Protein AF-0000000073304405 (afdb_homodimer)

Solvent-accessible surface area (backbone atoms only — not comparable to full-atom values): 35804 Å² total; per-residue (Å²): 109,71,64,59,50,51,50,48,52,50,40,42,51,48,11,51,47,49,48,54,42,34,46,49,29,34,51,50,22,45,51,49,38,32,41,56,75,54,37,48,51,44,49,39,48,66,75,25,74,75,37,55,39,37,65,83,65,49,50,78,71,30,98,45,96,53,54,38,62,68,55,47,50,54,50,50,51,49,37,33,72,69,54,36,28,40,73,45,66,38,85,88,78,65,43,57,25,38,30,79,31,55,29,29,59,36,42,24,78,90,44,82,60,21,46,40,42,36,38,48,33,59,64,29,71,71,53,51,46,8,52,80,28,45,52,50,28,29,32,68,48,63,33,12,24,29,73,60,67,75,46,46,72,86,58,53,56,62,80,81,35,72,64,27,42,33,49,52,44,17,53,50,27,52,47,49,46,47,48,51,34,43,62,73,68,44,68,72,72,57,64,92,43,50,33,36,30,22,48,65,33,54,55,26,62,66,48,39,54,50,23,67,76,36,70,78,25,37,26,34,27,29,20,44,48,77,49,32,70,72,31,68,89,44,87,61,43,46,74,41,61,41,47,63,80,67,62,46,75,72,27,39,25,38,35,32,58,72,50,62,40,54,33,33,68,69,57,38,30,50,35,36,38,28,51,51,71,18,25,49,65,85,76,18,37,36,40,34,36,37,53,63,50,57,96,57,87,48,91,42,37,66,48,44,54,48,46,25,55,47,23,39,22,51,22,72,52,9,35,59,36,35,65,71,52,46,53,52,47,36,42,73,13,55,26,68,38,72,47,78,44,85,46,90,51,68,40,28,39,37,40,33,26,48,105,108,71,65,59,50,50,52,48,51,50,41,38,52,50,12,51,47,49,50,55,42,35,43,48,29,34,50,50,22,45,51,50,36,33,40,57,74,54,37,48,50,44,48,40,46,66,74,25,75,76,37,54,39,37,65,82,65,50,52,77,70,29,97,43,97,51,55,37,64,67,56,46,50,53,50,50,53,48,37,33,72,68,54,37,29,40,73,46,65,37,85,89,80,64,43,57,26,37,30,79,32,55,29,29,59,36,42,23,78,89,43,83,61,20,46,41,41,37,35,49,32,59,64,28,71,73,52,51,47,7,52,80,29,46,52,50,28,28,31,68,46,64,33,13,25,30,73,59,67,75,46,46,70,88,59,53,55,62,79,82,35,73,66,27,40,34,49,53,44,18,56,49,27,54,47,49,46,46,48,51,35,43,63,72,70,45,67,73,71,57,64,93,46,48,33,37,30,22,48,65,32,53,56,26,61,66,48,39,52,52,23,66,78,36,70,80,26,36,28,34,27,29,20,46,49,78,50,32,69,73,30,66,89,44,86,62,44,46,74,42,61,42,46,64,78,68,63,45,76,73,28,39,25,39,37,34,60,73,51,60,40,54,33,33,69,69,57,37,28,49,34,34,39,28,50,50,72,18,25,48,66,86,75,18,37,37,41,34,35,38,52,64,51,59,95,57,87,49,90,42,39,66,47,42,56,49,48,25,54,47,24,40,22,50,22,71,53,9,34,60,35,35,64,70,53,46,53,53,46,34,42,71,13,54,24,67,38,71,48,77,42,86,44,91,51,69,40,27,39,38,41,33,25,48,105

Nearest PDB structures (foldseek):
  5icc-assembly1_A  TM=9.423E-01  e=4.453E-37  Thalictrum flavum subsp. glaucum
  4pgh-assembly2_C  TM=9.004E-01  e=1.248E-34  Sorghum bicolor
  6cig-assembly1_A  TM=9.135E-01  e=2.875E-33  Medicago sativa
  6nej-assembly1_A  TM=9.031E-01  e=8.860E-32  Thalictrum flavum subsp. glaucum
  2qyo-assembly1_B  TM=8.415E-01  e=5.566E-32  unclassified

Foldseek 3Di:
DVVVVVVVVVVVVVVVVVVVCVVCVVVVLVLLLVCLLQVQLQQQCVVQVQWFDFLVSRQVPGPDPDGDSVVVVVSQVVCVVVVQWPWDADPVPRTITIGGDPNVVLCHPPDLLRQSLLSNLCPDPLNVQLVVCLVVCVVPNDASSCVRPVDAPVPPDPPPDPNNVSVVVNVNSQLSVVLVQCVVPVVCVCPPWAEEEEAQCQLVVNVLSVCVSPVNHAYEDEEAPVRPVPHDDHPRYDYDHDDLLPADAATQEYEYEPDQLLDDLVSLLSSLLRQCVRHDQARHKYKYKFAAQDPDPDPLNVVQVVVQSSSSRRHRHGGHYHPVRVCVSNVSSQFNDWDWADTPDNIIIIMTHHD/DVVVVVVVVVVVVVVVVVVVCVVCVVVVLVLLLVCLLQVQLQQQCVVQVQHFDFLVSRQVVGPDPDGDSVVVVVSVVVCVVVVQWPWDADPVPRTITIGGDPNVVLCHPPDLLRQSLLSNLCPDPLNVQLVVCLVVCVVPNDASSCVRPVDAPVPPDPPPDPNNVSVVVNVNSQLSVVLVQCVVFVVCVCPPWAEEEEAQCQLVVNVLSVCVSPVNHAYEDEEAPVRPVPHDDHPRYDYDHDDLLPADAATQEYEYEPDQLLDALVSLLSSLLNRCVRHDQARHKYKYKFAAQDPDPDPLNVVQVVVQSSSSRRHRHGGHYHPVRVCVSNVSSQFNDWDWADTPHNIIIIMTHHD

pLDDT: mean 92.47, std 7.32, range [56.5, 98.69]

Organism: Prunus persica (NCBI:txid3760)

Sequence (710 aa):
MAMLEVKEEEAILQGQVDILRYTYNFVESMALKCAVELGIADIINSHGQGQPITLSQIAPQIASPSTDLDLLSRLLRFLVHMNLFEATIDPKTGDALYGLTSSSKWLLSNEEQSLAPLVLMANQPHHLASWHYLSQCIKEGGCGFQKANGFSLYDIPSEKSELGNYFKEGMACTSRIVMKAILSTYKQGFDGVGLIVDVGGGLGTAVAEIVKAHPHIRGINFDLADVVATAPKYPGVIHVGGDMFDVIPKADAIFMKWILHNWNDEKCTQILKNCRKAIPEKIGKLVIVDGVLLPDNGLWDSFVQRYDLTMMVQTINGKERSEVEWKKLLREGGFGRYKIIKIPSFLSIIEAYPEMAMLEVKEEEAILQGQVDILRYTYNFVESMALKCAVELGIADIINSHGQGQPITLSQIAPQIASPSTDLDLLSRLLRFLVHMNLFEATIDPKTGDALYGLTSSSKWLLSNEEQSLAPLVLMANQPHHLASWHYLSQCIKEGGCGFQKANGFSLYDIPSEKSELGNYFKEGMACTSRIVMKAILSTYKQGFDGVGLIVDVGGGLGTAVAEIVKAHPHIRGINFDLADVVATAPKYPGVIHVGGDMFDVIPKADAIFMKWILHNWNDEKCTQILKNCRKAIPEKIGKLVIVDGVLLPDNGLWDSFVQRYDLTMMVQTINGKERSEVEWKKLLREGGFGRYKIIKIPSFLSIIEAYPE

InterPro domains:
  IPR001077 O-methyltransferase, C-terminal domain [PF00891] (131-335)
  IPR012967 Caffeic acid 3-O-methyltransferase-like, dimerisation domain [PF08100] (21-109)
  IPR016461 O-methyltransferase-like [PIRSF005739] (4-354)
  IPR016461 O-methyltransferase-like [PS51683] (20-354)
  IPR016461 O-methyltransferase-like [PTHR11746] (19-336)
  IPR029063 S-adenosyl-L-methionine-dependent methyltransferase superfamily [G3DSA:3.40.50.150] (108-353)
  IPR029063 S-adenosyl-L-methionine-dependent methyltransferase superfamily [SSF53335] (112-353)
  IPR036388 Winged helix-like DNA-binding domain superfamily [G3DSA:1.10.10.10] (2-107)
  IPR036390 Winged helix DNA-binding domain superfamily [SSF46785] (9-111)

Secondary structure (DSSP, 8-state):
-HHHHHHHHHHHHHHHHHHHHHHTTHHHHHHHHHHHHHTHHHHHHHHTTTS-EEHHHHGGGSS-SS--HHHHHHHHHHHHHTTSEEEEE-TTT--EEEEE-TTGGGG-TTSTT--HHHHHHHTSHHHHHHGGGHHHHHHH-S-HHHHHHSS-GGG---TTSHHHHHHHHHHHHHHHHHHHHHHHH-GGGGTT-SEEEEET-TTSHHHHHHHHH-TT-EEEEEE-HHHHTTPPP-TTEEEEE--TTT-PPP-SEEEEES-GGGS-HHHHHHHHHHHHHHS-TTT-EEEEEE-EE-SS--TTHHHHHHHHHHHHHHSSS---EEHHHHHHHHHHHT--EEEEEE-SSSSEEEEEE--/-HHHHHHHHHHHHHHHHHHHHHHTTHHHHHHHHHHHHHTHHHHHHHHTTTS-EEHHHHGGGSS-SS--HHHHHHHHHHHHHTTSEEEEE-TTT--EEEEE-TTGGGG-TTSTT--HHHHHHHTSHHHHHHGGGHHHHHHH-S-HHHHHHSS-GGG---TTSHHHHHHHHHHHHHHHHHHHHHHHH-GGGGTT-SEEEEET-TTSHHHHHHHHH-TT-EEEEEE-HHHHTTPPP-TTEEEEE--TTT-PPP-SEEEEES-GGGS-HHHHHHHHHHHHHHS-TTT-EEEEEE-EE-SS--TTHHHHHHHHHHHHHHSSS---EEHHHHHHHHHHHT--EEEEEE-SSSSEEEEEE--

Radius of gyration: 28.35 Å; Cα contacts (8 Å, |Δi|>4): 1414; chains: 2; bounding box: 65×85×57 Å

Structure (mmCIF, N/CA/C/O backbone):
data_AF-0000000073304405-model_v1
#
loop_
_entity.id
_entity.type
_entity.pdbx_description
1 polymer 'Uncharacterized protein'
#
loop_
_atom_site.group_PDB
_atom_site.id
_atom_site.type_symbol
_atom_site.label_atom_id
_atom_site.label_alt_id
_atom_site.label_comp_id
_atom_site.label_asym_id
_atom_site.label_entity_id
_atom_site.label_seq_id
_atom_site.pdbx_PDB_ins_code
_atom_site.Cartn_x
_atom_site.Cartn_y
_atom_site.Cartn_z
_atom_site.occupancy
_atom_site.B_iso_or_equiv
_atom_site.auth_seq_id
_atom_site.auth_comp_id
_atom_site.auth_asym_id
_atom_site.auth_atom_id
_atom_site.pdbx_PDB_model_num
ATOM 1 N N . MET A 1 1 ? 11.484 29.562 -22.812 1 62.12 1 MET A N 1
ATOM 2 C CA . MET A 1 1 ? 12.141 29.578 -21.516 1 62.12 1 MET A CA 1
ATOM 3 C C . MET A 1 1 ? 11.117 29.547 -20.375 1 62.12 1 MET A C 1
ATOM 5 O O . MET A 1 1 ? 11.211 28.703 -19.484 1 62.12 1 MET A O 1
ATOM 9 N N . ALA A 1 2 ? 10.062 30.438 -20.391 1 69.06 2 ALA A N 1
ATOM 10 C CA . ALA A 1 2 ? 9.008 30.516 -19.375 1 69.06 2 ALA A CA 1
ATOM 11 C C . ALA A 1 2 ? 8.18 29.234 -19.359 1 69.06 2 ALA A C 1
ATOM 13 O O . ALA A 1 2 ? 7.871 28.703 -18.281 1 69.06 2 ALA A O 1
ATOM 14 N N . MET A 1 3 ? 7.965 28.719 -20.5 1 74.44 3 MET A N 1
ATOM 15 C CA . MET A 1 3 ? 7.156 27.5 -20.609 1 74.44 3 MET A CA 1
ATOM 16 C C . MET A 1 3 ? 7.906 26.297 -20.047 1 74.44 3 MET A C 1
ATOM 18 O O . MET A 1 3 ? 7.312 25.438 -19.406 1 74.44 3 MET A O 1
ATOM 22 N N . LEU A 1 4 ? 9.188 26.156 -20.297 1 72 4 LEU A N 1
ATOM 23 C CA . LEU A 1 4 ? 10.008 25.078 -19.766 1 72 4 LEU A CA 1
ATOM 24 C C . LEU A 1 4 ? 10.078 25.156 -18.234 1 72 4 LEU A C 1
ATOM 26 O O . LEU A 1 4 ? 10.078 24.125 -17.562 1 72 4 LEU A O 1
ATOM 30 N N . GLU A 1 5 ? 10.117 26.375 -17.797 1 74.69 5 GLU A N 1
ATOM 31 C CA . GLU A 1 5 ? 10.148 26.578 -16.344 1 74.69 5 GLU A CA 1
ATOM 32 C C . GLU A 1 5 ? 8.836 26.141 -15.703 1 74.69 5 GLU A C 1
ATOM 34 O O . GLU A 1 5 ? 8.836 25.531 -14.641 1 74.69 5 GLU A O 1
ATOM 39 N N . VAL A 1 6 ? 7.809 26.5 -16.391 1 78.19 6 VAL A N 1
ATOM 40 C CA . VAL A 1 6 ? 6.5 26.109 -15.875 1 78.19 6 VAL A CA 1
ATOM 41 C C . VAL A 1 6 ? 6.363 24.594 -15.891 1 78.19 6 VAL A C 1
ATOM 43 O O . VAL A 1 6 ? 5.859 24 -14.938 1 78.19 6 VAL A O 1
ATOM 46 N N . LYS A 1 7 ? 6.844 24.016 -16.922 1 82.5 7 LYS A N 1
ATOM 47 C CA . LYS A 1 7 ? 6.762 22.562 -17.047 1 82.5 7 LYS A CA 1
ATOM 48 C C . LYS A 1 7 ? 7.617 21.875 -15.977 1 82.5 7 LYS A C 1
ATOM 50 O O . LYS A 1 7 ? 7.223 20.844 -15.422 1 82.5 7 LYS A O 1
ATOM 55 N N . GLU A 1 8 ? 8.703 22.438 -15.711 1 83.88 8 GLU A N 1
ATOM 56 C CA . GLU A 1 8 ? 9.594 21.891 -14.703 1 83.88 8 GLU A CA 1
ATOM 57 C C . GLU A 1 8 ? 8.992 22 -13.305 1 83.88 8 GLU A C 1
ATOM 59 O O . GLU A 1 8 ? 9.094 21.078 -12.5 1 83.88 8 GLU A O 1
ATOM 64 N N . GLU A 1 9 ? 8.406 23.125 -13.047 1 84.88 9 GLU A N 1
ATOM 65 C CA . GLU A 1 9 ? 7.754 23.328 -11.758 1 84.88 9 GLU A CA 1
ATOM 66 C C . GLU A 1 9 ? 6.59 22.359 -11.562 1 84.88 9 GLU A C 1
ATOM 68 O O . GLU A 1 9 ? 6.383 21.844 -10.469 1 84.88 9 GLU A O 1
ATOM 73 N N . GLU A 1 10 ? 5.93 22.188 -12.594 1 88.06 10 GLU A N 1
ATOM 74 C CA . GLU A 1 10 ? 4.812 21.25 -12.555 1 88.06 10 GLU A CA 1
ATOM 75 C C . GLU A 1 10 ? 5.297 19.828 -12.328 1 88.06 10 GLU A C 1
ATOM 77 O O . GLU A 1 10 ? 4.664 19.047 -11.609 1 88.06 10 GLU A O 1
ATOM 82 N N . ALA A 1 11 ? 6.414 19.547 -12.969 1 90.88 11 ALA A N 1
ATOM 83 C CA . ALA A 1 11 ? 6.988 18.219 -12.805 1 90.88 11 ALA A CA 1
ATOM 84 C C . ALA A 1 11 ? 7.465 17.984 -11.375 1 90.88 11 ALA A C 1
ATOM 86 O O . ALA A 1 11 ? 7.324 16.891 -10.836 1 90.88 11 ALA A O 1
ATOM 87 N N . ILE A 1 12 ? 7.953 18.984 -10.836 1 90.38 12 ILE A N 1
ATOM 88 C CA . ILE A 1 12 ? 8.453 18.906 -9.469 1 90.38 12 ILE A CA 1
ATOM 89 C C . ILE A 1 12 ? 7.285 18.703 -8.5 1 90.38 12 ILE A C 1
ATOM 91 O O . ILE A 1 12 ? 7.355 17.875 -7.59 1 90.38 12 ILE A O 1
ATOM 95 N N . LEU A 1 13 ? 6.273 19.438 -8.719 1 91 13 LEU A N 1
ATOM 96 C CA . LEU A 1 13 ? 5.094 19.312 -7.875 1 91 13 LEU A CA 1
ATOM 97 C C . LEU A 1 13 ? 4.457 17.938 -8.031 1 91 13 LEU A C 1
ATOM 99 O O . LEU A 1 13 ? 4.027 17.328 -7.047 1 91 13 LEU A O 1
ATOM 103 N N . GLN A 1 14 ? 4.43 17.516 -9.273 1 93.44 14 GLN A N 1
ATOM 104 C CA . GLN A 1 14 ? 3.902 16.172 -9.516 1 93.44 14 GLN A CA 1
ATOM 105 C C . GLN A 1 14 ? 4.762 15.109 -8.836 1 93.44 14 GLN A C 1
ATOM 107 O O . GLN A 1 14 ? 4.238 14.109 -8.336 1 93.44 14 GLN A O 1
ATOM 112 N N . GLY A 1 15 ? 6.039 15.336 -8.852 1 95.56 15 GLY A N 1
ATOM 113 C CA . GLY A 1 15 ? 6.934 14.43 -8.156 1 95.56 15 GLY A CA 1
ATOM 114 C C . GLY A 1 15 ? 6.656 14.328 -6.668 1 95.56 15 GLY A C 1
ATOM 115 O O . GLY A 1 15 ? 6.711 13.242 -6.09 1 95.56 15 GLY A O 1
ATOM 116 N N . GLN A 1 16 ? 6.34 15.469 -6.066 1 94.94 16 GLN A N 1
ATOM 117 C CA . GLN A 1 16 ? 5.977 15.484 -4.652 1 94.94 16 GLN A CA 1
ATOM 118 C C . GLN A 1 16 ? 4.719 14.656 -4.398 1 94.94 16 GLN A C 1
ATOM 120 O O . GLN A 1 16 ? 4.676 13.859 -3.463 1 94.94 16 GLN A O 1
ATOM 125 N N . VAL A 1 17 ? 3.76 14.844 -5.254 1 94.56 17 VAL A N 1
ATOM 126 C CA . VAL A 1 17 ? 2.482 14.148 -5.145 1 94.56 17 VAL A CA 1
ATOM 127 C C . VAL A 1 17 ? 2.699 12.641 -5.285 1 94.56 17 VAL A C 1
ATOM 129 O O . VAL A 1 17 ? 2.107 11.852 -4.547 1 94.56 17 VAL A O 1
ATOM 132 N N . ASP A 1 18 ? 3.555 12.281 -6.195 1 95.69 18 ASP A N 1
ATOM 133 C CA . ASP A 1 18 ? 3.842 10.867 -6.418 1 95.69 18 ASP A CA 1
ATOM 134 C C . ASP A 1 18 ? 4.469 10.234 -5.176 1 95.69 18 ASP A C 1
ATOM 136 O O . ASP A 1 18 ? 4.082 9.133 -4.773 1 95.69 18 ASP A O 1
ATOM 140 N N . ILE A 1 19 ? 5.406 10.906 -4.555 1 97.25 19 ILE A N 1
ATOM 141 C CA . ILE A 1 19 ? 6.078 10.367 -3.377 1 97.25 19 ILE A CA 1
ATOM 142 C C . ILE A 1 19 ? 5.082 10.242 -2.227 1 97.25 19 ILE A C 1
ATOM 144 O O . ILE A 1 19 ? 5.07 9.234 -1.514 1 97.25 19 ILE A O 1
ATOM 148 N N . LEU A 1 20 ? 4.25 11.25 -2.076 1 96.31 20 LEU A N 1
ATOM 149 C CA . LEU A 1 20 ? 3.24 11.195 -1.025 1 96.31 20 LEU A CA 1
ATOM 150 C C . LEU A 1 20 ? 2.273 10.039 -1.262 1 96.31 20 LEU A C 1
ATOM 152 O O . LEU A 1 20 ? 1.926 9.32 -0.327 1 96.31 20 LEU A O 1
ATOM 156 N N . ARG A 1 21 ? 1.927 9.883 -2.496 1 95.19 21 ARG A N 1
ATOM 157 C CA . ARG A 1 21 ? 1.026 8.797 -2.855 1 95.19 21 ARG A CA 1
ATOM 158 C C . ARG A 1 21 ? 1.668 7.441 -2.574 1 95.19 21 ARG A C 1
ATOM 160 O O . ARG A 1 21 ? 1.061 6.578 -1.933 1 95.19 21 ARG A O 1
ATOM 167 N N . TYR A 1 22 ? 2.895 7.227 -3.031 1 96.94 22 TYR A N 1
ATOM 168 C CA . TYR A 1 22 ? 3.586 5.961 -2.834 1 96.94 22 TYR A CA 1
ATOM 169 C C . TYR A 1 22 ? 3.801 5.68 -1.353 1 96.94 22 TYR A C 1
ATOM 171 O O . TYR A 1 22 ? 3.736 4.531 -0.915 1 96.94 22 TYR A O 1
ATOM 179 N N . THR A 1 23 ? 4.078 6.746 -0.589 1 97.88 23 THR A N 1
ATOM 180 C CA . THR A 1 23 ? 4.312 6.602 0.843 1 97.88 23 THR A CA 1
ATOM 181 C C . THR A 1 23 ? 3.09 6 1.532 1 97.88 23 THR A C 1
ATOM 183 O O . THR A 1 23 ? 3.225 5.164 2.426 1 97.88 23 THR A O 1
ATOM 186 N N . TYR A 1 24 ? 1.926 6.336 1.049 1 97.38 24 TYR A N 1
ATOM 187 C CA . TYR A 1 24 ? 0.713 5.949 1.76 1 97.38 24 TYR A CA 1
ATOM 188 C C . TYR A 1 24 ? -0.126 4.992 0.921 1 97.38 24 TYR A C 1
ATOM 190 O O . TYR A 1 24 ? -1.316 4.805 1.188 1 97.38 24 TYR A O 1
ATOM 198 N N . ASN A 1 25 ? 0.431 4.383 -0.101 1 96.81 25 ASN A N 1
ATOM 199 C CA . ASN A 1 25 ? -0.329 3.471 -0.948 1 96.81 25 ASN A CA 1
ATOM 200 C C . ASN A 1 25 ? -0.8 2.244 -0.171 1 96.81 25 ASN A C 1
ATOM 202 O O . ASN A 1 25 ? -1.768 1.59 -0.562 1 96.81 25 ASN A O 1
ATOM 206 N N . PHE A 1 26 ? -0.127 1.927 0.931 1 98 26 PHE A N 1
ATOM 207 C CA . PHE A 1 26 ? -0.544 0.8 1.757 1 98 26 PHE A CA 1
ATOM 208 C C . PHE A 1 26 ? -1.944 1.026 2.314 1 98 26 PHE A C 1
ATOM 210 O O . PHE A 1 26 ? -2.648 0.07 2.646 1 98 26 PHE A O 1
ATOM 217 N N . VAL A 1 27 ? -2.406 2.252 2.377 1 98.06 27 VAL A N 1
ATOM 218 C CA . VAL A 1 27 ? -3.727 2.576 2.91 1 98.06 27 VAL A CA 1
ATOM 219 C C . VAL A 1 27 ? -4.805 1.905 2.061 1 98.06 27 VAL A C 1
ATOM 221 O O . VAL A 1 27 ? -5.828 1.458 2.584 1 98.06 27 VAL A O 1
ATOM 224 N N . GLU A 1 28 ? -4.574 1.818 0.747 1 97.62 28 GLU A N 1
ATOM 225 C CA . GLU A 1 28 ? -5.547 1.178 -0.134 1 97.62 28 GLU A CA 1
ATOM 226 C C . GLU A 1 28 ? -5.668 -0.313 0.171 1 97.62 28 GLU A C 1
ATOM 228 O O . GLU A 1 28 ? -6.773 -0.863 0.167 1 97.62 28 GLU A O 1
ATOM 233 N N . SER A 1 29 ? -4.523 -0.956 0.463 1 98.5 29 SER A N 1
ATOM 234 C CA . SER A 1 29 ? -4.535 -2.371 0.816 1 98.5 29 SER A CA 1
ATOM 235 C C . SER A 1 29 ? -5.25 -2.605 2.143 1 98.5 29 SER A C 1
ATOM 237 O O . SER A 1 29 ? -6.055 -3.531 2.264 1 98.5 29 SER A O 1
ATOM 239 N N . MET A 1 30 ? -5.004 -1.753 3.072 1 98.44 30 MET A N 1
ATOM 240 C CA . MET A 1 30 ? -5.57 -1.91 4.41 1 98.44 30 MET A CA 1
ATOM 241 C C . MET A 1 30 ? -7.059 -1.59 4.41 1 98.44 30 MET A C 1
ATOM 243 O O . MET A 1 30 ? -7.836 -2.236 5.113 1 98.44 30 MET A O 1
ATOM 247 N N . ALA A 1 31 ? -7.41 -0.565 3.629 1 98.44 31 ALA A N 1
ATOM 248 C CA . ALA A 1 31 ? -8.828 -0.23 3.506 1 98.44 31 ALA A CA 1
ATOM 249 C C . ALA A 1 31 ? -9.602 -1.361 2.838 1 98.44 31 ALA A C 1
ATOM 251 O O . ALA A 1 31 ? -10.727 -1.675 3.238 1 98.44 31 ALA A O 1
ATOM 252 N N . LEU A 1 32 ? -9.016 -1.933 1.83 1 98.69 32 LEU A N 1
ATOM 253 C CA . LEU A 1 32 ? -9.625 -3.078 1.161 1 98.69 32 LEU A CA 1
ATOM 254 C C . LEU A 1 32 ? -9.789 -4.246 2.127 1 98.69 32 LEU A C 1
ATOM 256 O O . LEU A 1 32 ? -10.844 -4.883 2.162 1 98.69 32 LEU A O 1
ATOM 260 N N . LYS A 1 33 ? -8.758 -4.543 2.861 1 98.62 33 LYS A N 1
ATOM 261 C CA . LYS A 1 33 ? -8.836 -5.59 3.877 1 98.62 33 LYS A CA 1
ATOM 262 C C . LYS A 1 33 ? -9.977 -5.328 4.852 1 98.62 33 LYS A C 1
ATOM 264 O O . LYS A 1 33 ? -10.742 -6.238 5.184 1 98.62 33 LYS A O 1
ATOM 269 N N . CYS A 1 34 ? -10.086 -4.121 5.273 1 98.5 34 CYS A N 1
ATOM 270 C CA . CYS A 1 34 ? -11.148 -3.738 6.203 1 98.5 34 CYS A CA 1
ATOM 271 C C . CYS A 1 34 ? -12.523 -3.965 5.586 1 98.5 34 CYS A C 1
ATOM 273 O O . CYS A 1 34 ? -13.43 -4.457 6.254 1 98.5 34 CYS A O 1
ATOM 275 N N . ALA A 1 35 ? -12.719 -3.598 4.332 1 98.56 35 ALA A N 1
ATOM 276 C CA . ALA A 1 35 ? -13.984 -3.807 3.633 1 98.56 35 ALA A CA 1
ATOM 277 C C . ALA A 1 35 ? -14.367 -5.281 3.623 1 98.56 35 ALA A C 1
ATOM 279 O O . ALA A 1 35 ? -15.531 -5.629 3.816 1 98.56 35 ALA A O 1
ATOM 280 N N . VAL A 1 36 ? -13.375 -6.133 3.398 1 98.31 36 VAL A N 1
ATOM 281 C CA . VAL A 1 36 ? -13.602 -7.574 3.369 1 98.31 36 VAL A CA 1
ATOM 282 C C . VAL A 1 36 ? -13.953 -8.07 4.773 1 98.31 36 VAL A C 1
ATOM 284 O O . VAL A 1 36 ? -14.898 -8.836 4.949 1 98.31 36 VAL A O 1
ATOM 287 N N . GLU A 1 37 ? -13.195 -7.621 5.773 1 97.75 37 GLU A N 1
ATOM 288 C CA . GLU A 1 37 ? -13.406 -8.047 7.152 1 97.75 37 GLU A CA 1
ATOM 289 C C . GLU A 1 37 ? -14.789 -7.637 7.652 1 97.75 37 GLU A C 1
ATOM 291 O O . GLU A 1 37 ? -15.414 -8.367 8.422 1 97.75 37 GLU A O 1
ATOM 296 N N . LEU A 1 38 ? -15.234 -6.488 7.211 1 97.94 38 LEU A N 1
ATOM 297 C CA . LEU A 1 38 ? -16.531 -5.988 7.652 1 97.94 38 LEU A CA 1
ATOM 298 C C . LEU A 1 38 ? -17.656 -6.574 6.812 1 97.94 38 LEU A C 1
ATOM 300 O O . LEU A 1 38 ? -18.844 -6.395 7.133 1 97.94 38 LEU A O 1
ATOM 304 N N . GLY A 1 39 ? -17.328 -7.223 5.699 1 97.5 39 GLY A N 1
ATOM 305 C CA . GLY A 1 39 ? -18.312 -7.855 4.836 1 97.5 39 GLY A CA 1
ATOM 306 C C . GLY A 1 39 ? -19.156 -6.855 4.074 1 97.5 39 GLY A C 1
ATOM 307 O O . GLY A 1 39 ? -20.328 -7.109 3.809 1 97.5 39 GLY A O 1
ATOM 308 N N . ILE A 1 40 ? -18.594 -5.734 3.658 1 97.69 40 ILE A N 1
ATOM 309 C CA . ILE A 1 40 ? -19.359 -4.625 3.105 1 97.69 40 ILE A CA 1
ATOM 310 C C . ILE A 1 40 ? -19.969 -5.039 1.769 1 97.69 40 ILE A C 1
ATOM 312 O O . ILE A 1 40 ? -21.156 -4.777 1.511 1 97.69 40 ILE A O 1
ATOM 316 N N . ALA A 1 41 ? -19.188 -5.664 0.895 1 97.62 41 ALA A N 1
ATOM 317 C CA . ALA A 1 41 ? -19.703 -6.086 -0.406 1 97.62 41 ALA A CA 1
ATOM 318 C C . ALA A 1 41 ? -20.875 -7.055 -0.247 1 97.62 41 ALA A C 1
ATOM 320 O O . ALA A 1 41 ? -21.891 -6.926 -0.929 1 97.62 41 ALA A O 1
ATOM 321 N N . ASP A 1 42 ? -20.734 -8.008 0.668 1 97.38 42 ASP A N 1
ATOM 322 C CA . ASP A 1 42 ? -21.797 -8.984 0.921 1 97.38 42 ASP A CA 1
ATOM 323 C C . ASP A 1 42 ? -23.062 -8.305 1.452 1 97.38 42 ASP A C 1
ATOM 325 O O . ASP A 1 42 ? -24.172 -8.656 1.053 1 97.38 42 ASP A O 1
ATOM 329 N N . ILE A 1 43 ? -22.875 -7.375 2.35 1 97.06 43 ILE A N 1
ATOM 330 C CA . ILE A 1 43 ? -24 -6.656 2.947 1 97.06 43 ILE A CA 1
ATOM 331 C C . ILE A 1 43 ? -24.766 -5.906 1.861 1 97.06 43 ILE A C 1
ATOM 333 O O . ILE A 1 43 ? -25.984 -6.027 1.764 1 97.06 43 ILE A O 1
ATOM 337 N N . ILE A 1 44 ? -24.047 -5.164 1.031 1 96.94 44 ILE A N 1
ATOM 338 C CA . ILE A 1 44 ? -24.688 -4.398 -0.032 1 96.94 44 ILE A CA 1
ATOM 339 C C . ILE A 1 44 ? -25.406 -5.352 -0.988 1 96.94 44 ILE A C 1
ATOM 341 O O . ILE A 1 44 ? -26.547 -5.102 -1.377 1 96.94 44 ILE A O 1
ATOM 345 N N . ASN A 1 45 ? -24.75 -6.41 -1.318 1 95.75 45 ASN A N 1
ATOM 346 C CA . ASN A 1 45 ? -25.328 -7.375 -2.254 1 95.75 45 ASN A CA 1
ATOM 347 C C . ASN A 1 45 ? -26.594 -8.008 -1.699 1 95.75 45 ASN A C 1
ATOM 349 O O . ASN A 1 45 ? -27.562 -8.203 -2.432 1 95.75 45 ASN A O 1
ATOM 353 N N . SER A 1 46 ? -26.641 -8.383 -0.478 1 93.94 46 SER A N 1
ATOM 354 C CA . SER A 1 46 ? -27.75 -9.109 0.142 1 93.94 46 SER A CA 1
ATOM 355 C C . SER A 1 46 ? -28.906 -8.172 0.465 1 93.94 46 SER A C 1
ATOM 357 O O . SER A 1 46 ? -30.078 -8.531 0.257 1 93.94 46 SER A O 1
ATOM 359 N N . HIS A 1 47 ? -28.625 -7.051 0.94 1 87.44 47 HIS A N 1
ATOM 360 C CA . HIS A 1 47 ? -29.656 -6.129 1.393 1 87.44 47 HIS A CA 1
ATOM 361 C C . HIS A 1 47 ? -30.25 -5.336 0.226 1 87.44 47 HIS A C 1
ATOM 363 O O . HIS A 1 47 ? -31.438 -5.027 0.213 1 87.44 47 HIS A O 1
ATOM 369 N N . GLY A 1 48 ? -29.391 -5.082 -0.709 1 77.06 48 GLY A N 1
ATOM 370 C CA . GLY A 1 48 ? -29.828 -4.25 -1.819 1 77.06 48 GLY A CA 1
ATOM 371 C C . GLY A 1 48 ? -30.438 -5.047 -2.957 1 77.06 48 GLY A C 1
ATOM 372 O O . GLY A 1 48 ? -30.969 -4.469 -3.906 1 77.06 48 GLY A O 1
ATOM 373 N N . GLN A 1 49 ? -30.484 -6.316 -2.805 1 80.75 49 GLN A N 1
ATOM 374 C CA . GLN A 1 49 ? -30.906 -7.152 -3.918 1 80.75 49 GLN A CA 1
ATOM 375 C C . GLN A 1 49 ? -30.422 -6.598 -5.25 1 80.75 49 GLN A C 1
ATOM 377 O O . GLN A 1 49 ? -31.188 -6.449 -6.195 1 80.75 49 GLN A O 1
ATOM 382 N N . GLY A 1 50 ? -29.188 -6.105 -5.105 1 76.44 50 GLY A N 1
ATOM 383 C CA . GLY A 1 50 ? -28.562 -5.562 -6.301 1 76.44 50 GLY A CA 1
ATOM 384 C C . GLY A 1 50 ? -28.672 -4.055 -6.402 1 76.44 50 GLY A C 1
ATOM 385 O O . GLY A 1 50 ? -28.031 -3.436 -7.262 1 76.44 50 GLY A O 1
ATOM 386 N N . GLN A 1 51 ? -29.422 -3.467 -5.496 1 90.62 51 GLN A N 1
ATOM 387 C CA . GLN A 1 51 ? -29.578 -2.016 -5.492 1 90.62 51 GLN A CA 1
ATOM 388 C C . GLN A 1 51 ? -28.703 -1.366 -4.43 1 90.62 51 GLN A C 1
ATOM 390 O O . GLN A 1 51 ? -28.344 -2.004 -3.439 1 90.62 51 GLN A O 1
ATOM 395 N N . PRO A 1 52 ? -28.359 -0.138 -4.676 1 95.88 52 PRO A N 1
ATOM 396 C CA . PRO A 1 52 ? -27.547 0.587 -3.689 1 95.88 52 PRO A CA 1
ATOM 397 C C . PRO A 1 52 ? -28.297 0.817 -2.377 1 95.88 52 PRO A C 1
ATOM 399 O O . PRO A 1 52 ? -29.531 0.946 -2.373 1 95.88 52 PRO A O 1
ATOM 402 N N . ILE A 1 53 ? -27.625 0.85 -1.288 1 96.75 53 ILE A N 1
ATOM 403 C CA . ILE A 1 53 ? -28.234 1.014 0.03 1 96.75 53 ILE A CA 1
ATOM 404 C C . ILE A 1 53 ? -27.5 2.109 0.801 1 96.75 53 ILE A C 1
ATOM 406 O O . ILE A 1 53 ? -26.406 2.535 0.405 1 96.75 53 ILE A O 1
ATOM 410 N N . THR A 1 54 ? -28.094 2.574 1.902 1 95.88 54 THR A N 1
ATOM 411 C CA . THR A 1 54 ? -27.562 3.695 2.672 1 95.88 54 THR A CA 1
ATOM 412 C C . THR A 1 54 ? -26.625 3.205 3.771 1 95.88 54 THR A C 1
ATOM 414 O O . THR A 1 54 ? -26.578 2.012 4.074 1 95.88 54 THR A O 1
ATOM 417 N N . LEU A 1 55 ? -25.906 4.188 4.363 1 96.06 55 LEU A N 1
ATOM 418 C CA . LEU A 1 55 ? -25.047 3.91 5.504 1 96.06 55 LEU A CA 1
ATOM 419 C C . LEU A 1 55 ? -25.844 3.307 6.656 1 96.06 55 LEU A C 1
ATOM 421 O O . LEU A 1 55 ? -25.375 2.381 7.324 1 96.06 55 LEU A O 1
ATOM 425 N N . SER A 1 56 ? -27.031 3.811 6.883 1 93.62 56 SER A N 1
ATOM 426 C CA . SER A 1 56 ? -27.891 3.369 7.984 1 93.62 56 SER A CA 1
ATOM 427 C C . SER A 1 56 ? -28.375 1.943 7.77 1 93.62 56 SER A C 1
ATOM 429 O O . SER A 1 56 ? -28.766 1.263 8.719 1 93.62 56 SER A O 1
ATOM 431 N N . GLN A 1 57 ? -28.359 1.487 6.5 1 93.88 57 GLN A N 1
ATOM 432 C CA . GLN A 1 57 ? -28.75 0.116 6.18 1 93.88 57 GLN A CA 1
ATOM 433 C C . GLN A 1 57 ? -27.547 -0.826 6.277 1 93.88 57 GLN A C 1
ATOM 435 O O . GLN A 1 57 ? -27.703 -2.008 6.59 1 93.88 57 GLN A O 1
ATOM 440 N N . I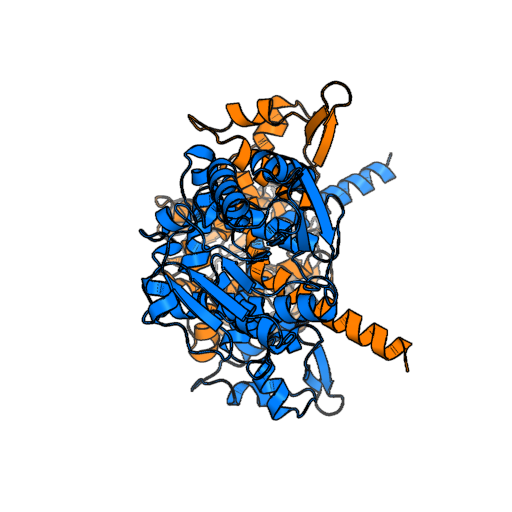LE A 1 58 ? -26.375 -0.318 6.082 1 96.44 58 ILE A N 1
ATOM 441 C CA . ILE A 1 58 ? -25.156 -1.125 6.094 1 96.44 58 ILE A CA 1
ATOM 442 C C . ILE A 1 58 ? -24.719 -1.38 7.531 1 96.44 58 ILE A C 1
ATOM 444 O O . ILE A 1 58 ? -24.422 -2.518 7.906 1 96.44 58 ILE A O 1
ATOM 448 N N . ALA A 1 59 ? -24.734 -0.392 8.398 1 96.06 59 ALA A N 1
ATOM 449 C CA . ALA A 1 59 ? -24.109 -0.376 9.719 1 96.06 59 ALA A CA 1
ATOM 450 C C . ALA A 1 59 ? -24.672 -1.479 10.609 1 96.06 59 ALA A C 1
ATOM 452 O O . ALA A 1 59 ? -23.906 -2.219 11.242 1 96.06 59 ALA A O 1
ATOM 453 N N . PRO A 1 60 ? -26.031 -1.68 10.617 1 95.12 60 PRO A N 1
ATOM 454 C CA . PRO A 1 60 ? -26.578 -2.689 11.523 1 95.12 60 PRO A CA 1
ATOM 455 C C . PRO A 1 60 ? -26.234 -4.117 11.094 1 95.12 60 PRO A C 1
ATOM 457 O O . PRO A 1 60 ? -26.391 -5.055 11.883 1 95.12 60 PRO A O 1
ATOM 460 N N . GLN A 1 61 ? -25.797 -4.285 9.898 1 95.25 61 GLN A N 1
ATOM 461 C CA . GLN A 1 61 ? -25.531 -5.625 9.391 1 95.25 61 GLN A CA 1
ATOM 462 C C . GLN A 1 61 ? -24.078 -6.031 9.648 1 95.25 61 GLN A C 1
ATOM 464 O O . GLN A 1 61 ? -23.703 -7.184 9.438 1 95.25 61 GLN A O 1
ATOM 469 N N . ILE A 1 62 ? -23.281 -5.078 10.055 1 96.12 62 ILE A N 1
ATOM 470 C CA . ILE A 1 62 ? -21.922 -5.406 10.453 1 96.12 62 ILE A CA 1
ATOM 471 C C . ILE A 1 62 ? -21.938 -6.125 11.797 1 96.12 62 ILE A C 1
ATOM 473 O O . ILE A 1 62 ? -22.641 -5.719 12.719 1 96.12 62 ILE A O 1
ATOM 477 N N . ALA A 1 63 ? -21.219 -7.234 11.883 1 92.81 63 ALA A N 1
ATOM 478 C CA . ALA A 1 63 ? -21.172 -8.023 13.109 1 92.81 63 ALA A CA 1
ATOM 479 C C . ALA A 1 63 ? -20.453 -7.262 14.219 1 92.81 63 ALA A C 1
ATOM 481 O O . ALA A 1 63 ? -19.297 -7.559 14.539 1 92.81 63 ALA A O 1
ATOM 482 N N . SER A 1 64 ? -21.125 -6.336 14.781 1 91.31 64 SER A N 1
ATOM 483 C CA . SER A 1 64 ? -20.609 -5.477 15.836 1 91.31 64 SER A CA 1
ATOM 484 C C . SER A 1 64 ? -21.719 -4.926 16.719 1 91.31 64 SER A C 1
ATOM 486 O O . SER A 1 64 ? -22.812 -4.641 16.219 1 91.31 64 SER A O 1
ATOM 488 N N . PRO A 1 65 ? -21.5 -4.926 18.047 1 85.12 65 PRO A N 1
ATOM 489 C CA . PRO A 1 65 ? -22.516 -4.359 18.922 1 85.12 65 PRO A CA 1
ATOM 490 C C . PRO A 1 65 ? -22.688 -2.852 18.75 1 85.12 65 PRO A C 1
ATOM 492 O O . PRO A 1 65 ? -23.75 -2.309 19.016 1 85.12 65 PRO A O 1
ATOM 495 N N . SER A 1 66 ? -21.672 -2.156 18.375 1 88.69 66 SER A N 1
ATOM 496 C CA . SER A 1 66 ? -21.719 -0.7 18.297 1 88.69 66 SER A CA 1
ATOM 497 C C . SER A 1 66 ? -20.812 -0.185 17.188 1 88.69 66 SER A C 1
ATOM 499 O O . SER A 1 66 ? -19.75 0.381 17.453 1 88.69 66 SER A O 1
ATOM 501 N N . THR A 1 67 ? -21.312 -0.227 15.914 1 92.5 67 THR A N 1
ATOM 502 C CA . THR A 1 67 ? -20.516 0.256 14.789 1 92.5 67 THR A CA 1
ATOM 503 C C . THR A 1 67 ? -20.453 1.78 14.789 1 92.5 67 THR A C 1
ATOM 505 O O . THR A 1 67 ? -21.469 2.453 14.914 1 92.5 67 THR A O 1
ATOM 508 N N . ASP A 1 68 ? -19.281 2.307 14.781 1 93.31 68 ASP A N 1
ATOM 509 C CA . ASP A 1 68 ? -19.094 3.752 14.703 1 93.31 68 ASP A CA 1
ATOM 510 C C . ASP A 1 68 ? -19.453 4.273 13.312 1 93.31 68 ASP A C 1
ATOM 512 O O . ASP A 1 68 ? -18.719 4.062 12.352 1 93.31 68 ASP A O 1
ATOM 516 N N . LEU A 1 69 ? -20.547 5.031 13.227 1 93.31 69 LEU A N 1
ATOM 517 C CA . LEU A 1 69 ? -21.078 5.461 11.945 1 93.31 69 LEU A CA 1
ATOM 518 C C . LEU A 1 69 ? -20.156 6.469 11.273 1 93.31 69 LEU A C 1
ATOM 520 O O . LEU A 1 69 ? -20.047 6.5 10.047 1 93.31 69 LEU A O 1
ATOM 524 N N . ASP A 1 70 ? -19.516 7.277 12.055 1 92.81 70 ASP A N 1
ATOM 525 C CA . ASP A 1 70 ? -18.594 8.258 11.492 1 92.81 70 ASP A CA 1
ATOM 526 C C . ASP A 1 70 ? -17.391 7.578 10.844 1 92.81 70 ASP A C 1
ATOM 528 O O . ASP A 1 70 ? -17.016 7.91 9.719 1 92.81 70 ASP A O 1
ATOM 532 N N . LEU A 1 71 ? -16.812 6.621 11.578 1 95.06 71 LEU A N 1
ATOM 533 C CA . LEU A 1 71 ? -15.664 5.898 11.047 1 95.06 71 LEU A CA 1
ATOM 534 C C . LEU A 1 71 ? -16.047 5.082 9.82 1 95.06 71 LEU A C 1
ATOM 536 O O . LEU A 1 71 ? -15.305 5.039 8.836 1 95.06 71 LEU A O 1
ATOM 540 N N . LEU A 1 72 ? -17.234 4.473 9.883 1 96.69 72 LEU A N 1
ATOM 541 C CA . LEU A 1 72 ? -17.703 3.684 8.742 1 96.69 72 LEU A CA 1
ATOM 542 C C . LEU A 1 72 ? -17.922 4.57 7.523 1 96.69 72 LEU A C 1
ATOM 544 O O . LEU A 1 72 ? -17.562 4.191 6.402 1 96.69 72 LEU A O 1
ATOM 548 N N . SER A 1 73 ? -18.516 5.715 7.719 1 95.81 73 SER A N 1
ATOM 549 C CA . SER A 1 73 ? -18.766 6.645 6.621 1 95.81 73 SER A CA 1
ATOM 550 C C . SER A 1 73 ? -17.469 7.094 5.965 1 95.81 73 SER A C 1
ATOM 552 O O . SER A 1 73 ? -17.406 7.223 4.738 1 95.81 73 SER A O 1
ATOM 554 N N . ARG A 1 74 ? -16.438 7.379 6.723 1 95.5 74 ARG A N 1
ATOM 555 C CA . ARG A 1 74 ? -15.141 7.809 6.215 1 95.5 74 ARG A CA 1
ATOM 556 C C . ARG A 1 74 ? -14.461 6.688 5.438 1 95.5 74 ARG A C 1
ATOM 558 O O . ARG A 1 74 ? -13.844 6.93 4.395 1 95.5 74 ARG A O 1
ATOM 565 N N . LEU A 1 75 ? -14.586 5.441 5.938 1 97.25 75 LEU A N 1
ATOM 566 C CA . LEU A 1 75 ? -14.078 4.301 5.188 1 97.25 75 LEU A CA 1
ATOM 567 C C . LEU A 1 75 ? -14.773 4.18 3.836 1 97.25 75 LEU A C 1
ATOM 569 O O . LEU A 1 75 ? -14.117 4.027 2.803 1 97.25 75 LEU A O 1
ATOM 573 N N . LEU A 1 76 ? -16.109 4.293 3.871 1 97.56 76 LEU A N 1
ATOM 574 C CA . LEU A 1 76 ? -16.891 4.137 2.643 1 97.56 76 LEU A CA 1
ATOM 575 C C . LEU A 1 76 ? -16.547 5.238 1.645 1 97.56 76 LEU A C 1
ATOM 577 O O . LEU A 1 76 ? -16.469 4.988 0.439 1 97.56 76 LEU A O 1
ATOM 581 N N . ARG A 1 77 ? -16.312 6.41 2.148 1 94.56 77 ARG A N 1
ATOM 582 C CA . ARG A 1 77 ? -15.914 7.504 1.273 1 94.56 77 ARG A CA 1
ATOM 583 C C . ARG A 1 77 ? -14.609 7.176 0.554 1 94.56 77 ARG A C 1
ATOM 585 O O . ARG A 1 77 ? -14.477 7.426 -0.646 1 94.56 77 ARG A O 1
ATOM 592 N N . PHE A 1 78 ? -13.703 6.684 1.304 1 95.88 78 PHE A N 1
ATOM 593 C CA . PHE A 1 78 ? -12.414 6.344 0.711 1 95.88 78 PHE A CA 1
ATOM 594 C C . PHE A 1 78 ? -12.562 5.195 -0.282 1 95.88 78 PHE A C 1
ATOM 596 O O . PHE A 1 78 ? -11.93 5.203 -1.344 1 95.88 78 PHE A O 1
ATOM 603 N N . LEU A 1 79 ? -13.359 4.172 0.066 1 97.81 79 LEU A N 1
ATOM 604 C CA . LEU A 1 79 ? -13.57 3.029 -0.813 1 97.81 79 LEU A CA 1
ATOM 605 C C . LEU A 1 79 ? -14.258 3.455 -2.105 1 97.81 79 LEU A C 1
ATOM 607 O O . LEU A 1 79 ? -14.008 2.885 -3.168 1 97.81 79 LEU A O 1
ATOM 611 N N . VAL A 1 80 ? -15.109 4.453 -2.035 1 95.94 80 VAL A N 1
ATOM 612 C CA . VAL A 1 80 ? -15.719 5.031 -3.225 1 95.94 80 VAL A CA 1
ATOM 613 C C . VAL A 1 80 ? -14.656 5.746 -4.059 1 95.94 80 VAL A C 1
ATOM 615 O O . VAL A 1 80 ? -14.648 5.637 -5.285 1 95.94 80 VAL A O 1
ATOM 618 N N . HIS A 1 81 ? -13.766 6.453 -3.35 1 92.75 81 HIS A N 1
ATOM 619 C CA . HIS A 1 81 ? -12.656 7.125 -4.027 1 92.75 81 HIS A CA 1
ATOM 620 C C . HIS A 1 81 ? -11.789 6.125 -4.785 1 92.75 81 HIS A C 1
ATOM 622 O O . HIS A 1 81 ? -11.266 6.438 -5.855 1 92.75 81 HIS A O 1
ATOM 628 N N . MET A 1 82 ? -11.68 4.93 -4.289 1 94.38 82 MET A N 1
ATOM 629 C CA . MET A 1 82 ? -10.922 3.852 -4.914 1 94.38 82 MET A CA 1
ATOM 630 C C . MET A 1 82 ? -11.719 3.201 -6.039 1 94.38 82 MET A C 1
ATOM 632 O O . MET A 1 82 ? -11.234 2.279 -6.695 1 94.38 82 MET A O 1
ATOM 636 N N . ASN A 1 83 ? -12.938 3.572 -6.227 1 95.5 83 ASN A N 1
ATOM 637 C CA . ASN A 1 83 ? -13.867 2.973 -7.18 1 95.5 83 ASN A CA 1
ATOM 638 C C . ASN A 1 83 ? -14.164 1.517 -6.836 1 95.5 83 ASN A C 1
ATOM 640 O O . ASN A 1 83 ? -14.398 0.699 -7.727 1 95.5 83 ASN A O 1
ATOM 644 N N . LEU A 1 84 ? -14.008 1.178 -5.578 1 97.31 84 LEU A N 1
ATOM 645 C CA . LEU A 1 84 ? -14.391 -0.151 -5.109 1 97.31 84 LEU A CA 1
ATOM 646 C C . LEU A 1 84 ? -15.898 -0.258 -4.953 1 97.31 84 LEU A C 1
ATOM 648 O O . LEU A 1 84 ? -16.484 -1.305 -5.238 1 97.31 84 LEU A O 1
ATOM 652 N N . PHE A 1 85 ? -16.484 0.812 -4.453 1 97.62 85 PHE A N 1
ATOM 653 C CA . PHE A 1 85 ? -17.938 0.958 -4.395 1 97.62 85 PHE A CA 1
ATOM 654 C C . PHE A 1 85 ? -18.391 2.221 -5.125 1 97.62 85 PHE A C 1
ATOM 656 O O . PHE A 1 85 ? -17.578 3.119 -5.371 1 97.62 85 PHE A O 1
ATOM 663 N N . GLU A 1 86 ? -19.562 2.23 -5.535 1 96.69 86 GLU A N 1
ATOM 664 C CA . GLU A 1 86 ? -20.172 3.432 -6.105 1 96.69 86 GLU A CA 1
ATOM 665 C C . GLU A 1 86 ? -21.031 4.156 -5.082 1 96.69 86 GLU A C 1
ATOM 667 O O . GLU A 1 86 ? -21.594 3.527 -4.184 1 96.69 86 GLU A O 1
ATOM 672 N N . ALA A 1 87 ? -21.016 5.426 -5.203 1 95.31 87 ALA A N 1
ATOM 673 C CA . ALA A 1 87 ? -21.891 6.23 -4.352 1 95.31 87 ALA A CA 1
ATOM 674 C C . ALA A 1 87 ? -22.75 7.168 -5.188 1 95.31 87 ALA A C 1
ATOM 676 O O . ALA A 1 87 ? -22.266 7.836 -6.098 1 95.31 87 ALA A O 1
ATOM 677 N N . THR A 1 88 ? -24.016 7.09 -4.996 1 94.88 88 THR A N 1
ATOM 678 C CA . THR A 1 88 ? -24.984 8.031 -5.559 1 94.88 88 THR A CA 1
ATOM 679 C C . THR A 1 88 ? -25.766 8.734 -4.457 1 94.88 88 THR A C 1
ATOM 681 O O . THR A 1 88 ? -25.703 8.328 -3.293 1 94.88 88 THR A O 1
ATOM 684 N N . ILE A 1 89 ? -26.344 9.797 -4.797 1 93 89 ILE A N 1
ATOM 685 C CA . ILE A 1 89 ? -27.125 10.539 -3.814 1 93 89 ILE A CA 1
ATOM 686 C C . ILE A 1 89 ? -28.609 10.273 -4.027 1 93 89 ILE A C 1
ATOM 688 O O . ILE A 1 89 ? -29.125 10.414 -5.141 1 93 89 ILE A O 1
ATOM 692 N N . ASP A 1 90 ? -29.25 9.812 -2.98 1 91.31 90 ASP A N 1
ATOM 693 C CA . ASP A 1 90 ? -30.719 9.688 -3.031 1 91.31 90 ASP A CA 1
ATOM 694 C C . ASP A 1 90 ? -31.375 11.055 -3.213 1 91.31 90 ASP A C 1
ATOM 696 O O . ASP A 1 90 ? -31.25 11.93 -2.352 1 91.31 90 ASP A O 1
ATOM 700 N N . PRO A 1 91 ? -32.031 11.242 -4.27 1 90.06 91 PRO A N 1
ATOM 701 C CA . PRO A 1 91 ? -32.625 12.562 -4.527 1 90.06 91 PRO A CA 1
ATOM 702 C C . PRO A 1 91 ? -33.688 12.938 -3.502 1 90.06 91 PRO A C 1
ATOM 704 O O . PRO A 1 91 ? -33.969 14.125 -3.312 1 90.06 91 PRO A O 1
ATOM 707 N N . LYS A 1 92 ? -34.312 11.977 -2.918 1 91.19 92 LYS A N 1
ATOM 708 C CA . LYS A 1 92 ? -35.406 12.227 -1.97 1 91.19 92 LYS A CA 1
ATOM 709 C C . LYS A 1 92 ? -34.844 12.602 -0.596 1 91.19 92 LYS A C 1
ATOM 711 O O . LYS A 1 92 ? -35.312 13.555 0.029 1 91.19 92 LYS A O 1
ATOM 716 N N . THR A 1 93 ? -33.781 11.969 -0.078 1 91.25 93 THR A N 1
ATOM 717 C CA . THR A 1 93 ? -33.312 12.102 1.298 1 91.25 93 THR A CA 1
ATOM 718 C C . THR A 1 93 ? -31.969 12.828 1.346 1 91.25 93 THR A C 1
ATOM 720 O O . THR A 1 93 ? -31.578 13.344 2.395 1 91.25 93 THR A O 1
ATOM 723 N N . GLY A 1 94 ? -31.25 12.836 0.213 1 91.25 94 GLY A N 1
ATOM 724 C CA . GLY A 1 94 ? -29.906 13.422 0.188 1 91.25 94 GLY A CA 1
ATOM 725 C C . GLY A 1 94 ? -28.844 12.5 0.734 1 91.25 94 GLY A C 1
ATOM 726 O O . GLY A 1 94 ? -27.656 12.844 0.738 1 91.25 94 GLY A O 1
ATOM 727 N N . ASP A 1 95 ? -29.234 11.32 1.055 1 92.19 95 ASP A N 1
ATOM 728 C CA . ASP A 1 95 ? -28.281 10.359 1.618 1 92.19 95 ASP A CA 1
ATOM 729 C C . ASP A 1 95 ? -27.453 9.688 0.521 1 92.19 95 ASP A C 1
ATOM 731 O O . ASP A 1 95 ? -27.922 9.539 -0.61 1 92.19 95 ASP A O 1
ATOM 735 N N . ALA A 1 96 ? -26.281 9.359 0.929 1 94.19 96 ALA A N 1
ATOM 736 C CA . ALA A 1 96 ? -25.453 8.594 0.003 1 94.19 96 ALA A CA 1
ATOM 737 C C . ALA A 1 96 ? -25.938 7.152 -0.104 1 94.19 96 ALA A C 1
ATOM 739 O O . ALA A 1 96 ? -26.281 6.531 0.903 1 94.19 96 ALA A O 1
ATOM 740 N N . LEU A 1 97 ? -26.109 6.68 -1.344 1 96.62 97 LEU A N 1
ATOM 741 C CA . LEU A 1 97 ? -26.406 5.285 -1.649 1 96.62 97 LEU A CA 1
ATOM 742 C C . LEU A 1 97 ? -25.172 4.57 -2.195 1 96.62 97 LEU A C 1
ATOM 744 O O . LEU A 1 97 ? -24.562 5.031 -3.16 1 96.62 97 LEU A O 1
ATOM 748 N N . TYR A 1 98 ? -24.859 3.488 -1.495 1 97.69 98 TYR A N 1
ATOM 749 C CA . TYR A 1 98 ? -23.656 2.754 -1.887 1 97.69 98 TYR A CA 1
ATOM 750 C C . TYR A 1 98 ? -24.031 1.493 -2.66 1 97.69 98 TYR A C 1
ATOM 752 O O . TYR A 1 98 ? -24.922 0.75 -2.264 1 97.69 98 TYR A O 1
ATOM 760 N N . GLY A 1 99 ? -23.375 1.289 -3.783 1 97.75 99 GLY A N 1
ATOM 761 C CA . GLY A 1 99 ? -23.594 0.12 -4.621 1 97.75 99 GLY A CA 1
ATOM 762 C C . GLY A 1 99 ? -22.312 -0.6 -4.984 1 97.75 99 GLY A C 1
ATOM 763 O O . GLY A 1 99 ? -21.219 -0.114 -4.688 1 97.75 99 GLY A O 1
ATOM 764 N N . LEU A 1 100 ? -22.5 -1.783 -5.598 1 96.75 100 LEU A N 1
ATOM 765 C CA . LEU A 1 100 ? -21.359 -2.592 -6.02 1 96.75 100 LEU A CA 1
ATOM 766 C C . LEU A 1 100 ? -20.828 -2.104 -7.359 1 96.75 100 LEU A C 1
ATOM 768 O O . LEU A 1 100 ? -21.562 -1.519 -8.156 1 96.75 100 LEU A O 1
ATOM 772 N N . THR A 1 101 ? -19.578 -2.229 -7.547 1 96.69 101 THR A N 1
ATOM 773 C CA . THR A 1 101 ? -18.922 -2.064 -8.836 1 96.69 101 THR A CA 1
ATOM 774 C C . THR A 1 101 ? -18.453 -3.41 -9.375 1 96.69 101 THR A C 1
ATOM 776 O O . THR A 1 101 ? -18.625 -4.441 -8.727 1 96.69 101 THR A O 1
ATOM 779 N N . SER A 1 102 ? -17.875 -3.357 -10.586 1 95.94 102 SER A N 1
ATOM 780 C CA . SER A 1 102 ? -17.297 -4.574 -11.141 1 95.94 102 SER A CA 1
ATOM 781 C C . SER A 1 102 ? -16.141 -5.07 -10.273 1 95.94 102 SER A C 1
ATOM 783 O O . SER A 1 102 ? -15.867 -6.273 -10.227 1 95.94 102 SER A O 1
ATOM 785 N N . SER A 1 103 ? -15.508 -4.164 -9.508 1 96.75 103 SER A N 1
ATOM 786 C CA . SER A 1 103 ? -14.406 -4.531 -8.625 1 96.75 103 SER A CA 1
ATOM 787 C C . SER A 1 103 ? -14.922 -5.199 -7.352 1 96.75 103 SER A C 1
ATOM 789 O O . SER A 1 103 ? -14.453 -6.281 -6.988 1 96.75 103 SER A O 1
ATOM 791 N N . SER A 1 104 ? -15.898 -4.605 -6.727 1 97.12 104 SER A N 1
ATOM 792 C CA . SER A 1 104 ? -16.344 -5.121 -5.434 1 97.12 104 SER A CA 1
ATOM 793 C C . SER A 1 104 ? -17.062 -6.457 -5.594 1 97.12 104 SER A C 1
ATOM 795 O O . SER A 1 104 ? -17.188 -7.211 -4.629 1 97.12 104 SER A O 1
ATOM 797 N N . LYS A 1 105 ? -17.531 -6.773 -6.789 1 96 105 LYS A N 1
ATOM 798 C CA . LYS A 1 105 ? -18.172 -8.062 -7.031 1 96 105 LYS A CA 1
ATOM 799 C C . LYS A 1 105 ? -17.188 -9.211 -6.844 1 96 105 LYS A C 1
ATOM 801 O O . LYS A 1 105 ? -17.594 -10.336 -6.535 1 96 105 LYS A O 1
ATOM 806 N N . TRP A 1 106 ? -15.922 -8.938 -6.941 1 97.12 106 TRP A N 1
ATOM 807 C CA . TRP A 1 106 ? -14.883 -9.945 -6.762 1 97.12 106 TRP A CA 1
ATOM 808 C C . TRP A 1 106 ? -14.656 -10.227 -5.281 1 97.12 106 TRP A C 1
ATOM 810 O O . TRP A 1 106 ? -13.875 -11.117 -4.926 1 97.12 106 TRP A O 1
ATOM 820 N N . LEU A 1 107 ? -15.352 -9.516 -4.41 1 98.06 107 LEU A N 1
ATOM 821 C CA . LEU A 1 107 ? -15.164 -9.672 -2.971 1 98.06 107 LEU A CA 1
ATOM 822 C C . LEU A 1 107 ? -16.328 -10.422 -2.346 1 98.06 107 LEU A C 1
ATOM 824 O O . LEU A 1 107 ? -16.359 -10.656 -1.136 1 98.06 107 LEU A O 1
ATOM 828 N N . LEU A 1 108 ? -17.328 -10.758 -3.152 1 96.75 108 LEU A N 1
ATOM 829 C CA . LEU A 1 108 ? -18.484 -11.469 -2.637 1 96.75 108 LEU A CA 1
ATOM 830 C C . LEU A 1 108 ? -18.109 -12.867 -2.168 1 96.75 108 LEU A C 1
ATOM 832 O O . LEU A 1 108 ? -17.578 -13.664 -2.943 1 96.75 108 LEU A O 1
ATOM 836 N N . SER A 1 109 ? -18.375 -13.156 -0.933 1 92.56 109 SER A N 1
ATOM 837 C CA . SER A 1 109 ? -17.891 -14.375 -0.282 1 92.56 109 SER A CA 1
ATOM 838 C C . SER A 1 109 ? -18.609 -15.609 -0.815 1 92.56 109 SER A C 1
ATOM 840 O O . SER A 1 109 ? -18.078 -16.719 -0.763 1 92.56 109 SER A O 1
ATOM 842 N N . ASN A 1 110 ? -19.781 -15.492 -1.304 1 87.62 110 ASN A N 1
ATOM 843 C CA . ASN A 1 110 ? -20.578 -16.625 -1.756 1 87.62 110 ASN A CA 1
ATOM 844 C C . ASN A 1 110 ? -20.328 -16.938 -3.229 1 87.62 110 ASN A C 1
ATOM 846 O O . ASN A 1 110 ? -20.891 -17.891 -3.775 1 87.62 110 ASN A O 1
ATOM 850 N N . GLU A 1 111 ? -19.422 -16.188 -3.801 1 90.25 111 GLU A N 1
ATOM 851 C CA . GLU A 1 111 ? -19.078 -16.438 -5.195 1 90.25 111 GLU A CA 1
ATOM 852 C C . GLU A 1 111 ? -17.859 -17.344 -5.309 1 90.25 111 GLU A C 1
ATOM 854 O O . GLU A 1 111 ? -16.922 -17.234 -4.523 1 90.25 111 GLU A O 1
ATOM 859 N N . GLU A 1 112 ? -17.891 -18.234 -6.227 1 87 112 GLU A N 1
ATOM 860 C CA . GLU A 1 112 ? -16.844 -19.219 -6.441 1 87 112 GLU A CA 1
ATOM 861 C C . GLU A 1 112 ? -15.5 -18.531 -6.727 1 87 112 GLU A C 1
ATOM 863 O O . GLU A 1 112 ? -14.445 -19.031 -6.316 1 87 112 GLU A O 1
ATOM 868 N N . GLN A 1 113 ? -15.555 -17.438 -7.352 1 90.12 113 GLN A N 1
ATOM 869 C CA . GLN A 1 113 ? -14.32 -16.781 -7.777 1 90.12 113 GLN A CA 1
ATOM 870 C C . GLN A 1 113 ? -14.016 -15.57 -6.906 1 90.12 113 GLN A C 1
ATOM 872 O O . GLN A 1 113 ? -13.391 -14.609 -7.367 1 90.12 113 GLN A O 1
ATOM 877 N N . SER A 1 114 ? -14.414 -15.648 -5.664 1 96.06 114 SER A N 1
ATOM 878 C CA . SER A 1 114 ? -14.148 -14.547 -4.746 1 96.06 114 SER A CA 1
ATOM 879 C C . SER A 1 114 ? -12.656 -14.375 -4.508 1 96.06 114 SER A C 1
ATOM 881 O O . SER A 1 114 ? -11.93 -15.359 -4.328 1 96.06 114 SER A O 1
ATOM 883 N N . LEU A 1 115 ? -12.18 -13.125 -4.5 1 97.19 115 LEU A N 1
ATOM 884 C CA . LEU A 1 115 ? -10.789 -12.805 -4.215 1 97.19 115 LEU A CA 1
ATOM 885 C C . LEU A 1 115 ? -10.617 -12.359 -2.766 1 97.19 115 LEU A C 1
ATOM 887 O O . LEU A 1 115 ? -9.5 -12.055 -2.334 1 97.19 115 LEU A O 1
ATOM 891 N N . ALA A 1 116 ? -11.695 -12.391 -1.979 1 97.88 116 ALA A N 1
ATOM 892 C CA . ALA A 1 116 ? -11.664 -11.938 -0.591 1 97.88 116 ALA A CA 1
ATOM 893 C C . ALA A 1 116 ? -10.609 -12.703 0.205 1 97.88 116 ALA A C 1
ATOM 895 O O . ALA A 1 116 ? -9.836 -12.102 0.959 1 97.88 116 ALA A O 1
ATOM 896 N N . PRO A 1 117 ? -10.461 -14.016 -0.004 1 95.88 117 PRO A N 1
ATOM 897 C CA . PRO A 1 117 ? -9.453 -14.734 0.773 1 95.88 117 PRO A CA 1
ATOM 898 C C . PRO A 1 117 ? -8.023 -14.281 0.448 1 95.88 117 PRO A C 1
ATOM 900 O O . PRO A 1 117 ? -7.164 -14.266 1.329 1 95.88 117 PRO A O 1
ATOM 903 N N . LEU A 1 118 ? -7.777 -13.938 -0.808 1 96 118 LEU A N 1
ATOM 904 C CA . LEU A 1 118 ? -6.453 -13.453 -1.177 1 96 118 LEU A CA 1
ATOM 905 C C . LEU A 1 118 ? -6.148 -12.133 -0.479 1 96 118 LEU A C 1
ATOM 907 O O . LEU A 1 118 ? -5.023 -11.914 -0.019 1 96 118 LEU A O 1
ATOM 911 N N . VAL A 1 119 ? -7.152 -11.25 -0.466 1 98.06 119 VAL A N 1
ATOM 912 C CA . VAL A 1 119 ? -7.004 -9.953 0.196 1 98.06 119 VAL A CA 1
ATOM 913 C C . VAL A 1 119 ? -6.594 -10.164 1.652 1 98.06 119 VAL A C 1
ATOM 915 O O . VAL A 1 119 ? -5.66 -9.523 2.139 1 98.06 119 VAL A O 1
ATOM 918 N N . LEU A 1 120 ? -7.27 -11.07 2.305 1 97.12 120 LEU A N 1
ATOM 919 C CA . LEU A 1 120 ? -6.992 -11.328 3.713 1 97.12 120 LEU A CA 1
ATOM 920 C C . LEU A 1 120 ? -5.617 -11.961 3.891 1 97.12 120 LEU A C 1
ATOM 922 O O . LEU A 1 120 ? -4.852 -11.555 4.766 1 97.12 120 LEU A O 1
ATOM 926 N N . MET A 1 121 ? -5.273 -12.852 3.07 1 94.38 121 MET A N 1
ATOM 927 C CA . MET A 1 121 ? -3.988 -13.531 3.18 1 94.38 121 MET A CA 1
ATOM 928 C C . MET A 1 121 ? -2.834 -12.547 3.006 1 94.38 121 MET A C 1
ATOM 930 O O . MET A 1 121 ? -1.946 -12.469 3.857 1 94.38 121 MET A O 1
ATOM 934 N N . ALA A 1 122 ? -2.902 -11.773 1.938 1 96.31 122 ALA A N 1
ATOM 935 C CA . ALA A 1 122 ? -1.796 -10.906 1.541 1 96.31 122 ALA A CA 1
ATOM 936 C C . ALA A 1 122 ? -1.583 -9.789 2.559 1 96.31 122 ALA A C 1
ATOM 938 O O . ALA A 1 122 ? -0.485 -9.242 2.666 1 96.31 122 ALA A O 1
ATOM 939 N N . ASN A 1 123 ? -2.621 -9.461 3.316 1 97.62 123 ASN A N 1
ATOM 940 C CA . ASN A 1 123 ? -2.541 -8.297 4.191 1 97.62 123 ASN A CA 1
ATOM 941 C C . ASN A 1 123 ? -2.625 -8.695 5.664 1 97.62 123 ASN A C 1
ATOM 943 O O . ASN A 1 123 ? -2.986 -7.875 6.512 1 97.62 123 ASN A O 1
ATOM 947 N N . GLN A 1 124 ? -2.301 -9.938 5.922 1 94.94 124 GLN A N 1
ATOM 948 C CA . GLN A 1 124 ? -2.145 -10.375 7.305 1 94.94 124 GLN A CA 1
ATOM 949 C C . GLN A 1 124 ? -0.888 -9.773 7.93 1 94.94 124 GLN A C 1
ATOM 951 O O . GLN A 1 124 ? 0.077 -9.469 7.227 1 94.94 124 GLN A O 1
ATOM 956 N N . PRO A 1 125 ? -0.905 -9.648 9.305 1 94.06 125 PRO A N 1
ATOM 957 C CA . PRO A 1 125 ? 0.253 -9.062 9.984 1 94.06 125 PRO A CA 1
ATOM 958 C C . PRO A 1 125 ? 1.553 -9.805 9.68 1 94.06 125 PRO A C 1
ATOM 960 O O . PRO A 1 125 ? 2.578 -9.172 9.406 1 94.06 125 PRO A O 1
ATOM 963 N N . HIS A 1 126 ? 1.531 -11.117 9.633 1 91.75 126 HIS A N 1
ATOM 964 C CA . HIS A 1 126 ? 2.736 -11.906 9.406 1 91.75 126 HIS A CA 1
ATOM 965 C C . HIS A 1 126 ? 3.273 -11.703 7.996 1 91.75 126 HIS A C 1
ATOM 967 O O . HIS A 1 126 ? 4.488 -11.727 7.781 1 91.75 126 HIS A O 1
ATOM 973 N N . HIS A 1 127 ? 2.371 -11.531 7.078 1 93.44 127 HIS A N 1
ATOM 974 C CA . HIS A 1 127 ? 2.785 -11.32 5.695 1 93.44 127 HIS A CA 1
ATOM 975 C C . HIS A 1 127 ? 3.414 -9.945 5.508 1 93.44 127 HIS A C 1
ATOM 977 O O . HIS A 1 127 ? 4.484 -9.828 4.906 1 93.44 127 HIS A O 1
ATOM 983 N N . LEU A 1 128 ? 2.805 -8.961 6.055 1 95.44 128 LEU A N 1
ATOM 984 C CA . LEU A 1 128 ? 3.305 -7.598 5.891 1 95.44 128 LEU A CA 1
ATOM 985 C C . LEU A 1 128 ? 4.598 -7.395 6.672 1 95.44 128 LEU A C 1
ATOM 987 O O . LEU A 1 128 ? 5.465 -6.621 6.254 1 95.44 128 LEU A O 1
ATOM 991 N N . ALA A 1 129 ? 4.742 -8.117 7.793 1 95.19 129 ALA A N 1
ATOM 992 C CA . ALA A 1 129 ? 5.945 -8.008 8.609 1 95.19 129 ALA A CA 1
ATOM 993 C C . ALA A 1 129 ? 7.191 -8.375 7.805 1 95.19 129 ALA A C 1
ATOM 995 O O . ALA A 1 129 ? 8.266 -7.805 8.016 1 95.19 129 ALA A O 1
ATOM 996 N N . SER A 1 130 ? 7.078 -9.273 6.867 1 95.56 130 SER A N 1
ATOM 997 C CA . SER A 1 130 ? 8.211 -9.742 6.074 1 95.56 130 SER A CA 1
ATOM 998 C C . SER A 1 130 ? 8.789 -8.617 5.227 1 95.56 130 SER A C 1
ATOM 1000 O O . SER A 1 130 ? 9.992 -8.586 4.961 1 95.56 130 SER A O 1
ATOM 1002 N N . TRP A 1 131 ? 7.977 -7.672 4.859 1 97.38 131 TRP A N 1
ATOM 1003 C CA . TRP A 1 131 ? 8.375 -6.605 3.945 1 97.38 131 TRP A CA 1
ATOM 1004 C C . TRP A 1 131 ? 9.305 -5.613 4.637 1 97.38 131 TRP A C 1
ATOM 1006 O O . TRP A 1 131 ? 10.039 -4.875 3.979 1 97.38 131 TRP A O 1
ATOM 1016 N N . HIS A 1 132 ? 9.281 -5.582 5.988 1 96.81 132 HIS A N 1
ATOM 1017 C CA . HIS A 1 132 ? 10.18 -4.703 6.727 1 96.81 132 HIS A CA 1
ATOM 1018 C C . HIS A 1 132 ? 11.617 -5.18 6.629 1 96.81 132 HIS A C 1
ATOM 1020 O O . HIS A 1 132 ? 12.547 -4.453 7 1 96.81 132 HIS A O 1
ATOM 1026 N N . TYR A 1 133 ? 11.828 -6.34 5.984 1 96.44 133 TYR A N 1
ATOM 1027 C CA . TYR A 1 133 ? 13.164 -6.91 5.875 1 96.44 133 TYR A CA 1
ATOM 1028 C C . TYR A 1 133 ? 13.664 -6.867 4.438 1 96.44 133 TYR A C 1
ATOM 1030 O O . TYR A 1 133 ? 14.703 -7.449 4.113 1 96.44 133 TYR A O 1
ATOM 1038 N N . LEU A 1 134 ? 12.977 -6.23 3.561 1 96.94 134 LEU A N 1
ATOM 1039 C CA . LEU A 1 134 ? 13.32 -6.188 2.145 1 96.94 134 LEU A CA 1
ATOM 1040 C C . LEU A 1 134 ? 14.734 -5.66 1.945 1 96.94 134 LEU A C 1
ATOM 1042 O O . LEU A 1 134 ? 15.531 -6.266 1.218 1 96.94 134 LEU A O 1
ATOM 1046 N N . SER A 1 135 ? 15.125 -4.543 2.605 1 96.81 135 SER A N 1
ATOM 1047 C CA . SER A 1 135 ? 16.469 -3.979 2.477 1 96.81 135 SER A CA 1
ATOM 1048 C C . SER A 1 135 ? 17.531 -4.949 2.982 1 96.81 135 SER A C 1
ATOM 1050 O O . SER A 1 135 ? 18.594 -5.086 2.377 1 96.81 135 SER A O 1
ATOM 1052 N N . GLN A 1 136 ? 17.203 -5.586 4.062 1 94.81 136 GLN A N 1
ATOM 1053 C CA . GLN A 1 136 ? 18.156 -6.539 4.637 1 94.81 136 GLN A CA 1
ATOM 1054 C C . GLN A 1 136 ? 18.359 -7.73 3.707 1 94.81 136 GLN A C 1
ATOM 1056 O O . GLN A 1 136 ? 19.453 -8.289 3.641 1 94.81 136 GLN A O 1
ATOM 1061 N N . CYS A 1 137 ? 17.25 -8.172 3.064 1 94.62 137 CYS A N 1
ATOM 1062 C CA . CYS A 1 137 ? 17.391 -9.258 2.096 1 94.62 137 CYS A CA 1
ATOM 1063 C C . CYS A 1 137 ? 18.359 -8.883 0.988 1 94.62 137 CYS A C 1
ATOM 1065 O O . CYS A 1 137 ? 19.188 -9.703 0.569 1 94.62 137 CYS A O 1
ATOM 1067 N N . ILE A 1 138 ? 18.359 -7.656 0.544 1 95.62 138 ILE A N 1
ATOM 1068 C CA . ILE A 1 138 ? 19.219 -7.184 -0.542 1 95.62 138 ILE A CA 1
ATOM 1069 C C . ILE A 1 138 ? 20.641 -7.039 -0.043 1 95.62 138 ILE A C 1
ATOM 1071 O O . ILE A 1 138 ? 21.594 -7.387 -0.752 1 95.62 138 ILE A O 1
ATOM 1075 N N . LYS A 1 139 ? 20.844 -6.648 1.189 1 95.38 139 LYS A N 1
ATOM 1076 C CA . LYS A 1 139 ? 22.156 -6.367 1.744 1 95.38 139 LYS A CA 1
ATOM 1077 C C . LYS A 1 139 ? 22.844 -7.652 2.205 1 95.38 139 LYS A C 1
ATOM 1079 O O . LYS A 1 139 ? 24.062 -7.781 2.094 1 95.38 139 LYS A O 1
ATOM 1084 N N . GLU A 1 140 ? 22.016 -8.625 2.744 1 91.69 140 GLU A N 1
ATOM 1085 C CA . GLU A 1 140 ? 22.609 -9.742 3.477 1 91.69 140 GLU A CA 1
ATOM 1086 C C . GLU A 1 140 ? 22.078 -11.078 2.973 1 91.69 140 GLU A C 1
ATOM 1088 O O . GLU A 1 140 ? 22.594 -12.133 3.346 1 91.69 140 GLU A O 1
ATOM 1093 N N . GLY A 1 141 ? 21.172 -11.008 2.158 1 88.94 141 GLY A N 1
ATOM 1094 C CA . GLY A 1 141 ? 20.562 -12.25 1.732 1 88.94 141 GLY A CA 1
ATOM 1095 C C . GLY A 1 141 ? 19.578 -12.805 2.748 1 88.94 141 GLY A C 1
ATOM 1096 O O . GLY A 1 141 ? 19.312 -12.172 3.775 1 88.94 141 GLY A O 1
ATOM 1097 N N . GLY A 1 142 ? 18.984 -13.891 2.334 1 88.31 142 GLY A N 1
ATOM 1098 C CA . GLY A 1 142 ? 18.031 -14.555 3.217 1 88.31 142 GLY A CA 1
ATOM 1099 C C . GLY A 1 142 ? 16.594 -14.281 2.85 1 88.31 142 GLY A C 1
ATOM 1100 O O . GLY A 1 142 ? 16.312 -13.602 1.859 1 88.31 142 GLY A O 1
ATOM 1101 N N . CYS A 1 143 ? 15.695 -14.844 3.725 1 91.12 143 CYS A N 1
ATOM 1102 C CA . CYS A 1 143 ? 14.258 -14.766 3.51 1 91.12 143 CYS A CA 1
ATOM 1103 C C . CYS A 1 143 ? 13.602 -13.82 4.512 1 91.12 143 CYS A C 1
ATOM 1105 O O . CYS A 1 143 ? 13.656 -14.055 5.719 1 91.12 143 CYS A O 1
ATOM 1107 N N . GLY A 1 144 ? 12.945 -12.797 3.965 1 93.94 144 GLY A N 1
ATOM 1108 C CA . GLY A 1 144 ? 12.312 -11.805 4.816 1 93.94 144 GLY A CA 1
ATOM 1109 C C . GLY A 1 144 ? 11.234 -12.391 5.707 1 93.94 144 GLY A C 1
ATOM 1110 O O . GLY A 1 144 ? 11.109 -12.016 6.875 1 93.94 144 GLY A O 1
ATOM 1111 N N . PHE A 1 145 ? 10.461 -13.32 5.188 1 94.56 145 PHE A N 1
ATOM 1112 C CA . PHE A 1 145 ? 9.383 -13.945 5.949 1 94.56 145 PHE A CA 1
ATOM 1113 C C . PHE A 1 145 ? 9.938 -14.695 7.152 1 94.56 145 PHE A C 1
ATOM 1115 O O . PHE A 1 145 ? 9.406 -14.586 8.258 1 94.56 145 PHE A O 1
ATOM 1122 N N . GLN A 1 146 ? 11.008 -15.422 6.918 1 93 146 GLN A N 1
ATOM 1123 C CA . GLN A 1 146 ? 11.633 -16.156 8 1 93 146 GLN A CA 1
ATOM 1124 C C . GLN A 1 146 ? 12.234 -15.219 9.039 1 93 146 GLN A C 1
ATOM 1126 O O . GLN A 1 146 ? 12.141 -15.469 10.242 1 93 146 GLN A O 1
ATOM 1131 N N . LYS A 1 147 ? 12.875 -14.234 8.609 1 94.12 147 LYS A N 1
ATOM 1132 C CA . LYS A 1 147 ? 13.477 -13.258 9.508 1 94.12 147 LYS A CA 1
ATOM 1133 C C . LYS A 1 147 ? 12.414 -12.586 10.375 1 94.12 147 LYS A C 1
ATOM 1135 O O . LYS A 1 147 ? 12.648 -12.328 11.562 1 94.12 147 LYS A O 1
ATOM 1140 N N . ALA A 1 148 ? 11.289 -12.344 9.805 1 94.38 148 ALA A N 1
ATOM 1141 C CA . ALA A 1 148 ? 10.234 -11.602 10.492 1 94.38 148 ALA A CA 1
ATOM 1142 C C . ALA A 1 148 ? 9.469 -12.508 11.453 1 94.38 148 ALA A C 1
ATOM 1144 O O . ALA A 1 148 ? 9.039 -12.062 12.523 1 94.38 148 ALA A O 1
ATOM 1145 N N . ASN A 1 149 ? 9.297 -13.773 11.07 1 92.81 149 ASN A N 1
ATOM 1146 C CA . ASN A 1 149 ? 8.32 -14.602 11.773 1 92.81 149 ASN A CA 1
ATOM 1147 C C . ASN A 1 149 ? 9 -15.766 12.492 1 92.81 149 ASN A C 1
ATOM 1149 O O . ASN A 1 149 ? 8.398 -16.391 13.375 1 92.81 149 ASN A O 1
ATOM 1153 N N . GLY A 1 150 ? 10.172 -16.109 12.141 1 91.62 150 GLY A N 1
ATOM 1154 C CA . GLY A 1 150 ? 10.906 -17.188 12.805 1 91.62 150 GLY A CA 1
ATOM 1155 C C . GLY A 1 150 ? 10.68 -18.547 12.172 1 91.62 150 GLY A C 1
ATOM 1156 O O . GLY A 1 150 ? 11.227 -19.547 12.625 1 91.62 150 GLY A O 1
ATOM 1157 N N . PHE A 1 151 ? 9.844 -18.594 11.156 1 87.88 151 PHE A N 1
ATOM 1158 C CA . PHE A 1 151 ? 9.586 -19.812 10.391 1 87.88 151 PHE A CA 1
ATOM 1159 C C . PHE A 1 151 ? 9.367 -19.484 8.922 1 87.88 151 PHE A C 1
ATOM 1161 O O . PHE A 1 151 ? 9.094 -18.344 8.562 1 87.88 151 PHE A O 1
ATOM 1168 N N . SER A 1 152 ? 9.555 -20.484 8.117 1 85.5 152 SER A N 1
ATOM 1169 C CA . SER A 1 152 ? 9.398 -20.266 6.688 1 85.5 152 SER A CA 1
ATOM 1170 C C . SER A 1 152 ? 7.938 -20.344 6.27 1 85.5 152 SER A C 1
ATOM 1172 O O . SER A 1 152 ? 7.113 -20.906 6.988 1 85.5 152 SER A O 1
ATOM 1174 N N . LEU A 1 153 ? 7.688 -19.766 5.109 1 81.69 153 LEU A N 1
ATOM 1175 C CA . LEU A 1 153 ? 6.352 -19.812 4.523 1 81.69 153 LEU A CA 1
ATOM 1176 C C . LEU A 1 153 ? 5.891 -21.266 4.336 1 81.69 153 LEU A C 1
ATOM 1178 O O . LEU A 1 153 ? 4.707 -21.562 4.48 1 81.69 153 LEU A O 1
ATOM 1182 N N . TYR A 1 154 ? 6.832 -22.109 4.078 1 76.56 154 TYR A N 1
ATOM 1183 C CA . TYR A 1 154 ? 6.547 -23.5 3.768 1 76.56 154 TYR A CA 1
ATOM 1184 C C . TYR A 1 154 ? 6.324 -24.312 5.043 1 76.56 154 TYR A C 1
ATOM 1186 O O . TYR A 1 154 ? 5.879 -25.453 4.988 1 76.56 154 TYR A O 1
ATOM 1194 N N . ASP A 1 155 ? 6.699 -23.688 6.18 1 76.81 155 ASP A N 1
ATOM 1195 C CA . ASP A 1 155 ? 6.531 -24.344 7.469 1 76.81 155 ASP A CA 1
ATOM 1196 C C . ASP A 1 155 ? 5.266 -23.859 8.172 1 76.81 155 ASP A C 1
ATOM 1198 O O . ASP A 1 155 ? 5.082 -24.109 9.367 1 76.81 155 ASP A O 1
ATOM 1202 N N . ILE A 1 156 ? 4.637 -23 7.457 1 71.44 156 ILE A N 1
ATOM 1203 C CA . ILE A 1 156 ? 3.385 -22.562 8.078 1 71.44 156 ILE A CA 1
ATOM 1204 C C . ILE A 1 156 ? 2.572 -23.781 8.5 1 71.44 156 ILE A C 1
ATOM 1206 O O . ILE A 1 156 ? 2.322 -24.688 7.695 1 71.44 156 ILE A O 1
ATOM 1210 N N . PRO A 1 157 ? 2.561 -23.828 9.945 1 58.28 157 PRO A N 1
ATOM 1211 C CA . PRO A 1 157 ? 1.896 -25 10.516 1 58.28 157 PRO A CA 1
ATOM 1212 C C . PRO A 1 157 ? 0.563 -25.312 9.836 1 58.28 157 PRO A C 1
ATOM 1214 O O . PRO A 1 157 ? -0.068 -24.406 9.266 1 58.28 157 PRO A O 1
ATOM 1217 N N . SER A 1 158 ? 0.264 -26.562 9.727 1 56.5 158 SER A N 1
ATOM 1218 C CA . SER A 1 158 ? -0.931 -27.188 9.172 1 56.5 158 SER A CA 1
ATOM 1219 C C . SER A 1 158 ? -2.18 -26.375 9.477 1 56.5 158 SER A C 1
ATOM 1221 O O . SER A 1 158 ? -2.135 -25.438 10.289 1 56.5 158 SER A O 1
ATOM 1223 N N . GLU A 1 159 ? -3.342 -26.844 8.922 1 56.62 159 GLU A N 1
ATOM 1224 C CA . GLU A 1 159 ? -4.719 -26.375 8.805 1 56.62 159 GLU A CA 1
ATOM 1225 C C . GLU A 1 159 ? -5.238 -25.859 10.141 1 56.62 159 GLU A C 1
ATOM 1227 O O . GLU A 1 159 ? -6.234 -25.141 10.188 1 56.62 159 GLU A O 1
ATOM 1232 N N . LYS A 1 160 ? -4.402 -25.969 11.148 1 58.41 160 LYS A N 1
ATOM 1233 C CA . LYS A 1 160 ? -5.109 -25.672 12.391 1 58.41 160 LYS A CA 1
ATOM 1234 C C . LYS A 1 160 ? -4.781 -24.266 12.898 1 58.41 160 LYS A C 1
ATOM 1236 O O . LYS A 1 160 ? -5.469 -23.75 13.773 1 58.41 160 LYS A O 1
ATOM 1241 N N . SER A 1 161 ? -3.848 -23.656 12.109 1 74.75 161 SER A N 1
ATOM 1242 C CA . SER A 1 161 ? -3.574 -22.312 12.602 1 74.75 161 SER A CA 1
ATOM 1243 C C . SER A 1 161 ? -4.297 -21.266 11.758 1 74.75 161 SER A C 1
ATOM 1245 O O . SER A 1 161 ? -4.695 -21.531 10.625 1 74.75 161 SER A O 1
ATOM 1247 N N . GLU A 1 162 ? -4.633 -20.156 12.367 1 81.5 162 GLU A N 1
ATOM 1248 C CA . GLU A 1 162 ? -5.273 -19.047 11.672 1 81.5 162 GLU A CA 1
ATOM 1249 C C . GLU A 1 162 ? -4.477 -18.641 10.438 1 81.5 162 GLU A C 1
ATOM 1251 O O . GLU A 1 162 ? -5.039 -18.453 9.359 1 81.5 162 GLU A O 1
ATOM 1256 N N . LEU A 1 163 ? -3.215 -18.703 10.625 1 82.31 163 LEU A N 1
ATOM 1257 C CA . LEU A 1 163 ? -2.334 -18.328 9.523 1 82.31 163 LEU A CA 1
ATOM 1258 C C . LEU A 1 163 ? -2.391 -19.375 8.414 1 82.31 163 LEU A C 1
ATOM 1260 O O . LEU A 1 163 ? -2.438 -19.016 7.23 1 82.31 163 LEU A O 1
ATOM 1264 N N . GLY A 1 164 ? -2.395 -20.547 8.828 1 81.56 164 GLY A N 1
ATOM 1265 C CA . GLY A 1 164 ? -2.494 -21.625 7.859 1 81.56 164 GLY A CA 1
ATOM 1266 C C . GLY A 1 164 ? -3.779 -21.594 7.055 1 81.56 164 GLY A C 1
ATOM 1267 O O . GLY A 1 164 ? -3.768 -21.828 5.844 1 81.56 164 GLY A O 1
ATOM 1268 N N . ASN A 1 165 ? -4.836 -21.219 7.707 1 83.88 165 ASN A N 1
ATOM 1269 C CA . ASN A 1 165 ? -6.133 -21.141 7.039 1 83.88 165 ASN A CA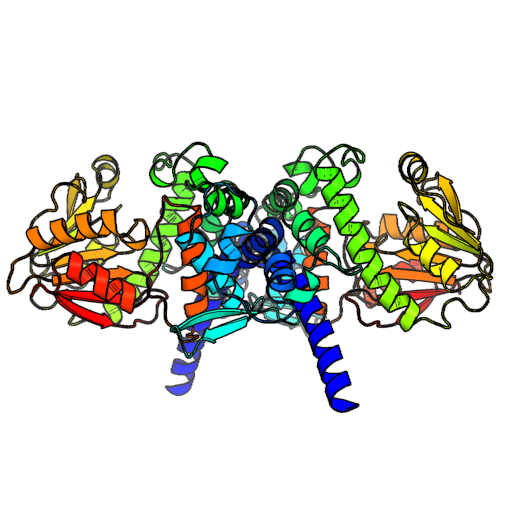 1
ATOM 1270 C C . ASN A 1 165 ? -6.164 -20 6.023 1 83.88 165 ASN A C 1
ATOM 1272 O O . ASN A 1 165 ? -6.688 -20.156 4.922 1 83.88 165 ASN A O 1
ATOM 1276 N N . TYR A 1 166 ? -5.602 -18.859 6.406 1 87 166 TYR A N 1
ATOM 1277 C CA . TYR A 1 166 ? -5.531 -17.75 5.48 1 87 166 TYR A CA 1
ATOM 1278 C C . TYR A 1 166 ? -4.738 -18.109 4.23 1 87 166 TYR A C 1
ATOM 1280 O O . TYR A 1 166 ? -5.148 -17.797 3.113 1 87 166 TYR A O 1
ATOM 1288 N N . PHE A 1 167 ? -3.658 -18.781 4.441 1 84.56 167 PHE A N 1
ATOM 1289 C CA . PHE A 1 167 ? -2.807 -19.172 3.32 1 84.56 167 PHE A CA 1
ATOM 1290 C C . PHE A 1 167 ? -3.521 -20.156 2.41 1 84.56 167 PHE A C 1
ATOM 1292 O O . PHE A 1 167 ? -3.562 -19.969 1.191 1 84.56 167 PHE A O 1
ATOM 1299 N N . LYS A 1 168 ? -4.094 -21.141 2.975 1 79.81 168 LYS A N 1
ATOM 1300 C CA . LYS A 1 168 ? -4.816 -22.172 2.24 1 79.81 168 LYS A CA 1
ATOM 1301 C C . LYS A 1 168 ? -5.949 -21.562 1.415 1 79.81 168 LYS A C 1
ATOM 1303 O O . LYS A 1 168 ? -6.07 -21.844 0.219 1 79.81 168 LYS A O 1
ATOM 1308 N N . GLU A 1 169 ? -6.742 -20.703 1.996 1 85.94 169 GLU A N 1
ATOM 1309 C CA . GLU A 1 169 ? -7.895 -20.109 1.32 1 85.94 169 GLU A CA 1
ATOM 1310 C C . GLU A 1 169 ? -7.453 -19.125 0.24 1 85.94 169 GLU A C 1
ATOM 1312 O O . GLU A 1 169 ? -8.078 -19.031 -0.817 1 85.94 169 GLU A O 1
ATOM 1317 N N . GLY A 1 170 ? -6.414 -18.406 0.592 1 89.25 170 GLY A N 1
ATOM 1318 C CA . GLY A 1 170 ? -5.883 -17.469 -0.392 1 89.25 170 GLY A CA 1
ATOM 1319 C C . GLY A 1 170 ? -5.367 -18.156 -1.644 1 89.25 170 GLY A C 1
ATOM 1320 O O . GLY A 1 170 ? -5.676 -17.734 -2.76 1 89.25 170 GLY A O 1
ATOM 1321 N N . MET A 1 171 ? -4.668 -19.219 -1.495 1 84.12 171 MET A N 1
ATOM 1322 C CA . MET A 1 171 ? -4.133 -19.969 -2.627 1 84.12 171 MET A CA 1
ATOM 1323 C C . MET A 1 171 ? -5.25 -20.641 -3.408 1 84.12 171 MET A C 1
ATOM 1325 O O . MET A 1 171 ? -5.223 -20.688 -4.641 1 84.12 171 MET A O 1
ATOM 1329 N N . ALA A 1 172 ? -6.238 -21.141 -2.676 1 84.06 172 ALA A N 1
ATOM 1330 C CA . ALA A 1 172 ? -7.352 -21.844 -3.301 1 84.06 172 ALA A CA 1
ATOM 1331 C C . ALA A 1 172 ? -8.172 -20.922 -4.188 1 84.06 172 ALA A C 1
ATOM 1333 O O . ALA A 1 172 ? -8.602 -21.297 -5.277 1 84.06 172 ALA A O 1
ATOM 1334 N N . CYS A 1 173 ? -8.414 -19.734 -3.723 1 89.44 173 CYS A N 1
ATOM 1335 C CA . CYS A 1 173 ? -9.281 -18.844 -4.488 1 89.44 173 CYS A CA 1
ATOM 1336 C C . CYS A 1 173 ? -8.617 -18.422 -5.797 1 89.44 173 CYS A C 1
ATOM 1338 O O . CYS A 1 173 ? -9.273 -18.344 -6.832 1 89.44 173 CYS A O 1
ATOM 1340 N N . THR A 1 174 ? -7.32 -18.188 -5.766 1 89.75 174 THR A N 1
ATOM 1341 C CA . THR A 1 174 ? -6.613 -17.812 -6.988 1 89.75 174 THR A CA 1
ATOM 1342 C C . THR A 1 174 ? -6.555 -19 -7.961 1 89.75 174 THR A C 1
ATOM 1344 O O . THR A 1 174 ? -6.629 -18.797 -9.172 1 89.75 174 THR A O 1
ATOM 1347 N N . SER A 1 175 ? -6.426 -20.125 -7.398 1 88.31 175 SER A N 1
ATOM 1348 C CA . SER A 1 175 ? -6.406 -21.328 -8.234 1 88.31 175 SER A CA 1
ATOM 1349 C C . SER A 1 175 ? -7.711 -21.469 -9.016 1 88.31 175 SER A C 1
ATOM 1351 O O . SER A 1 175 ? -7.695 -21.812 -10.195 1 88.31 175 SER A O 1
ATOM 1353 N N . ARG A 1 176 ? -8.812 -21.25 -8.367 1 89 176 ARG A N 1
ATOM 1354 C CA . ARG A 1 176 ? -10.117 -21.375 -9.023 1 89 176 ARG A CA 1
ATOM 1355 C C . ARG A 1 176 ? -10.227 -20.391 -10.195 1 89 176 ARG A C 1
ATOM 1357 O O . ARG A 1 176 ? -10.688 -20.766 -11.273 1 89 176 ARG A O 1
ATOM 1364 N N . ILE A 1 177 ? -9.766 -19.25 -9.938 1 91.75 177 ILE A N 1
ATOM 1365 C CA . ILE A 1 177 ? -9.852 -18.203 -10.945 1 91.75 177 ILE A CA 1
ATOM 1366 C C . ILE A 1 177 ? -8.961 -18.547 -12.133 1 91.75 177 ILE A C 1
ATOM 1368 O O . ILE A 1 177 ? -9.391 -18.5 -13.281 1 91.75 177 ILE A O 1
ATOM 1372 N N . VAL A 1 178 ? -7.801 -18.984 -11.852 1 93.94 178 VAL A N 1
ATOM 1373 C CA . VAL A 1 178 ? -6.82 -19.281 -12.891 1 93.94 178 VAL A CA 1
ATOM 1374 C C . VAL A 1 178 ? -7.25 -20.531 -13.664 1 93.94 178 VAL A C 1
ATOM 1376 O O . VAL A 1 178 ? -7.137 -20.578 -14.891 1 93.94 178 VAL A O 1
ATOM 1379 N N . MET A 1 179 ? -7.789 -21.5 -12.969 1 94.44 179 MET A N 1
ATOM 1380 C CA . MET A 1 179 ? -8.211 -22.734 -13.633 1 94.44 179 MET A CA 1
ATOM 1381 C C . MET A 1 179 ? -9.375 -22.469 -14.586 1 94.44 179 MET A C 1
ATOM 1383 O O . MET A 1 179 ? -9.461 -23.078 -15.656 1 94.44 179 MET A O 1
ATOM 1387 N N . LYS A 1 180 ? -10.242 -21.609 -14.203 1 92.88 180 LYS A N 1
ATOM 1388 C CA . LYS A 1 180 ? -11.328 -21.234 -15.102 1 92.88 180 LYS A CA 1
ATOM 1389 C C . LYS A 1 180 ? -10.781 -20.625 -16.391 1 92.88 180 LYS A C 1
ATOM 1391 O O . LYS A 1 180 ? -11.25 -20.953 -17.484 1 92.88 180 LYS A O 1
ATOM 1396 N N . ALA A 1 181 ? -9.82 -19.781 -16.234 1 92.69 181 ALA A N 1
ATOM 1397 C CA . ALA A 1 181 ? -9.188 -19.156 -17.391 1 92.69 181 ALA A CA 1
ATOM 1398 C C . ALA A 1 181 ? -8.477 -20.203 -18.25 1 92.69 181 ALA A C 1
ATOM 1400 O O . ALA A 1 181 ? -8.578 -20.156 -19.484 1 92.69 181 ALA A O 1
ATOM 1401 N N . ILE A 1 182 ? -7.82 -21.125 -17.641 1 94.81 182 ILE A N 1
ATOM 1402 C CA . ILE A 1 182 ? -7.078 -22.156 -18.344 1 94.81 182 ILE A CA 1
ATOM 1403 C C . ILE A 1 182 ? -8.047 -23.047 -19.125 1 94.81 182 ILE A C 1
ATOM 1405 O O . ILE A 1 182 ? -7.871 -23.25 -20.328 1 94.81 182 ILE A O 1
ATOM 1409 N N . LEU A 1 183 ? -9.078 -23.5 -18.469 1 93.81 183 LEU A N 1
ATOM 1410 C CA . LEU A 1 183 ? -9.992 -24.469 -19.047 1 93.81 183 LEU A CA 1
ATOM 1411 C C . LEU A 1 183 ? -10.812 -23.828 -20.172 1 93.81 183 LEU A C 1
ATOM 1413 O O . LEU A 1 183 ? -11.219 -24.5 -21.109 1 93.81 183 LEU A O 1
ATOM 1417 N N . SER A 1 184 ? -10.977 -22.516 -20.125 1 91.25 184 SER A N 1
ATOM 1418 C CA . SER A 1 184 ? -11.758 -21.828 -21.141 1 91.25 184 SER A CA 1
ATOM 1419 C C . SER A 1 184 ? -10.906 -21.484 -22.359 1 91.25 184 SER A C 1
ATOM 1421 O O . SER A 1 184 ? -11.422 -21.359 -23.469 1 91.25 184 SER A O 1
ATOM 1423 N N . THR A 1 185 ? -9.594 -21.391 -22.188 1 91.5 185 THR A N 1
ATOM 1424 C CA . THR A 1 185 ? -8.758 -20.859 -23.266 1 91.5 185 THR A CA 1
ATOM 1425 C C . THR A 1 185 ? -7.816 -21.938 -23.781 1 91.5 185 THR A C 1
ATOM 1427 O O . THR A 1 185 ? -7.395 -21.891 -24.953 1 91.5 185 THR A O 1
ATOM 1430 N N . TYR A 1 186 ? -7.48 -22.906 -23 1 92.19 186 TYR A N 1
ATOM 1431 C CA . TYR A 1 186 ? -6.477 -23.922 -23.297 1 92.19 186 TYR A CA 1
ATOM 1432 C C . TYR A 1 186 ? -7.133 -25.25 -23.672 1 92.19 186 TYR A C 1
ATOM 1434 O O . TYR A 1 186 ? -6.59 -26.312 -23.391 1 92.19 186 TYR A O 1
ATOM 1442 N N . LYS A 1 187 ? -8.227 -25.328 -24.359 1 82.94 187 LYS A N 1
ATOM 1443 C CA . LYS A 1 187 ? -9.102 -26.469 -24.609 1 82.94 187 LYS A CA 1
ATOM 1444 C C . LYS A 1 187 ? -8.344 -27.594 -25.297 1 82.94 187 LYS A C 1
ATOM 1446 O O . LYS A 1 187 ? -8.484 -28.766 -24.938 1 82.94 187 LYS A O 1
ATOM 1451 N N . GLN A 1 188 ? -7.512 -27.266 -26.203 1 88.19 188 GLN A N 1
ATOM 1452 C CA . GLN A 1 188 ? -6.82 -28.297 -26.969 1 88.19 188 GLN A CA 1
ATOM 1453 C C . GLN A 1 188 ? -5.461 -28.609 -26.359 1 88.19 188 GLN A C 1
ATOM 1455 O O . GLN A 1 188 ? -4.734 -29.469 -26.875 1 88.19 188 GLN A O 1
ATOM 1460 N N . GLY A 1 189 ? -5.215 -28 -25.219 1 90.38 189 GLY A N 1
ATOM 1461 C CA . GLY A 1 189 ? -3.891 -28.141 -24.641 1 90.38 189 GLY A CA 1
ATOM 1462 C C . GLY A 1 189 ? -3.645 -29.516 -24.031 1 90.38 189 GLY A C 1
ATOM 1463 O O . GLY A 1 189 ? -2.496 -29.953 -23.922 1 90.38 189 GLY A O 1
ATOM 1464 N N . PHE A 1 190 ? -4.746 -30.25 -23.734 1 91.56 190 PHE A N 1
ATOM 1465 C CA . PHE A 1 190 ? -4.59 -31.531 -23.078 1 91.56 190 PHE A CA 1
ATOM 1466 C C . PHE A 1 190 ? -4.953 -32.688 -24.016 1 91.56 190 PHE A C 1
ATOM 1468 O O . PHE A 1 190 ? -5.133 -33.812 -23.578 1 91.56 190 PHE A O 1
ATOM 1475 N N . ASP A 1 191 ? -5.039 -32.281 -25.25 1 90.5 191 ASP A N 1
ATOM 1476 C CA . ASP A 1 191 ? -5.332 -33.312 -26.234 1 90.5 191 ASP A CA 1
ATOM 1477 C C . ASP A 1 191 ? -4.25 -34.406 -26.25 1 90.5 191 ASP A C 1
ATOM 1479 O O . ASP A 1 191 ? -3.059 -34.094 -26.188 1 90.5 191 ASP A O 1
ATOM 1483 N N . GLY A 1 192 ? -4.652 -35.625 -26.266 1 90.19 192 GLY A N 1
ATOM 1484 C CA . GLY A 1 192 ? -3.717 -36.719 -26.359 1 90.19 192 GLY A CA 1
ATOM 1485 C C . GLY A 1 192 ? -3.119 -37.125 -25.031 1 90.19 192 GLY A C 1
ATOM 1486 O O . GLY A 1 192 ? -2.354 -38.094 -24.938 1 90.19 192 GLY A O 1
ATOM 1487 N N . VAL A 1 193 ? -3.48 -36.406 -24 1 94.56 193 VAL A N 1
ATOM 1488 C CA . VAL A 1 193 ? -2.957 -36.719 -22.672 1 94.56 193 VAL A CA 1
ATOM 1489 C C . VAL A 1 193 ? -3.846 -37.75 -22 1 94.56 193 VAL A C 1
ATOM 1491 O O . VAL A 1 193 ? -5.062 -37.562 -21.906 1 94.56 193 VAL A O 1
ATOM 1494 N N . GLY A 1 194 ? -3.258 -38.875 -21.578 1 96.19 194 GLY A N 1
ATOM 1495 C CA . GLY A 1 194 ? -3.984 -39.906 -20.828 1 96.19 194 GLY A CA 1
ATOM 1496 C C . GLY A 1 194 ? -3.775 -39.812 -19.328 1 96.19 194 GLY A C 1
ATOM 1497 O O . GLY A 1 194 ? -4.723 -39.938 -18.547 1 96.19 194 GLY A O 1
ATOM 1498 N N . LEU A 1 195 ? -2.562 -39.562 -18.922 1 97.88 195 LEU A N 1
ATOM 1499 C CA . LEU A 1 195 ? -2.176 -39.438 -17.516 1 97.88 195 LEU A CA 1
ATOM 1500 C C . LEU A 1 195 ? -1.42 -38.125 -17.281 1 97.88 195 LEU A C 1
ATOM 1502 O O . LEU A 1 195 ? -0.461 -37.844 -18 1 97.88 195 LEU A O 1
ATOM 1506 N N . ILE A 1 196 ? -1.928 -37.344 -16.328 1 98.12 196 ILE A N 1
ATOM 1507 C CA . ILE A 1 196 ? -1.298 -36.062 -16.016 1 98.12 196 ILE A CA 1
ATOM 1508 C C . ILE A 1 196 ? -0.875 -36.062 -14.547 1 98.12 196 ILE A C 1
ATOM 1510 O O . ILE A 1 196 ? -1.586 -36.562 -13.68 1 98.12 196 ILE A O 1
ATOM 1514 N N . VAL A 1 197 ? 0.308 -35.562 -14.258 1 98.62 197 VAL A N 1
ATOM 1515 C CA . VAL A 1 197 ? 0.765 -35.344 -12.883 1 98.62 197 VAL A CA 1
ATOM 1516 C C . VAL A 1 197 ? 0.788 -33.844 -12.562 1 98.62 197 VAL A C 1
ATOM 1518 O O . VAL A 1 197 ? 1.41 -33.062 -13.281 1 98.62 197 VAL A O 1
ATOM 1521 N N . ASP A 1 198 ? 0.029 -33.469 -11.586 1 98.31 198 ASP A N 1
ATOM 1522 C CA . ASP A 1 198 ? 0.094 -32.125 -11.023 1 98.31 198 ASP A CA 1
ATOM 1523 C C . ASP A 1 198 ? 1.163 -32.031 -9.938 1 98.31 198 ASP A C 1
ATOM 1525 O O . ASP A 1 198 ? 0.955 -32.5 -8.812 1 98.31 198 ASP A O 1
ATOM 1529 N N . VAL A 1 199 ? 2.287 -31.438 -10.305 1 98.12 199 VAL A N 1
ATOM 1530 C CA . VAL A 1 199 ? 3.416 -31.359 -9.383 1 98.12 199 VAL A CA 1
ATOM 1531 C C . VAL A 1 199 ? 3.236 -30.156 -8.461 1 98.12 199 VAL A C 1
ATOM 1533 O O . VAL A 1 199 ? 3.066 -29.031 -8.922 1 98.12 199 VAL A O 1
ATOM 1536 N N . GLY A 1 200 ? 3.361 -30.391 -7.164 1 94.62 200 GLY A N 1
ATOM 1537 C CA . GLY A 1 200 ? 3.037 -29.359 -6.199 1 94.62 200 GLY A CA 1
ATOM 1538 C C . GLY A 1 200 ? 1.561 -29.016 -6.172 1 94.62 200 GLY A C 1
ATOM 1539 O O . GLY A 1 200 ? 1.194 -27.844 -6.082 1 94.62 200 GLY A O 1
ATOM 1540 N N . GLY A 1 201 ? 0.696 -29.984 -6.234 1 92.69 201 GLY A N 1
ATOM 1541 C CA . GLY A 1 201 ? -0.72 -29.781 -6.484 1 92.69 201 GLY A CA 1
ATOM 1542 C C . GLY A 1 201 ? -1.509 -29.453 -5.23 1 92.69 201 GLY A C 1
ATOM 1543 O O . GLY A 1 201 ? -2.682 -29.078 -5.309 1 92.69 201 GLY A O 1
ATOM 1544 N N . GLY A 1 202 ? -0.884 -29.609 -4.059 1 89.31 202 GLY A N 1
ATOM 1545 C CA . GLY A 1 202 ? -1.562 -29.297 -2.809 1 89.31 202 GLY A CA 1
ATOM 1546 C C . GLY A 1 202 ? -2.719 -30.234 -2.512 1 89.31 202 GLY A C 1
ATOM 1547 O O . GLY A 1 202 ? -2.539 -31.453 -2.447 1 89.31 202 GLY A O 1
ATOM 1548 N N . LEU A 1 203 ? -3.945 -29.672 -2.547 1 87.19 203 LEU A N 1
ATOM 1549 C CA . LEU A 1 203 ? -5.129 -30.469 -2.225 1 87.19 203 LEU A CA 1
ATOM 1550 C C . LEU A 1 203 ? -5.699 -31.125 -3.477 1 87.19 203 LEU A C 1
ATOM 1552 O O . LEU A 1 203 ? -6.703 -31.844 -3.404 1 87.19 203 LEU A O 1
ATOM 1556 N N . GLY A 1 204 ? -5.102 -30.875 -4.578 1 91.88 204 GLY A N 1
ATOM 1557 C CA . GLY A 1 204 ? -5.465 -31.578 -5.801 1 91.88 204 GLY A CA 1
ATOM 1558 C C . GLY A 1 204 ? -6.598 -30.906 -6.555 1 91.88 204 GLY A C 1
ATOM 1559 O O . GLY A 1 204 ? -7.129 -31.469 -7.516 1 91.88 204 GLY A O 1
ATOM 1560 N N . THR A 1 205 ? -6.918 -29.688 -6.219 1 89.69 205 THR A N 1
ATOM 1561 C CA . THR A 1 205 ? -8.062 -29 -6.809 1 89.69 205 THR A CA 1
ATOM 1562 C C . THR A 1 205 ? -7.828 -28.734 -8.297 1 89.69 205 THR A C 1
ATOM 1564 O O . THR A 1 205 ? -8.734 -28.922 -9.109 1 89.69 205 THR A O 1
ATOM 1567 N N . ALA A 1 206 ? -6.668 -28.344 -8.656 1 94.19 206 ALA A N 1
ATOM 1568 C CA . ALA A 1 206 ? -6.379 -28 -10.047 1 94.19 206 ALA A CA 1
ATOM 1569 C C . ALA A 1 206 ? -6.488 -29.234 -10.945 1 94.19 206 ALA A C 1
ATOM 1571 O O . ALA A 1 206 ? -7.188 -29.219 -11.961 1 94.19 206 ALA A O 1
ATOM 1572 N N . VAL A 1 207 ? -5.832 -30.297 -10.555 1 96.25 207 VAL A N 1
ATOM 1573 C CA . VAL A 1 207 ? -5.84 -31.484 -11.383 1 96.25 207 VAL A CA 1
ATOM 1574 C C . VAL A 1 207 ? -7.242 -32.094 -11.406 1 96.25 207 VAL A C 1
ATOM 1576 O O . VAL A 1 207 ? -7.668 -32.656 -12.422 1 96.25 207 VAL A O 1
ATOM 1579 N N . ALA A 1 208 ? -7.934 -31.953 -10.297 1 95.44 208 ALA A N 1
ATOM 1580 C CA . ALA A 1 208 ? -9.32 -32.438 -10.266 1 95.44 208 ALA A CA 1
ATOM 1581 C C . ALA A 1 208 ? -10.164 -31.703 -11.297 1 95.44 208 ALA A C 1
ATOM 1583 O O . ALA A 1 208 ? -11 -32.312 -11.969 1 95.44 208 ALA A O 1
ATOM 1584 N N . GLU A 1 209 ? -9.984 -30.422 -11.422 1 93.75 209 GLU A N 1
ATOM 1585 C CA . GLU A 1 209 ? -10.719 -29.625 -12.406 1 93.75 209 GLU A CA 1
ATOM 1586 C C . GLU A 1 209 ? -10.359 -30.031 -13.828 1 93.75 209 GLU A C 1
ATOM 1588 O O . GLU A 1 209 ? -11.219 -30.062 -14.711 1 93.75 209 GLU A O 1
ATOM 1593 N N . ILE A 1 210 ? -9.133 -30.344 -14.086 1 95.56 210 ILE A N 1
ATOM 1594 C CA . ILE A 1 210 ? -8.688 -30.781 -15.406 1 95.56 210 ILE A CA 1
ATOM 1595 C C . ILE A 1 210 ? -9.359 -32.094 -15.766 1 95.56 210 ILE A C 1
ATOM 1597 O O . ILE A 1 210 ? -9.922 -32.25 -16.859 1 95.56 210 ILE A O 1
ATOM 1601 N N . VAL A 1 211 ? -9.344 -33 -14.773 1 96.31 211 VAL A N 1
ATOM 1602 C CA . VAL A 1 211 ? -9.906 -34.344 -15 1 96.31 211 VAL A CA 1
ATOM 1603 C C . VAL A 1 211 ? -11.422 -34.219 -15.188 1 96.31 211 VAL A C 1
ATOM 1605 O O . VAL A 1 211 ? -12 -34.938 -16.016 1 96.31 211 VAL A O 1
ATOM 1608 N N . LYS A 1 212 ? -11.992 -33.375 -14.438 1 94.62 212 LYS A N 1
ATOM 1609 C CA . LYS A 1 212 ? -13.43 -33.156 -14.586 1 94.62 212 LYS A CA 1
ATOM 1610 C C . LYS A 1 212 ? -13.758 -32.625 -15.984 1 94.62 212 LYS A C 1
ATOM 1612 O O . LYS A 1 212 ? -14.758 -33.031 -16.578 1 94.62 212 LYS A O 1
ATOM 1617 N N . ALA A 1 213 ? -13.016 -31.797 -16.5 1 93.88 213 ALA A N 1
ATOM 1618 C CA . ALA A 1 213 ? -13.234 -31.203 -17.828 1 93.88 213 ALA A CA 1
ATOM 1619 C C . ALA A 1 213 ? -12.867 -32.188 -18.938 1 93.88 213 ALA A C 1
ATOM 1621 O O . ALA A 1 213 ? -13.406 -32.094 -20.047 1 93.88 213 ALA A O 1
ATOM 1622 N N . HIS A 1 214 ? -11.938 -33.062 -18.625 1 94.75 214 HIS A N 1
ATOM 1623 C CA . HIS A 1 214 ? -11.469 -34.094 -19.562 1 94.75 214 HIS A CA 1
ATOM 1624 C C . HIS A 1 214 ? -11.5 -35.469 -18.938 1 94.75 214 HIS A C 1
ATOM 1626 O O . HIS A 1 214 ? -10.453 -36.031 -18.609 1 94.75 214 HIS A O 1
ATOM 1632 N N . PRO A 1 215 ? -12.617 -36.094 -18.953 1 94.31 215 PRO A N 1
ATOM 1633 C CA . PRO A 1 215 ? -12.82 -37.312 -18.172 1 94.31 215 PRO A CA 1
ATOM 1634 C C . PRO A 1 215 ? -11.953 -38.469 -18.656 1 94.31 215 PRO A C 1
ATOM 1636 O O . PRO A 1 215 ? -11.789 -39.469 -17.953 1 94.31 215 PRO A O 1
ATOM 1639 N N . HIS A 1 216 ? -11.5 -38.344 -19.828 1 95 216 HIS A N 1
ATOM 1640 C CA . HIS A 1 216 ? -10.648 -39.406 -20.344 1 95 216 HIS A CA 1
ATOM 1641 C C . HIS A 1 216 ? -9.258 -39.344 -19.703 1 95 216 HIS A C 1
ATOM 1643 O O . HIS A 1 216 ? -8.5 -40.312 -19.797 1 95 216 HIS A O 1
ATOM 1649 N N . ILE A 1 217 ? -8.891 -38.25 -19.062 1 96.81 217 ILE A N 1
ATOM 1650 C CA . ILE A 1 217 ? -7.586 -38.062 -18.438 1 96.81 217 ILE A CA 1
ATOM 1651 C C . ILE A 1 217 ? -7.621 -38.562 -16.984 1 96.81 217 ILE A C 1
ATOM 1653 O O . ILE A 1 217 ? -8.594 -38.312 -16.266 1 96.81 217 ILE A O 1
ATOM 1657 N N . ARG A 1 218 ? -6.637 -39.344 -16.594 1 98.12 218 ARG A N 1
ATOM 1658 C CA . ARG A 1 218 ? -6.395 -39.688 -15.188 1 98.12 218 ARG A CA 1
ATOM 1659 C C . ARG A 1 218 ? -5.371 -38.719 -14.578 1 98.12 218 ARG A C 1
ATOM 1661 O O . ARG A 1 218 ? -4.422 -38.312 -15.242 1 98.12 218 ARG A O 1
ATOM 1668 N N . GLY A 1 219 ? -5.621 -38.406 -13.328 1 98.25 219 GLY A N 1
ATOM 1669 C CA . GLY A 1 219 ? -4.766 -37.406 -12.695 1 98.25 219 GLY A CA 1
ATOM 1670 C C . GLY A 1 219 ? -4.023 -37.969 -11.484 1 98.25 219 GLY A C 1
ATOM 1671 O O . GLY A 1 219 ? -4.559 -38.781 -10.742 1 98.25 219 GLY A O 1
ATOM 1672 N N . ILE A 1 220 ? -2.797 -37.531 -11.312 1 98.56 220 ILE A N 1
ATOM 1673 C CA . ILE A 1 220 ? -2.016 -37.719 -10.094 1 98.56 220 ILE A CA 1
ATOM 1674 C C . ILE A 1 220 ? -1.751 -36.375 -9.43 1 98.56 220 ILE A C 1
ATOM 1676 O O . ILE A 1 220 ? -1.166 -35.469 -10.047 1 98.56 220 ILE A O 1
ATOM 1680 N N . ASN A 1 221 ? -2.26 -36.188 -8.25 1 98.12 221 ASN A N 1
ATOM 1681 C CA . ASN A 1 221 ? -1.844 -35.062 -7.418 1 98.12 221 ASN A CA 1
ATOM 1682 C C . ASN A 1 221 ? -0.578 -35.375 -6.629 1 98.12 221 ASN A C 1
ATOM 1684 O O . ASN A 1 221 ? -0.592 -36.25 -5.754 1 98.12 221 ASN A O 1
ATOM 1688 N N . PHE A 1 222 ? 0.48 -34.719 -6.977 1 98.12 222 PHE A N 1
ATOM 1689 C CA . PHE A 1 222 ? 1.784 -35.031 -6.402 1 98.12 222 PHE A CA 1
ATOM 1690 C C . PHE A 1 222 ? 2.281 -33.875 -5.535 1 98.12 222 PHE A C 1
ATOM 1692 O O . PHE A 1 222 ? 2.502 -32.781 -6.035 1 98.12 222 PHE A O 1
ATOM 1699 N N . ASP A 1 223 ? 2.453 -34.094 -4.262 1 95.12 223 ASP A N 1
ATOM 1700 C CA . ASP A 1 223 ? 2.961 -33.125 -3.289 1 95.12 223 ASP A CA 1
ATOM 1701 C C . ASP A 1 223 ? 3.588 -33.844 -2.092 1 95.12 223 ASP A C 1
ATOM 1703 O O . ASP A 1 223 ? 3.688 -35.062 -2.074 1 95.12 223 ASP A O 1
ATOM 1707 N N . LEU A 1 224 ? 4.148 -33.094 -1.187 1 91.81 224 LEU A N 1
ATOM 1708 C CA . LEU A 1 224 ? 4.707 -33.688 0.023 1 91.81 224 LEU A CA 1
ATOM 1709 C C . LEU A 1 224 ? 3.684 -34.594 0.709 1 91.81 224 LEU A C 1
ATOM 1711 O O . LEU A 1 224 ? 2.48 -34.312 0.648 1 91.81 224 LEU A O 1
ATOM 1715 N N . ALA A 1 225 ? 4.152 -35.562 1.4 1 92.62 225 ALA A N 1
ATOM 1716 C CA . ALA A 1 225 ? 3.307 -36.594 1.996 1 92.62 225 ALA A CA 1
ATOM 1717 C C . ALA A 1 225 ? 2.295 -35.969 2.961 1 92.62 225 ALA A C 1
ATOM 1719 O O . ALA A 1 225 ? 1.114 -36.344 2.939 1 92.62 225 ALA A O 1
ATOM 1720 N N . ASP A 1 226 ? 2.75 -35.062 3.754 1 86.31 226 ASP A N 1
ATOM 1721 C CA . ASP A 1 226 ? 1.885 -34.469 4.758 1 86.31 226 ASP A CA 1
ATOM 1722 C C . ASP A 1 226 ? 0.795 -33.625 4.105 1 86.31 226 ASP A C 1
ATOM 1724 O O . ASP A 1 226 ? -0.307 -33.469 4.645 1 86.31 226 ASP A O 1
ATOM 1728 N N . VAL A 1 227 ? 1.08 -33.094 2.986 1 85.06 227 VAL A N 1
ATOM 1729 C CA . VAL A 1 227 ? 0.141 -32.25 2.279 1 85.06 227 VAL A CA 1
ATOM 1730 C C . VAL A 1 227 ? -0.965 -33.094 1.648 1 85.06 227 VAL A C 1
ATOM 1732 O O . VAL A 1 227 ? -2.15 -32.812 1.836 1 85.06 227 VAL A O 1
ATOM 1735 N N . VAL A 1 228 ? -0.628 -34.188 0.947 1 91.25 228 VAL A N 1
ATOM 1736 C CA . VAL A 1 228 ? -1.613 -34.969 0.202 1 91.25 228 VAL A CA 1
ATOM 1737 C C . VAL A 1 228 ? -2.43 -35.812 1.165 1 91.25 228 VAL A C 1
ATOM 1739 O O . VAL A 1 228 ? -3.521 -36.281 0.822 1 91.25 228 VAL A O 1
ATOM 1742 N N . ALA A 1 229 ? -1.874 -35.969 2.398 1 89.81 229 ALA A N 1
ATOM 1743 C CA . ALA A 1 229 ? -2.576 -36.781 3.396 1 89.81 229 ALA A CA 1
ATOM 1744 C C . ALA A 1 229 ? -3.914 -36.125 3.768 1 89.81 229 ALA A C 1
ATOM 1746 O O . ALA A 1 229 ? -4.855 -36.844 4.145 1 89.81 229 ALA A O 1
ATOM 1747 N N . THR A 1 230 ? -4.012 -34.875 3.592 1 84.5 230 THR A N 1
ATOM 1748 C CA . THR A 1 230 ? -5.219 -34.156 3.994 1 84.5 230 THR A CA 1
ATOM 1749 C C . THR A 1 230 ? -6.059 -33.812 2.777 1 84.5 230 THR A C 1
ATOM 1751 O O . THR A 1 230 ? -7.07 -33.094 2.902 1 84.5 230 THR A O 1
ATOM 1754 N N . ALA A 1 231 ? -5.641 -34.25 1.62 1 90.12 231 ALA A N 1
ATOM 1755 C CA . ALA A 1 231 ? -6.336 -33.844 0.393 1 90.12 231 ALA A CA 1
ATOM 1756 C C . ALA A 1 231 ? -7.633 -34.656 0.228 1 90.12 231 ALA A C 1
ATOM 1758 O O . ALA A 1 231 ? -7.68 -35.844 0.539 1 90.12 231 ALA A O 1
ATOM 1759 N N . PRO A 1 232 ? -8.68 -34.031 -0.195 1 92.94 232 PRO A N 1
ATOM 1760 C CA . PRO A 1 232 ? -9.938 -34.75 -0.443 1 92.94 232 PRO A CA 1
ATOM 1761 C C . PRO A 1 232 ? -9.844 -35.719 -1.624 1 92.94 232 PRO A C 1
ATOM 1763 O O . PRO A 1 232 ? -8.977 -35.562 -2.49 1 92.94 232 PRO A O 1
ATOM 1766 N N . LYS A 1 233 ? -10.766 -36.625 -1.601 1 95.75 233 LYS A N 1
ATOM 1767 C CA . LYS A 1 233 ? -10.828 -37.531 -2.721 1 95.75 233 LYS A CA 1
ATOM 1768 C C . LYS A 1 233 ? -11.531 -36.906 -3.922 1 95.75 233 LYS A C 1
ATOM 1770 O O . LYS A 1 233 ? -12.531 -36.219 -3.764 1 95.75 233 LYS A O 1
ATOM 1775 N N . TYR A 1 234 ? -10.961 -37.062 -5.043 1 96 234 TYR A N 1
ATOM 1776 C CA . TYR A 1 234 ? -11.547 -36.625 -6.309 1 96 234 TYR A CA 1
ATOM 1777 C C . TYR A 1 234 ? -11.648 -37.812 -7.285 1 96 234 TYR A C 1
ATOM 1779 O O . TYR A 1 234 ? -10.719 -38.594 -7.418 1 96 234 TYR A O 1
ATOM 1787 N N . PRO A 1 235 ? -12.844 -37.906 -7.977 1 96.44 235 PRO A N 1
ATOM 1788 C CA . PRO A 1 235 ? -12.938 -38.938 -9.008 1 96.44 235 PRO A CA 1
ATOM 1789 C C . PRO A 1 235 ? -11.852 -38.781 -10.078 1 96.44 235 PRO A C 1
ATOM 1791 O O . PRO A 1 235 ? -11.648 -37.719 -10.617 1 96.44 235 PRO A O 1
ATOM 1794 N N . GLY A 1 236 ? -11.148 -39.875 -10.328 1 97.62 236 GLY A N 1
ATOM 1795 C CA . GLY A 1 236 ? -10.172 -39.906 -11.406 1 97.62 236 GLY A CA 1
ATOM 1796 C C . GLY A 1 236 ? -8.82 -39.344 -10.992 1 97.62 236 GLY A C 1
ATOM 1797 O O . GLY A 1 236 ? -7.902 -39.25 -11.812 1 97.62 236 GLY A O 1
ATOM 1798 N N . VAL A 1 237 ? -8.648 -38.969 -9.719 1 98.19 237 VAL A N 1
ATOM 1799 C CA . VAL A 1 237 ? -7.398 -38.406 -9.234 1 98.19 237 VAL A CA 1
ATOM 1800 C C . VAL A 1 237 ? -6.852 -39.25 -8.086 1 98.19 237 VAL A C 1
ATOM 1802 O O . VAL A 1 237 ? -7.598 -39.656 -7.188 1 98.19 237 VAL A O 1
ATOM 1805 N N . ILE A 1 238 ? -5.637 -39.625 -8.133 1 98.19 238 ILE A N 1
ATOM 1806 C CA . ILE A 1 238 ? -4.98 -40.25 -7.004 1 98.19 238 ILE A CA 1
ATOM 1807 C C . ILE A 1 238 ? -3.955 -39.312 -6.387 1 98.19 238 ILE A C 1
ATOM 1809 O O . ILE A 1 238 ? -3.332 -38.531 -7.094 1 98.19 238 ILE A O 1
ATOM 1813 N N . HIS A 1 239 ? -3.812 -39.375 -5.051 1 98 239 HIS A N 1
ATOM 1814 C CA . HIS A 1 239 ? -2.842 -38.562 -4.328 1 98 239 HIS A CA 1
ATOM 1815 C C . HIS A 1 239 ? -1.563 -39.344 -4.055 1 98 239 HIS A C 1
ATOM 1817 O O . HIS A 1 239 ? -1.616 -40.469 -3.545 1 98 239 HIS A O 1
ATOM 1823 N N . VAL A 1 240 ? -0.459 -38.812 -4.438 1 98.06 240 VAL A N 1
ATOM 1824 C CA . VAL A 1 240 ? 0.831 -39.469 -4.25 1 98.06 240 VAL A CA 1
ATOM 1825 C C . VAL A 1 240 ? 1.777 -38.531 -3.492 1 98.06 240 VAL A C 1
ATOM 1827 O O . VAL A 1 240 ? 2.006 -37.406 -3.908 1 98.06 240 VAL A O 1
ATOM 1830 N N . GLY A 1 241 ? 2.305 -38.938 -2.346 1 96.81 241 GLY A N 1
ATOM 1831 C CA . GLY A 1 241 ? 3.275 -38.156 -1.574 1 96.81 241 GLY A CA 1
ATOM 1832 C C . GLY A 1 241 ? 4.695 -38.312 -2.092 1 96.81 241 GLY A C 1
ATOM 1833 O O . GLY A 1 241 ? 5.117 -39.406 -2.451 1 96.81 241 GLY A O 1
ATOM 1834 N N . GLY A 1 242 ? 5.391 -37.219 -2.221 1 96.38 242 GLY A N 1
ATOM 1835 C CA . GLY A 1 242 ? 6.781 -37.219 -2.641 1 96.38 242 GLY A CA 1
ATOM 1836 C C . GLY A 1 242 ? 7.383 -35.844 -2.764 1 96.38 242 GLY A C 1
ATOM 1837 O O . GLY A 1 242 ? 6.723 -34.844 -2.457 1 96.38 242 GLY A O 1
ATOM 1838 N N . ASP A 1 243 ? 8.633 -35.812 -3.096 1 96.62 243 ASP A N 1
ATOM 1839 C CA . ASP A 1 243 ? 9.398 -34.594 -3.244 1 96.62 243 ASP A CA 1
ATOM 1840 C C . ASP A 1 243 ? 9.758 -34.344 -4.707 1 96.62 243 ASP A C 1
ATOM 1842 O O . ASP A 1 243 ? 10.414 -35.156 -5.34 1 96.62 243 ASP A O 1
ATOM 1846 N N . MET A 1 244 ? 9.328 -33.188 -5.223 1 97.12 244 MET A N 1
ATOM 1847 C CA . MET A 1 244 ? 9.547 -32.875 -6.633 1 97.12 244 MET A CA 1
ATOM 1848 C C . MET A 1 244 ? 11.031 -32.781 -6.945 1 97.12 244 MET A C 1
ATOM 1850 O O . MET A 1 244 ? 11.43 -32.844 -8.109 1 97.12 244 MET A O 1
ATOM 1854 N N . PHE A 1 245 ? 11.906 -32.625 -5.938 1 97.31 245 PHE A N 1
ATOM 1855 C CA . PHE A 1 245 ? 13.344 -32.531 -6.117 1 97.31 245 PHE A CA 1
ATOM 1856 C C . PHE A 1 245 ? 13.961 -33.938 -6.238 1 97.31 245 PHE A C 1
ATOM 1858 O O . PHE A 1 245 ? 15.109 -34.094 -6.652 1 97.31 245 PHE A O 1
ATOM 1865 N N . ASP A 1 246 ? 13.242 -34.906 -5.863 1 96.81 246 ASP A N 1
ATOM 1866 C CA . ASP A 1 246 ? 13.734 -36.281 -5.934 1 96.81 246 ASP A CA 1
ATOM 1867 C C . ASP A 1 246 ? 13.25 -36.969 -7.211 1 96.81 246 ASP A C 1
ATOM 1869 O O . ASP A 1 246 ? 13.953 -37 -8.219 1 96.81 246 ASP A O 1
ATOM 1873 N N . VAL A 1 247 ? 12.031 -37.531 -7.141 1 97.19 247 VAL A N 1
ATOM 1874 C CA . VAL A 1 247 ? 11.484 -38.219 -8.305 1 97.19 247 VAL A CA 1
ATOM 1875 C C . VAL A 1 247 ? 10.023 -37.844 -8.492 1 97.19 247 VAL A C 1
ATOM 1877 O O . VAL A 1 247 ? 9.242 -37.875 -7.539 1 97.19 247 VAL A O 1
ATOM 1880 N N . ILE A 1 248 ? 9.703 -37.562 -9.711 1 98.38 248 ILE A N 1
ATOM 1881 C CA . ILE A 1 248 ? 8.328 -37.25 -10.094 1 98.38 248 ILE A CA 1
ATOM 1882 C C . ILE A 1 248 ? 7.699 -38.438 -10.805 1 98.38 248 ILE A C 1
ATOM 1884 O O . ILE A 1 248 ? 8.344 -39.094 -11.641 1 98.38 248 ILE A O 1
ATOM 1888 N N . PRO A 1 249 ? 6.477 -38.75 -10.453 1 98.31 249 PRO A N 1
ATOM 1889 C CA . PRO A 1 249 ? 5.812 -39.875 -11.117 1 98.31 249 PRO A CA 1
ATOM 1890 C C . PRO A 1 249 ? 5.754 -39.688 -12.633 1 98.31 249 PRO A C 1
ATOM 1892 O O . PRO A 1 249 ? 5.578 -38.594 -13.133 1 98.31 249 PRO A O 1
ATOM 1895 N N . LYS A 1 250 ? 5.867 -40.875 -13.32 1 97.75 250 LYS A N 1
ATOM 1896 C CA . LYS A 1 250 ? 5.797 -40.844 -14.781 1 97.75 250 LYS A CA 1
ATOM 1897 C C . LYS A 1 250 ? 4.387 -40.531 -15.266 1 97.75 250 LYS A C 1
ATOM 1899 O O . LYS A 1 250 ? 3.404 -40.969 -14.664 1 97.75 250 LYS A O 1
ATOM 1904 N N . ALA A 1 251 ? 4.258 -39.781 -16.312 1 97.81 251 ALA A N 1
ATOM 1905 C CA . ALA A 1 251 ? 2.977 -39.438 -16.922 1 97.81 251 ALA A CA 1
ATOM 1906 C C . ALA A 1 251 ? 3.162 -38.906 -18.344 1 97.81 251 ALA A C 1
ATOM 1908 O O . ALA A 1 251 ? 4.293 -38.75 -18.797 1 97.81 251 ALA A O 1
ATOM 1909 N N . ASP A 1 252 ? 2.041 -38.781 -19.062 1 97.12 252 ASP A N 1
ATOM 1910 C CA . ASP A 1 252 ? 2.084 -38.219 -20.406 1 97.12 252 ASP A CA 1
ATOM 1911 C C . ASP A 1 252 ? 2.383 -36.719 -20.375 1 97.12 252 ASP A C 1
ATOM 1913 O O . ASP A 1 252 ? 2.982 -36.188 -21.312 1 97.12 252 ASP A O 1
ATOM 1917 N N . ALA A 1 253 ? 1.896 -36.094 -19.328 1 97.44 253 ALA A N 1
ATOM 1918 C CA . ALA A 1 253 ? 2.08 -34.656 -19.156 1 97.44 253 ALA A CA 1
ATOM 1919 C C . ALA A 1 253 ? 2.258 -34.281 -17.688 1 97.44 253 ALA A C 1
ATOM 1921 O O . ALA A 1 253 ? 1.759 -34.969 -16.797 1 97.44 253 ALA A O 1
ATOM 1922 N N . ILE A 1 254 ? 2.977 -33.25 -17.5 1 98.31 254 ILE A N 1
ATOM 1923 C CA . ILE A 1 254 ? 3.143 -32.688 -16.172 1 98.31 254 ILE A CA 1
ATOM 1924 C C . ILE A 1 254 ? 2.529 -31.297 -16.141 1 98.31 254 ILE A C 1
ATOM 1926 O O . ILE A 1 254 ? 2.668 -30.516 -17.094 1 98.31 254 ILE A O 1
ATOM 1930 N N . PHE A 1 255 ? 1.798 -31.047 -15.109 1 98.12 255 PHE A N 1
ATOM 1931 C CA . PHE A 1 255 ? 1.178 -29.75 -14.844 1 98.12 255 PHE A CA 1
ATOM 1932 C C . PHE A 1 255 ? 1.767 -29.109 -13.594 1 98.12 255 PHE A C 1
ATOM 1934 O O . PHE A 1 255 ? 1.898 -29.766 -12.555 1 98.12 255 PHE A O 1
ATOM 1941 N N . MET A 1 256 ? 2.23 -27.875 -13.688 1 97.81 256 MET A N 1
ATOM 1942 C CA . MET A 1 256 ? 2.756 -27.125 -12.555 1 97.81 256 MET A CA 1
ATOM 1943 C C . MET A 1 256 ? 2.162 -25.719 -12.516 1 97.81 256 MET A C 1
ATOM 1945 O O . MET A 1 256 ? 2.344 -24.938 -13.453 1 97.81 256 MET A O 1
ATOM 1949 N N . LYS A 1 257 ? 1.481 -25.453 -11.469 1 96.31 257 LYS A N 1
ATOM 1950 C CA . LYS A 1 257 ? 0.881 -24.125 -11.305 1 96.31 257 LYS A CA 1
ATOM 1951 C C . LYS A 1 257 ? 1.448 -23.406 -10.086 1 96.31 257 LYS A C 1
ATOM 1953 O O . LYS A 1 257 ? 1.294 -23.875 -8.961 1 96.31 257 LYS A O 1
ATOM 1958 N N . TRP A 1 258 ? 2.115 -22.266 -10.289 1 93.19 258 TRP A N 1
ATOM 1959 C CA . TRP A 1 258 ? 2.637 -21.422 -9.219 1 93.19 258 TRP A CA 1
ATOM 1960 C C . TRP A 1 258 ? 3.682 -22.172 -8.398 1 93.19 258 TRP A C 1
ATOM 1962 O O . TRP A 1 258 ? 3.646 -22.141 -7.164 1 93.19 258 TRP A O 1
ATOM 1972 N N . ILE A 1 259 ? 4.555 -22.844 -9.086 1 94.81 259 ILE A N 1
ATOM 1973 C CA . ILE A 1 259 ? 5.543 -23.641 -8.375 1 94.81 259 ILE A CA 1
ATOM 1974 C C . ILE A 1 259 ? 6.938 -23.078 -8.602 1 94.81 259 ILE A C 1
ATOM 1976 O O . ILE A 1 259 ? 7.668 -22.797 -7.648 1 94.81 259 ILE A O 1
ATOM 1980 N N . LEU A 1 260 ? 7.27 -22.844 -9.875 1 96.88 260 LEU A N 1
ATOM 1981 C CA . LEU A 1 260 ? 8.664 -22.562 -10.203 1 96.88 260 LEU A CA 1
ATOM 1982 C C . LEU A 1 260 ? 9.047 -21.156 -9.75 1 96.88 260 LEU A C 1
ATOM 1984 O O . LEU A 1 260 ? 10.219 -20.891 -9.477 1 96.88 260 LEU A O 1
ATOM 1988 N N . HIS A 1 261 ? 8.102 -20.297 -9.617 1 95.25 261 HIS A N 1
ATOM 1989 C CA . HIS A 1 261 ? 8.414 -18.953 -9.141 1 95.25 261 HIS A CA 1
ATOM 1990 C C . HIS A 1 261 ? 8.852 -18.969 -7.68 1 95.25 261 HIS A C 1
ATOM 1992 O O . HIS A 1 261 ? 9.406 -17.984 -7.18 1 95.25 261 HIS A O 1
ATOM 1998 N N . ASN A 1 262 ? 8.656 -20.078 -6.988 1 93.44 262 ASN A N 1
ATOM 1999 C CA . ASN A 1 262 ? 9.031 -20.188 -5.582 1 93.44 262 ASN A CA 1
ATOM 2000 C C . ASN A 1 262 ? 10.531 -20.453 -5.422 1 93.44 262 ASN A C 1
ATOM 2002 O O . ASN A 1 262 ? 11.062 -20.359 -4.312 1 93.44 262 ASN A O 1
ATOM 2006 N N . TRP A 1 263 ? 11.234 -20.734 -6.523 1 94 263 TRP A N 1
ATOM 2007 C CA . TRP A 1 263 ? 12.594 -21.25 -6.414 1 94 263 TRP A CA 1
ATOM 2008 C C . TRP A 1 263 ? 13.555 -20.469 -7.293 1 94 263 TRP A C 1
ATOM 2010 O O . TRP A 1 263 ? 13.141 -19.859 -8.289 1 94 263 TRP A O 1
ATOM 2020 N N . ASN A 1 264 ? 14.828 -20.547 -6.887 1 92.56 264 ASN A N 1
ATOM 2021 C CA . ASN A 1 264 ? 15.852 -19.969 -7.746 1 92.56 264 ASN A CA 1
ATOM 2022 C C . ASN A 1 264 ? 16.109 -20.828 -8.977 1 92.56 264 ASN A C 1
ATOM 2024 O O . ASN A 1 264 ? 15.508 -21.906 -9.125 1 92.56 264 ASN A O 1
ATOM 2028 N N . ASP A 1 265 ? 16.969 -20.422 -9.859 1 95 265 ASP A N 1
ATOM 2029 C CA . ASP A 1 265 ? 17.172 -21.094 -11.141 1 95 265 ASP A CA 1
ATOM 2030 C C . ASP A 1 265 ? 17.781 -22.469 -10.953 1 95 265 ASP A C 1
ATOM 2032 O O . ASP A 1 265 ? 17.453 -23.406 -11.672 1 95 265 ASP A O 1
ATOM 2036 N N . GLU A 1 266 ? 18.641 -22.531 -9.992 1 95.25 266 GLU A N 1
ATOM 2037 C CA . GLU A 1 266 ? 19.297 -23.812 -9.742 1 95.25 266 GLU A CA 1
ATOM 2038 C C . GLU A 1 266 ? 18.281 -24.891 -9.336 1 95.25 266 GLU A C 1
ATOM 2040 O O . GLU A 1 266 ? 18.297 -26 -9.875 1 95.25 266 GLU A O 1
ATOM 2045 N N . LYS A 1 267 ? 17.453 -24.547 -8.422 1 95.94 267 LYS A N 1
ATOM 2046 C CA . LYS A 1 267 ? 16.422 -25.484 -7.961 1 95.94 267 LYS A CA 1
ATOM 2047 C C . LYS A 1 267 ? 15.398 -25.75 -9.055 1 95.94 267 LYS A C 1
ATOM 2049 O O . LYS A 1 267 ? 14.922 -26.875 -9.203 1 95.94 267 LYS A O 1
ATOM 2054 N N . CYS A 1 268 ? 15.07 -24.766 -9.805 1 97.75 268 CYS A N 1
ATOM 2055 C CA . CYS A 1 268 ? 14.133 -24.938 -10.906 1 97.75 268 CYS A CA 1
ATOM 2056 C C . CYS A 1 268 ? 14.68 -25.891 -11.945 1 97.75 268 CYS A C 1
ATOM 2058 O O . CYS A 1 268 ? 13.945 -26.719 -12.484 1 97.75 268 CYS A O 1
ATOM 2060 N N . THR A 1 269 ? 15.961 -25.75 -12.234 1 97.75 269 THR A N 1
ATOM 2061 C CA . THR A 1 269 ? 16.594 -26.641 -13.195 1 97.75 269 THR A CA 1
ATOM 2062 C C . THR A 1 269 ? 16.5 -28.094 -12.711 1 97.75 269 THR A C 1
ATOM 2064 O O . THR A 1 269 ? 16.234 -29 -13.5 1 97.75 269 THR A O 1
ATOM 2067 N N . GLN A 1 270 ? 16.703 -28.25 -11.438 1 97.81 270 GLN A N 1
ATOM 2068 C CA . GLN A 1 270 ? 16.594 -29.578 -10.859 1 97.81 270 GLN A CA 1
ATOM 2069 C C . GLN A 1 270 ? 15.172 -30.125 -11.031 1 97.81 270 GLN A C 1
ATOM 2071 O O . GLN A 1 270 ? 15 -31.281 -11.438 1 97.81 270 GLN A O 1
ATOM 2076 N N . ILE A 1 271 ? 14.172 -29.328 -10.734 1 98.19 271 ILE A N 1
ATOM 2077 C CA . ILE A 1 271 ? 12.773 -29.734 -10.867 1 98.19 271 ILE A CA 1
ATOM 2078 C C . ILE A 1 271 ? 12.469 -30.078 -12.328 1 98.19 271 ILE A C 1
ATOM 2080 O O . ILE A 1 271 ? 11.852 -31.094 -12.625 1 98.19 271 ILE A O 1
ATOM 2084 N N . LEU A 1 272 ? 12.945 -29.25 -13.227 1 98.25 272 LEU A N 1
ATOM 2085 C CA . LEU A 1 272 ? 12.672 -29.422 -14.648 1 98.25 272 LEU A CA 1
ATOM 2086 C C . LEU A 1 272 ? 13.328 -30.672 -15.188 1 98.25 272 LEU A C 1
ATOM 2088 O O . LEU A 1 272 ? 12.758 -31.375 -16.031 1 98.25 272 LEU A O 1
ATOM 2092 N N . LYS A 1 273 ? 14.523 -30.953 -14.742 1 98 273 LYS A N 1
ATOM 2093 C CA . LYS A 1 273 ? 15.18 -32.188 -15.141 1 98 273 LYS A CA 1
ATOM 2094 C C . LYS A 1 273 ? 14.391 -33.406 -14.68 1 98 273 LYS A C 1
ATOM 2096 O O . LYS A 1 273 ? 14.297 -34.406 -15.398 1 98 273 LYS A O 1
ATOM 2101 N N . ASN A 1 274 ? 13.898 -33.344 -13.453 1 98.31 274 ASN A N 1
ATOM 2102 C CA . ASN A 1 274 ? 13.055 -34.406 -12.953 1 98.31 274 ASN A CA 1
ATOM 2103 C C . ASN A 1 274 ? 11.766 -34.531 -13.758 1 98.31 274 ASN A C 1
ATOM 2105 O O . ASN A 1 274 ? 11.273 -35.656 -13.977 1 98.31 274 ASN A O 1
ATOM 2109 N N . CYS A 1 275 ? 11.188 -33.406 -14.164 1 98.19 275 CYS A N 1
ATOM 2110 C CA . CYS A 1 275 ? 10.031 -33.438 -15.047 1 98.19 275 CYS A CA 1
ATOM 2111 C C . CYS A 1 275 ? 10.359 -34.094 -16.375 1 98.19 275 CYS A C 1
ATOM 2113 O O . CYS A 1 275 ? 9.578 -34.906 -16.891 1 98.19 275 CYS A O 1
ATOM 2115 N N . ARG A 1 276 ? 11.523 -33.781 -16.891 1 97.31 276 ARG A N 1
ATOM 2116 C CA . ARG A 1 276 ? 11.961 -34.344 -18.172 1 97.31 276 ARG A CA 1
ATOM 2117 C C . ARG A 1 276 ? 12.062 -35.844 -18.094 1 97.31 276 ARG A C 1
ATOM 2119 O O . ARG A 1 276 ? 11.672 -36.562 -19.047 1 97.31 276 ARG A O 1
ATOM 2126 N N . LYS A 1 277 ? 12.547 -36.312 -17.031 1 97.12 277 LYS A N 1
ATOM 2127 C CA . LYS A 1 277 ? 12.688 -37.75 -16.828 1 97.12 277 LYS A CA 1
ATOM 2128 C C . LYS A 1 277 ? 11.328 -38.438 -16.703 1 97.12 277 LYS A C 1
ATOM 2130 O O . LYS A 1 277 ? 11.18 -39.625 -17.031 1 97.12 277 LYS A O 1
ATOM 2135 N N . ALA A 1 278 ? 10.352 -37.688 -16.281 1 97.75 278 ALA A N 1
ATOM 2136 C CA . ALA A 1 278 ? 9.055 -38.25 -15.922 1 97.75 278 ALA A CA 1
ATOM 2137 C C . ALA A 1 278 ? 8.133 -38.344 -17.125 1 97.75 278 ALA A C 1
ATOM 2139 O O . ALA A 1 278 ? 7.117 -39.031 -17.094 1 97.75 278 ALA A O 1
ATOM 2140 N N . ILE A 1 279 ? 8.453 -37.656 -18.188 1 97 279 ILE A N 1
ATOM 2141 C CA . ILE A 1 279 ? 7.562 -37.656 -19.344 1 97 279 ILE A CA 1
ATOM 2142 C C . ILE A 1 279 ? 8.234 -38.375 -20.516 1 97 279 ILE A C 1
ATOM 2144 O O . ILE A 1 279 ? 9.461 -38.469 -20.578 1 97 279 ILE A O 1
ATOM 2148 N N . PRO A 1 280 ? 7.402 -38.844 -21.469 1 94.75 280 PRO A N 1
ATOM 2149 C CA . PRO A 1 280 ? 7.977 -39.469 -22.656 1 94.75 280 PRO A CA 1
ATOM 2150 C C . PRO A 1 280 ? 8.789 -38.5 -23.516 1 94.75 280 PRO A C 1
ATOM 2152 O O . PRO A 1 280 ? 8.453 -37.312 -23.609 1 94.75 280 PRO A O 1
ATOM 2155 N N . GLU A 1 281 ? 9.781 -38.969 -24.141 1 88.94 281 GLU A N 1
ATOM 2156 C CA . GLU A 1 281 ? 10.727 -38.156 -24.906 1 88.94 281 GLU A CA 1
ATOM 2157 C C . GLU A 1 281 ? 10.047 -37.5 -26.109 1 88.94 281 GLU A C 1
ATOM 2159 O O . GLU A 1 281 ? 10.328 -36.344 -26.406 1 88.94 281 GLU A O 1
ATOM 2164 N N . LYS A 1 282 ? 9.164 -38.219 -26.734 1 84.19 282 LYS A N 1
ATOM 2165 C CA . LYS A 1 282 ? 8.648 -37.688 -28 1 84.19 282 LYS A CA 1
ATOM 2166 C C . LYS A 1 282 ? 7.309 -37 -27.781 1 84.19 282 LYS A C 1
ATOM 2168 O O . LYS A 1 282 ? 7.059 -35.938 -28.375 1 84.19 282 LYS A O 1
ATOM 2173 N N . ILE A 1 283 ? 6.52 -37.469 -26.922 1 85.94 283 ILE A N 1
ATOM 2174 C CA . ILE A 1 283 ? 5.152 -36.969 -26.875 1 85.94 283 ILE A CA 1
ATOM 2175 C C . ILE A 1 283 ? 4.902 -36.312 -25.531 1 85.94 283 ILE A C 1
ATOM 2177 O O . ILE A 1 283 ? 3.812 -35.781 -25.281 1 85.94 283 ILE A O 1
ATOM 2181 N N . GLY A 1 284 ? 5.863 -36.312 -24.672 1 92 284 GLY A N 1
ATOM 2182 C CA . GLY A 1 284 ? 5.691 -35.75 -23.344 1 92 284 GLY A CA 1
ATOM 2183 C C . GLY A 1 284 ? 5.535 -34.219 -23.375 1 92 284 GLY A C 1
ATOM 2184 O O . GLY A 1 284 ? 6.055 -33.562 -24.281 1 92 284 GLY A O 1
ATOM 2185 N N . LYS A 1 285 ? 4.738 -33.688 -22.406 1 94.69 285 LYS A N 1
ATOM 2186 C CA . LYS A 1 285 ? 4.449 -32.25 -22.344 1 94.69 285 LYS A CA 1
ATOM 2187 C C . LYS A 1 285 ? 4.527 -31.734 -20.906 1 94.69 285 LYS A C 1
ATOM 2189 O O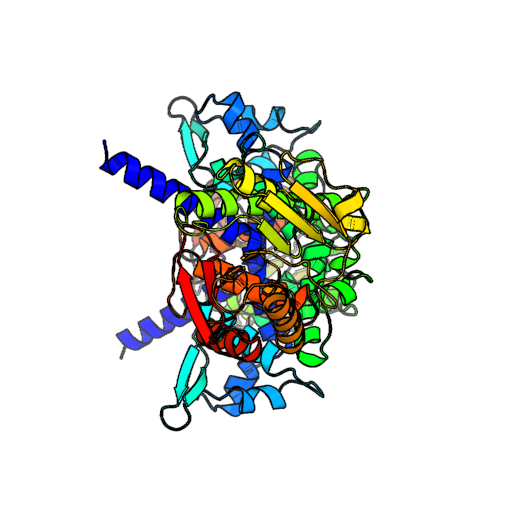 . LYS A 1 285 ? 4.105 -32.406 -19.969 1 94.69 285 LYS A O 1
ATOM 2194 N N . LEU A 1 286 ? 5.148 -30.625 -20.828 1 97.69 286 LEU A N 1
ATOM 2195 C CA . LEU A 1 286 ? 5.164 -29.906 -19.562 1 97.69 286 LEU A CA 1
ATOM 2196 C C . LEU A 1 286 ? 4.348 -28.625 -19.656 1 97.69 286 LEU A C 1
ATOM 2198 O O . LEU A 1 286 ? 4.609 -27.781 -20.516 1 97.69 286 LEU A O 1
ATOM 2202 N N . VAL A 1 287 ? 3.305 -28.531 -18.859 1 97.88 287 VAL A N 1
ATOM 2203 C CA . VAL A 1 287 ? 2.447 -27.359 -18.812 1 97.88 287 VAL A CA 1
ATOM 2204 C C . VAL A 1 287 ? 2.703 -26.578 -17.531 1 97.88 287 VAL A C 1
ATOM 2206 O O . VAL A 1 287 ? 2.279 -26.984 -16.453 1 97.88 287 VAL A O 1
ATOM 2209 N N . ILE A 1 288 ? 3.355 -25.453 -17.672 1 98.25 288 ILE A N 1
ATO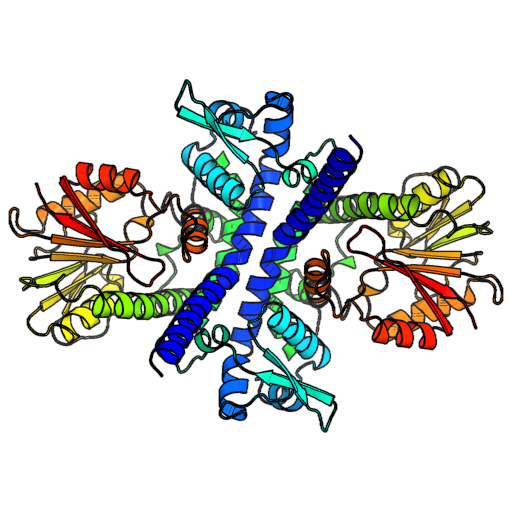M 2210 C CA . ILE A 1 288 ? 3.637 -24.578 -16.547 1 98.25 288 ILE A CA 1
ATOM 2211 C C . ILE A 1 288 ? 2.674 -23.391 -16.562 1 98.25 288 ILE A C 1
ATOM 2213 O O . ILE A 1 288 ? 2.473 -22.766 -17.609 1 98.25 288 ILE A O 1
ATOM 2217 N N . VAL A 1 289 ? 2.031 -23.156 -15.477 1 97.31 289 VAL A N 1
ATOM 2218 C CA . VAL A 1 289 ? 1.213 -21.969 -15.305 1 97.31 289 VAL A CA 1
ATOM 2219 C C . VAL A 1 289 ? 1.854 -21.047 -14.266 1 97.31 289 VAL A C 1
ATOM 2221 O O . VAL A 1 289 ? 1.802 -21.328 -13.07 1 97.31 289 VAL A O 1
ATOM 2224 N N . ASP A 1 290 ? 2.443 -19.969 -14.703 1 96.5 290 ASP A N 1
ATOM 2225 C CA . ASP A 1 290 ? 3.221 -19.078 -13.852 1 96.5 290 ASP A CA 1
ATOM 2226 C C . ASP A 1 290 ? 3.236 -17.656 -14.422 1 96.5 290 ASP A C 1
ATOM 2228 O O . ASP A 1 290 ? 2.691 -17.406 -15.5 1 96.5 290 ASP A O 1
ATOM 2232 N N . GLY A 1 291 ? 3.729 -16.797 -13.602 1 94.44 291 GLY A N 1
ATOM 2233 C CA . GLY A 1 291 ? 3.867 -15.43 -14.07 1 94.44 291 GLY A CA 1
ATOM 2234 C C . GLY A 1 291 ? 4.969 -15.258 -15.102 1 94.44 291 GLY A C 1
ATOM 2235 O O . GLY A 1 291 ? 6.004 -15.93 -15.031 1 94.44 291 GLY A O 1
ATOM 2236 N N . VAL A 1 292 ? 4.734 -14.406 -16.109 1 94.69 292 VAL A N 1
ATOM 2237 C CA . VAL A 1 292 ? 5.746 -14.023 -17.094 1 94.69 292 VAL A CA 1
ATOM 2238 C C . VAL A 1 292 ? 5.891 -12.508 -17.109 1 94.69 292 VAL A C 1
ATOM 2240 O O . VAL A 1 292 ? 4.918 -11.789 -17.359 1 94.69 292 VAL A O 1
ATOM 2243 N N . LEU A 1 293 ? 7.074 -12.055 -16.75 1 92.19 293 LEU A N 1
ATOM 2244 C CA . LEU A 1 293 ? 7.344 -10.625 -16.797 1 92.19 293 LEU A CA 1
ATOM 2245 C C . LEU A 1 293 ? 7.402 -10.133 -18.25 1 92.19 293 LEU A C 1
ATOM 2247 O O . LEU A 1 293 ? 8.195 -10.633 -19.047 1 92.19 293 LEU A O 1
ATOM 2251 N N . LEU A 1 294 ? 6.531 -9.258 -18.562 1 81 294 LEU A N 1
ATOM 2252 C CA . LEU A 1 294 ? 6.473 -8.734 -19.922 1 81 294 LEU A CA 1
ATOM 2253 C C . LEU A 1 294 ? 6.969 -7.293 -19.969 1 81 294 LEU A C 1
ATOM 2255 O O . LEU A 1 294 ? 6.824 -6.551 -19 1 81 294 LEU A O 1
ATOM 2259 N N . PRO A 1 295 ? 7.711 -6.992 -21.047 1 69.25 295 PRO A N 1
ATOM 2260 C CA . PRO A 1 295 ? 8.188 -5.617 -21.188 1 69.25 295 PRO A CA 1
ATOM 2261 C C . PRO A 1 295 ? 7.047 -4.605 -21.297 1 69.25 295 PRO A C 1
ATOM 2263 O O . PRO A 1 295 ? 7.219 -3.434 -20.953 1 69.25 295 PRO A O 1
ATOM 2266 N N . ASP A 1 296 ? 5.941 -5.152 -21.781 1 65.62 296 ASP A N 1
ATOM 2267 C CA . ASP A 1 296 ? 4.855 -4.223 -22.062 1 65.62 296 ASP A CA 1
ATOM 2268 C C . ASP A 1 296 ? 3.926 -4.078 -20.859 1 65.62 296 ASP A C 1
ATOM 2270 O O . ASP A 1 296 ? 3.932 -4.918 -19.953 1 65.62 296 ASP A O 1
ATOM 2274 N N . ASN A 1 297 ? 3.42 -2.928 -20.703 1 63.16 297 ASN A N 1
ATOM 2275 C CA . ASN A 1 297 ? 2.525 -2.514 -19.625 1 63.16 297 ASN A CA 1
ATOM 2276 C C . ASN A 1 297 ? 1.118 -3.07 -19.812 1 63.16 297 ASN A C 1
ATOM 2278 O O . ASN A 1 297 ? 0.151 -2.311 -19.891 1 63.16 297 ASN A O 1
ATOM 2282 N N . GLY A 1 298 ? 1.098 -4.422 -19.906 1 69.25 298 GLY A N 1
ATOM 2283 C CA . GLY A 1 298 ? -0.229 -5.004 -20.031 1 69.25 298 GLY A CA 1
ATOM 2284 C C . GLY A 1 298 ? -1.058 -4.863 -18.766 1 69.25 298 GLY A C 1
ATOM 2285 O O . GLY A 1 298 ? -0.597 -4.297 -17.781 1 69.25 298 GLY A O 1
ATOM 2286 N N . LEU A 1 299 ? -2.301 -5.297 -18.938 1 71.94 299 LEU A N 1
ATOM 2287 C CA . LEU A 1 299 ? -3.328 -5.16 -17.906 1 71.94 299 LEU A CA 1
ATOM 2288 C C . LEU A 1 299 ? -2.861 -5.762 -16.578 1 71.94 299 LEU A C 1
ATOM 2290 O O . LEU A 1 299 ? -3.107 -5.191 -15.516 1 71.94 299 LEU A O 1
ATOM 2294 N N . TRP A 1 300 ? -2.037 -6.875 -16.734 1 81.81 300 TRP A N 1
ATOM 2295 C CA . TRP A 1 300 ? -1.706 -7.648 -15.539 1 81.81 300 TRP A CA 1
ATOM 2296 C C . TRP A 1 300 ? -0.263 -7.398 -15.117 1 81.81 300 TRP A C 1
ATOM 2298 O O . TRP A 1 300 ? 0.185 -7.914 -14.086 1 81.81 300 TRP A O 1
ATOM 2308 N N . ASP A 1 301 ? 0.434 -6.586 -15.82 1 81 301 ASP A N 1
ATOM 2309 C CA . ASP A 1 301 ? 1.866 -6.41 -15.609 1 81 301 ASP A CA 1
ATOM 2310 C C . ASP A 1 301 ? 2.148 -5.867 -14.211 1 81 301 ASP A C 1
ATOM 2312 O O . ASP A 1 301 ? 3.109 -6.285 -13.555 1 81 301 ASP A O 1
ATOM 2316 N N . SER A 1 302 ? 1.263 -5.066 -13.867 1 85.12 302 SER A N 1
ATOM 2317 C CA . SER A 1 302 ? 1.448 -4.449 -12.555 1 85.12 302 SER A CA 1
ATOM 2318 C C . SER A 1 302 ? 1.415 -5.488 -11.445 1 85.12 302 SER A C 1
ATOM 2320 O O . SER A 1 302 ? 2.184 -5.406 -10.484 1 85.12 302 SER A O 1
ATOM 2322 N N . PHE A 1 303 ? 0.603 -6.48 -11.672 1 91.44 303 PHE A N 1
ATOM 2323 C CA . PHE A 1 303 ? 0.5 -7.52 -10.656 1 91.44 303 PHE A CA 1
ATOM 2324 C C . PHE A 1 303 ? 1.751 -8.391 -10.641 1 91.44 303 PHE A C 1
ATOM 2326 O O . PHE A 1 303 ? 2.307 -8.664 -9.57 1 91.44 303 PHE A O 1
ATOM 2333 N N . VAL A 1 304 ? 2.186 -8.805 -11.75 1 93 304 VAL A N 1
ATOM 2334 C CA . VAL A 1 304 ? 3.307 -9.734 -11.836 1 93 304 VAL A CA 1
ATOM 2335 C C . VAL A 1 304 ? 4.57 -9.078 -11.281 1 93 304 VAL A C 1
ATOM 2337 O O . VAL A 1 304 ? 5.375 -9.727 -10.617 1 93 304 VAL A O 1
ATOM 2340 N N . GLN A 1 305 ? 4.711 -7.828 -11.508 1 92.69 305 GLN A N 1
ATOM 2341 C CA . GLN A 1 305 ? 5.859 -7.098 -10.984 1 92.69 305 GLN A CA 1
ATOM 2342 C C . GLN A 1 305 ? 5.82 -7.031 -9.461 1 92.69 305 GLN A C 1
ATOM 2344 O O . GLN A 1 305 ? 6.84 -7.234 -8.797 1 92.69 305 GLN A O 1
ATOM 2349 N N . ARG A 1 306 ? 4.641 -6.777 -8.914 1 94.69 306 ARG A N 1
ATOM 2350 C CA . ARG A 1 306 ? 4.469 -6.746 -7.461 1 94.69 306 ARG A CA 1
ATOM 2351 C C . ARG A 1 306 ? 4.727 -8.125 -6.852 1 94.69 306 ARG A C 1
ATOM 2353 O O . ARG A 1 306 ? 5.324 -8.227 -5.781 1 94.69 306 ARG A O 1
ATOM 2360 N N . TYR A 1 307 ? 4.297 -9.016 -7.609 1 94.5 307 TYR A N 1
ATOM 2361 C CA . TYR A 1 307 ? 4.422 -10.367 -7.074 1 94.5 307 TYR A CA 1
ATOM 2362 C C . TYR A 1 307 ? 5.863 -10.852 -7.145 1 94.5 307 TYR A C 1
ATOM 2364 O O . TYR A 1 307 ? 6.285 -11.688 -6.34 1 94.5 307 TYR A O 1
ATOM 2372 N N . ASP A 1 308 ? 6.645 -10.359 -8.117 1 95.31 308 ASP A N 1
ATOM 2373 C CA . ASP A 1 308 ? 8.07 -10.664 -8.148 1 95.31 308 ASP A CA 1
ATOM 2374 C C . ASP A 1 308 ? 8.758 -10.219 -6.855 1 95.31 308 ASP A C 1
ATOM 2376 O O . ASP A 1 308 ? 9.539 -10.969 -6.27 1 95.31 308 ASP A O 1
ATOM 2380 N N . LEU A 1 309 ? 8.438 -9.07 -6.352 1 95.75 309 LEU A N 1
ATOM 2381 C CA . LEU A 1 309 ? 9.008 -8.586 -5.098 1 95.75 309 LEU A CA 1
ATOM 2382 C C . LEU A 1 309 ? 8.469 -9.391 -3.916 1 95.75 309 LEU A C 1
ATOM 2384 O O . LEU A 1 309 ? 9.18 -9.609 -2.936 1 95.75 309 LEU A O 1
ATOM 2388 N N . THR A 1 310 ? 7.246 -9.773 -4.055 1 95.69 310 THR A N 1
ATOM 2389 C CA . THR A 1 310 ? 6.656 -10.602 -3.006 1 95.69 310 THR A CA 1
ATOM 2390 C C . THR A 1 310 ? 7.418 -11.914 -2.857 1 95.69 310 THR A C 1
ATOM 2392 O O . THR A 1 310 ? 7.715 -12.344 -1.741 1 95.69 310 THR A O 1
ATOM 2395 N N . MET A 1 311 ? 7.781 -12.484 -3.986 1 94.38 311 MET A N 1
ATOM 2396 C CA . MET A 1 311 ? 8.555 -13.727 -3.945 1 94.38 311 MET A CA 1
ATOM 2397 C C . MET A 1 311 ? 9.93 -13.492 -3.34 1 94.38 311 MET A C 1
ATOM 2399 O O . MET A 1 311 ? 10.461 -14.352 -2.637 1 94.38 311 MET A O 1
ATOM 2403 N N . MET A 1 312 ? 10.438 -12.328 -3.617 1 92.5 312 MET A N 1
ATOM 2404 C CA . MET A 1 312 ? 11.75 -11.953 -3.098 1 92.5 312 MET A CA 1
ATOM 2405 C C . MET A 1 312 ? 11.758 -11.977 -1.573 1 92.5 312 MET A C 1
ATOM 2407 O O . MET A 1 312 ? 12.734 -12.43 -0.962 1 92.5 312 MET A O 1
ATOM 2411 N N . VAL A 1 313 ? 10.68 -11.516 -0.982 1 94.06 313 VAL A N 1
ATOM 2412 C CA . VAL A 1 313 ? 10.641 -11.336 0.466 1 94.06 313 VAL A CA 1
ATOM 2413 C C . VAL A 1 313 ? 10.109 -12.602 1.131 1 94.06 313 VAL A C 1
ATOM 2415 O O . VAL A 1 313 ? 10.516 -12.945 2.246 1 94.06 313 VAL A O 1
ATOM 2418 N N . GLN A 1 314 ? 9.297 -13.32 0.446 1 93.12 314 GLN A N 1
ATOM 2419 C CA . GLN A 1 314 ? 8.555 -14.398 1.096 1 93.12 314 GLN A CA 1
ATOM 2420 C C . GLN A 1 314 ? 9.258 -15.742 0.909 1 93.12 314 GLN A C 1
ATOM 2422 O O . GLN A 1 314 ? 8.961 -16.703 1.619 1 93.12 314 GLN A O 1
ATOM 2427 N N . THR A 1 315 ? 10.125 -15.828 -0.085 1 90.5 315 THR A N 1
ATOM 2428 C CA . THR A 1 315 ? 10.773 -17.094 -0.374 1 90.5 315 THR A CA 1
ATOM 2429 C C . THR A 1 315 ? 12.297 -16.938 -0.385 1 90.5 315 THR A C 1
ATOM 2431 O O . THR A 1 315 ? 12.805 -15.828 -0.237 1 90.5 315 THR A O 1
ATOM 2434 N N . ILE A 1 316 ? 12.969 -18.125 -0.404 1 82.44 316 ILE A N 1
ATOM 2435 C CA . ILE A 1 316 ? 14.422 -18.094 -0.535 1 82.44 316 ILE A CA 1
ATOM 2436 C C . ILE A 1 316 ? 14.805 -18.016 -2.01 1 82.44 316 ILE A C 1
ATOM 2438 O O . ILE A 1 316 ? 15.148 -19.031 -2.621 1 82.44 316 ILE A O 1
ATOM 2442 N N . ASN A 1 317 ? 14.711 -16.875 -2.564 1 81.19 317 ASN A N 1
ATOM 2443 C CA . ASN A 1 317 ? 15.211 -16.5 -3.885 1 81.19 317 ASN A CA 1
ATOM 2444 C C . ASN A 1 317 ? 14.211 -16.859 -4.98 1 81.19 317 ASN A C 1
ATOM 2446 O O . ASN A 1 317 ? 14.609 -17.141 -6.117 1 81.19 317 ASN A O 1
ATOM 2450 N N . GLY A 1 318 ? 12.922 -17.094 -4.668 1 93.5 318 GLY A N 1
ATOM 2451 C CA . GLY A 1 318 ? 11.906 -17.172 -5.703 1 93.5 318 GLY A CA 1
ATOM 2452 C C . GLY A 1 318 ? 11.781 -15.898 -6.52 1 93.5 318 GLY A C 1
ATOM 2453 O O . GLY A 1 318 ? 12.234 -14.836 -6.094 1 93.5 318 GLY A O 1
ATOM 2454 N N . LYS A 1 319 ? 11.258 -16.047 -7.734 1 95.44 319 LYS A N 1
ATOM 2455 C CA . LYS A 1 319 ? 11.148 -14.883 -8.594 1 95.44 319 LYS A CA 1
ATOM 2456 C C . LYS A 1 319 ? 10.188 -15.141 -9.75 1 95.44 319 LYS A C 1
ATOM 2458 O O . LYS A 1 319 ? 9.891 -16.297 -10.078 1 95.44 319 LYS A O 1
ATOM 2463 N N . GLU A 1 320 ? 9.633 -14.062 -10.258 1 95.94 320 GLU A N 1
ATOM 2464 C CA . GLU A 1 320 ? 9.008 -14.102 -11.578 1 95.94 320 GLU A CA 1
ATOM 2465 C C . GLU A 1 320 ? 10.039 -13.906 -12.688 1 95.94 320 GLU A C 1
ATOM 2467 O O . GLU A 1 320 ? 11.07 -13.258 -12.477 1 95.94 320 GLU A O 1
ATOM 2472 N N . ARG A 1 321 ? 9.766 -14.484 -13.82 1 96.06 321 ARG A N 1
ATOM 2473 C CA . ARG A 1 321 ? 10.797 -14.523 -14.852 1 96.06 321 ARG A CA 1
ATOM 2474 C C . ARG A 1 321 ? 10.289 -13.914 -16.156 1 96.06 321 ARG A C 1
ATOM 2476 O O . ARG A 1 321 ? 9.094 -14 -16.469 1 96.06 321 ARG A O 1
ATOM 2483 N N . SER A 1 322 ? 11.219 -13.227 -16.859 1 93.38 322 SER A N 1
ATOM 2484 C CA . SER A 1 322 ? 10.945 -12.789 -18.234 1 93.38 322 SER A CA 1
ATOM 2485 C C . SER A 1 322 ? 10.93 -13.961 -19.203 1 93.38 322 SER A C 1
ATOM 2487 O O . SER A 1 322 ? 11.352 -15.07 -18.844 1 93.38 322 SER A O 1
ATOM 2489 N N . GLU A 1 323 ? 10.414 -13.688 -20.406 1 94.62 323 GLU A N 1
ATOM 2490 C CA . GLU A 1 323 ? 10.414 -14.742 -21.406 1 94.62 323 GLU A CA 1
ATOM 2491 C C . GLU A 1 323 ? 11.828 -15.234 -21.688 1 94.62 323 GLU A C 1
ATOM 2493 O O . GLU A 1 323 ? 12.047 -16.438 -21.875 1 94.62 323 GLU A O 1
ATOM 2498 N N . VAL A 1 324 ? 12.781 -14.297 -21.688 1 94.44 324 VAL A N 1
ATOM 2499 C CA . VAL A 1 324 ? 14.172 -14.656 -21.953 1 94.44 324 VAL A CA 1
ATOM 2500 C C . VAL A 1 324 ? 14.695 -15.57 -20.844 1 94.44 324 VAL A C 1
ATOM 2502 O O . VAL A 1 324 ? 15.391 -16.547 -21.125 1 94.44 324 VAL A O 1
ATOM 2505 N N . GLU A 1 325 ? 14.344 -15.25 -19.656 1 95.25 325 GLU A N 1
ATOM 2506 C CA . GLU A 1 325 ? 14.758 -16.062 -18.516 1 95.25 325 GLU A CA 1
ATOM 2507 C C . GLU A 1 325 ? 14.086 -17.438 -18.547 1 95.25 325 GLU A C 1
ATOM 2509 O O . GLU A 1 325 ? 14.703 -18.453 -18.219 1 95.25 325 GLU A O 1
ATOM 2514 N N . TRP A 1 326 ? 12.812 -17.516 -18.938 1 97.19 326 TRP A N 1
ATOM 2515 C CA . TRP A 1 326 ? 12.102 -18.781 -19.062 1 97.19 326 TRP A CA 1
ATOM 2516 C C . TRP A 1 326 ? 12.75 -19.672 -20.125 1 97.19 326 TRP A C 1
ATOM 2518 O O . TRP A 1 326 ? 12.961 -20.875 -19.891 1 97.19 326 TRP A O 1
ATOM 2528 N N . LYS A 1 327 ? 13.039 -19.031 -21.25 1 97.25 327 LYS A N 1
ATOM 2529 C CA . LYS A 1 327 ? 13.68 -19.766 -22.344 1 97.25 327 LYS A CA 1
ATOM 2530 C C . LYS A 1 327 ? 14.977 -20.422 -21.875 1 97.25 327 LYS A C 1
ATOM 2532 O O . LYS A 1 327 ? 15.211 -21.609 -22.125 1 97.25 327 LYS A O 1
ATOM 2537 N N . LYS A 1 328 ? 15.75 -19.641 -21.172 1 97.31 328 LYS A N 1
ATOM 2538 C CA . LYS A 1 328 ? 17.016 -20.141 -20.656 1 97.31 328 LYS A CA 1
ATOM 2539 C C . LYS A 1 328 ? 16.781 -21.266 -19.656 1 97.31 328 LYS A C 1
ATOM 2541 O O . LYS A 1 328 ? 17.438 -22.312 -19.719 1 97.31 328 LYS A O 1
ATOM 2546 N N . LEU A 1 329 ? 15.883 -21.062 -18.766 1 97.69 329 LEU A N 1
ATOM 2547 C CA . LEU A 1 329 ? 15.578 -22.016 -17.703 1 97.69 329 LEU A CA 1
ATOM 2548 C C . LEU A 1 329 ? 15.07 -23.328 -18.297 1 97.69 329 LEU A C 1
ATOM 2550 O O . LEU A 1 329 ? 15.5 -24.406 -17.875 1 97.69 329 LEU A O 1
ATOM 2554 N N . LEU A 1 330 ? 14.164 -23.25 -19.281 1 98.12 330 LEU A N 1
ATOM 2555 C CA . LEU A 1 330 ? 13.586 -24.422 -19.922 1 98.12 330 LEU A CA 1
ATOM 2556 C C . LEU A 1 330 ? 14.656 -25.219 -20.672 1 98.12 330 LEU A C 1
ATOM 2558 O O . LEU A 1 330 ? 14.703 -26.438 -20.578 1 98.12 330 LEU A O 1
ATOM 2562 N N . ARG A 1 331 ? 15.492 -24.5 -21.344 1 97.31 331 ARG A N 1
ATOM 2563 C CA . ARG A 1 331 ? 16.578 -25.156 -22.062 1 97.31 331 ARG A CA 1
ATOM 2564 C C . ARG A 1 331 ? 17.5 -25.906 -21.125 1 97.31 331 ARG A C 1
ATOM 2566 O O . ARG A 1 331 ? 17.844 -27.062 -21.391 1 97.31 331 ARG A O 1
ATOM 2573 N N . GLU A 1 332 ? 17.812 -25.281 -20.062 1 97.38 332 GLU A N 1
ATOM 2574 C CA . GLU A 1 332 ? 18.688 -25.906 -19.078 1 97.38 332 GLU A CA 1
ATOM 2575 C C . GLU A 1 332 ? 18.016 -27.125 -18.438 1 97.38 332 GLU A C 1
ATOM 2577 O O . GLU A 1 332 ? 18.688 -28.047 -18 1 97.38 332 GLU A O 1
ATOM 2582 N N . GLY A 1 333 ? 16.734 -27.094 -18.406 1 97 333 GLY A N 1
ATOM 2583 C CA . GLY A 1 333 ? 15.969 -28.188 -17.812 1 97 333 GLY A CA 1
ATOM 2584 C C . GLY A 1 333 ? 15.703 -29.328 -18.781 1 97 333 GLY A C 1
ATOM 2585 O O . GLY A 1 333 ? 15.156 -30.359 -18.391 1 97 333 GLY A O 1
ATOM 2586 N N . GLY A 1 334 ? 16.078 -29.156 -20.047 1 96 334 GLY A N 1
ATOM 2587 C CA . GLY A 1 334 ? 15.922 -30.219 -21.031 1 96 334 GLY A CA 1
ATOM 2588 C C . GLY A 1 334 ? 14.727 -30 -21.938 1 96 334 GLY A C 1
ATOM 2589 O O . GLY A 1 334 ? 14.273 -30.938 -22.594 1 96 334 GLY A O 1
ATOM 2590 N N . PHE A 1 335 ? 14.195 -28.828 -21.906 1 97.44 335 PHE A N 1
ATOM 2591 C CA . PHE A 1 335 ? 13.062 -28.5 -22.781 1 97.44 335 PHE A CA 1
ATOM 2592 C C . PHE A 1 335 ? 13.469 -27.469 -23.828 1 97.44 335 PHE A C 1
ATOM 2594 O O . PHE A 1 335 ? 13.469 -26.266 -23.562 1 97.44 335 PHE A O 1
ATOM 2601 N N . GLY A 1 336 ? 13.672 -27.906 -25 1 94 336 GLY A N 1
ATOM 2602 C CA . GLY A 1 336 ? 14.227 -27.047 -26.047 1 94 336 GLY A CA 1
ATOM 2603 C C . GLY A 1 336 ? 13.164 -26.281 -26.812 1 94 336 GLY A C 1
ATOM 2604 O O . GLY A 1 336 ? 13.469 -25.297 -27.5 1 94 336 GLY A O 1
ATOM 2605 N N . ARG A 1 337 ? 11.945 -26.766 -26.781 1 95.62 337 ARG A N 1
ATOM 2606 C CA . ARG A 1 337 ? 10.836 -26.078 -27.438 1 95.62 337 ARG A CA 1
ATOM 2607 C C . ARG A 1 337 ? 9.797 -25.625 -26.422 1 95.62 337 ARG A C 1
ATOM 2609 O O . ARG A 1 337 ? 9.508 -26.328 -25.453 1 95.62 337 ARG A O 1
ATOM 2616 N N . TYR A 1 338 ? 9.32 -24.438 -26.656 1 96.19 338 TYR A N 1
ATOM 2617 C CA . TYR A 1 338 ? 8.297 -23.938 -25.75 1 96.19 338 TYR A CA 1
ATOM 2618 C C . TYR A 1 338 ? 7.379 -22.938 -26.438 1 96.19 338 TYR A C 1
ATOM 2620 O O . TYR A 1 338 ? 7.688 -22.469 -27.547 1 96.19 338 TYR A O 1
ATOM 2628 N N . LYS A 1 339 ? 6.25 -22.766 -25.891 1 95.62 339 LYS A N 1
ATOM 2629 C CA . LYS A 1 339 ? 5.273 -21.75 -26.281 1 95.62 339 LYS A CA 1
ATOM 2630 C C . LYS A 1 339 ? 4.66 -21.078 -25.047 1 95.62 339 LYS A C 1
ATOM 2632 O O . LYS A 1 339 ? 4.359 -21.75 -24.062 1 95.62 339 LYS A O 1
ATOM 2637 N N . ILE A 1 340 ? 4.594 -19.781 -25.078 1 95.38 340 ILE A N 1
ATOM 2638 C CA . ILE A 1 340 ? 3.902 -19.047 -24.031 1 95.38 340 ILE A CA 1
ATOM 2639 C C . ILE A 1 340 ? 2.523 -18.625 -24.531 1 95.38 340 ILE A C 1
ATOM 2641 O O . ILE A 1 340 ? 2.406 -17.969 -25.562 1 95.38 340 ILE A O 1
ATOM 2645 N N . ILE A 1 341 ? 1.518 -19 -23.812 1 95.06 341 ILE A N 1
ATOM 2646 C CA . ILE A 1 341 ? 0.132 -18.719 -24.172 1 95.06 341 ILE A CA 1
ATOM 2647 C C . ILE A 1 341 ? -0.464 -17.75 -23.141 1 95.06 341 ILE A C 1
ATOM 2649 O O . ILE A 1 341 ? -0.552 -18.078 -21.953 1 95.06 341 ILE A O 1
ATOM 2653 N N . LYS A 1 342 ? -0.866 -16.609 -23.641 1 91.56 342 LYS A N 1
ATOM 2654 C CA . LYS A 1 342 ? -1.541 -15.656 -22.766 1 91.56 342 LYS A CA 1
ATOM 2655 C C . LYS A 1 342 ? -2.998 -16.047 -22.531 1 91.56 342 LYS A C 1
ATOM 2657 O O . LYS A 1 342 ? -3.68 -16.484 -23.469 1 91.56 342 LYS A O 1
ATOM 2662 N N . ILE A 1 343 ? -3.391 -16.031 -21.312 1 91.75 343 ILE A N 1
ATOM 2663 C CA . ILE A 1 343 ? -4.777 -16.281 -20.938 1 91.75 343 ILE A CA 1
ATOM 2664 C C . ILE A 1 343 ? -5.316 -15.094 -20.156 1 91.75 343 ILE A C 1
ATOM 2666 O O . ILE A 1 343 ? -4.555 -14.211 -19.734 1 91.75 343 ILE A O 1
ATOM 2670 N N . PRO A 1 344 ? -6.656 -14.945 -20.031 1 88.75 344 PRO A N 1
ATOM 2671 C CA . PRO A 1 344 ? -7.215 -13.828 -19.266 1 88.75 344 PRO A CA 1
ATOM 2672 C C . PRO A 1 344 ? -7.004 -13.977 -17.766 1 88.75 344 PRO A C 1
ATOM 2674 O O . PRO A 1 344 ? -7.973 -14.094 -17 1 88.75 344 PRO A O 1
ATOM 2677 N N . SER A 1 345 ? -5.766 -13.977 -17.406 1 90.62 345 SER A N 1
ATOM 2678 C CA . SER A 1 345 ? -5.316 -14.094 -16.031 1 90.62 345 SER A CA 1
ATOM 2679 C C . SER A 1 345 ? -3.955 -13.438 -15.828 1 90.62 345 SER A C 1
ATOM 2681 O O . SER A 1 345 ? -3.279 -13.094 -16.797 1 90.62 345 SER A O 1
ATOM 2683 N N . PHE A 1 346 ? -3.654 -13.25 -14.617 1 90.44 346 PHE A N 1
ATOM 2684 C CA . PHE A 1 346 ? -2.35 -12.695 -14.281 1 90.44 346 PHE A CA 1
ATOM 2685 C C . PHE A 1 346 ? -1.246 -13.719 -14.508 1 90.44 346 PHE A C 1
ATOM 2687 O O . PHE A 1 346 ? -0.062 -13.406 -14.375 1 90.44 346 PHE A O 1
ATOM 2694 N N . LEU A 1 347 ? -1.591 -14.93 -14.852 1 93.81 347 LEU A N 1
ATOM 2695 C CA . LEU A 1 347 ? -0.623 -15.969 -15.188 1 93.81 347 LEU A CA 1
ATOM 2696 C C . LEU A 1 347 ? -0.694 -16.328 -16.672 1 93.81 347 LEU A C 1
ATOM 2698 O O . LEU A 1 347 ? -1.645 -15.945 -17.359 1 93.81 347 LEU A O 1
ATOM 2702 N N . SER A 1 348 ? 0.322 -16.906 -17.125 1 94.5 348 SER A N 1
ATOM 2703 C CA . SER A 1 348 ? 0.405 -17.453 -18.484 1 94.5 348 SER A CA 1
ATOM 2704 C C . SER A 1 348 ? 0.659 -18.953 -18.469 1 94.5 348 SER A C 1
ATOM 2706 O O . SER A 1 348 ? 1.08 -19.5 -17.453 1 94.5 348 SER A O 1
ATOM 2708 N N . ILE A 1 349 ? 0.289 -19.562 -19.547 1 96.94 349 ILE A N 1
ATOM 2709 C CA . ILE A 1 349 ? 0.637 -20.953 -19.734 1 96.94 349 ILE A CA 1
ATOM 2710 C C . ILE A 1 349 ? 1.945 -21.062 -20.516 1 96.94 349 ILE A C 1
ATOM 2712 O O . ILE A 1 349 ? 2.102 -20.422 -21.562 1 96.94 349 ILE A O 1
ATOM 2716 N N . ILE A 1 350 ? 2.891 -21.703 -19.984 1 97.5 350 ILE A N 1
ATOM 2717 C CA . ILE A 1 350 ? 4.125 -22.062 -20.688 1 97.5 350 ILE A CA 1
ATOM 2718 C C . ILE A 1 350 ? 4.125 -23.547 -21.016 1 97.5 350 ILE A C 1
ATOM 2720 O O . ILE A 1 350 ? 4.305 -24.391 -20.125 1 97.5 350 ILE A O 1
ATOM 2724 N N . GLU A 1 351 ? 3.936 -23.859 -22.281 1 96.75 351 GLU A N 1
ATOM 2725 C CA . GLU A 1 351 ? 4.027 -25.234 -22.766 1 96.75 351 GLU A CA 1
ATOM 2726 C C . GLU A 1 351 ? 5.449 -25.578 -23.203 1 96.75 351 GLU A C 1
ATOM 2728 O O . GLU A 1 351 ? 6.035 -24.891 -24.031 1 96.75 351 GLU A O 1
ATOM 2733 N N . ALA A 1 352 ? 5.922 -26.531 -22.594 1 97.06 352 ALA A N 1
ATOM 2734 C CA . ALA A 1 352 ? 7.293 -26.906 -22.922 1 97.06 352 ALA A CA 1
ATOM 2735 C C . ALA A 1 352 ? 7.367 -28.359 -23.375 1 97.06 352 ALA A C 1
ATOM 2737 O O . ALA A 1 352 ? 6.641 -29.219 -22.875 1 97.06 352 ALA A O 1
ATOM 2738 N N . TYR A 1 353 ? 8.266 -28.641 -24.312 1 95.56 353 TYR A N 1
ATOM 2739 C CA . TYR A 1 353 ? 8.438 -29.953 -24.922 1 95.56 353 TYR A CA 1
ATOM 2740 C C . TYR A 1 353 ? 9.914 -30.328 -24.969 1 95.56 353 TYR A C 1
ATOM 2742 O O . TYR A 1 353 ? 10.781 -29.484 -25.125 1 95.56 353 TYR A O 1
ATOM 2750 N N . PRO A 1 354 ? 10.047 -31.672 -24.781 1 91.31 354 PRO A N 1
ATOM 2751 C CA . PRO A 1 354 ? 11.422 -32.125 -25.016 1 91.31 354 PRO A CA 1
ATOM 2752 C C . PRO A 1 354 ? 11.898 -31.844 -26.438 1 91.31 354 PRO A C 1
ATOM 2754 O O . PRO A 1 354 ? 11.094 -31.562 -27.328 1 91.31 354 PRO A O 1
ATOM 2757 N N . GLU A 1 355 ? 13.289 -31.75 -26.672 1 82.44 355 GLU A N 1
ATOM 2758 C CA . GLU A 1 355 ? 13.836 -31.562 -28.016 1 82.44 355 GLU A CA 1
ATOM 2759 C C . GLU A 1 355 ? 13.375 -32.688 -28.953 1 82.44 355 GLU A C 1
ATOM 2761 O O . GLU A 1 355 ? 13.234 -33.844 -28.547 1 82.44 355 GLU A O 1
ATOM 2766 N N . MET B 1 1 ? -26.266 -5.715 -28.203 1 62.53 1 MET B N 1
ATOM 2767 C CA . MET B 1 1 ? -26.25 -6.812 -27.25 1 62.53 1 MET B CA 1
ATOM 2768 C C . MET B 1 1 ? -24.859 -7.383 -27.094 1 62.53 1 MET B C 1
ATOM 2770 O O . MET B 1 1 ? -24.344 -7.504 -25.969 1 62.53 1 MET B O 1
ATOM 2774 N N . ALA B 1 2 ? -24.156 -7.738 -28.219 1 70.38 2 ALA B N 1
ATOM 2775 C CA . ALA B 1 2 ? -22.797 -8.297 -28.219 1 70.38 2 ALA B CA 1
ATOM 2776 C C . ALA B 1 2 ? -21.797 -7.293 -27.656 1 70.38 2 ALA B C 1
ATOM 2778 O O . ALA B 1 2 ? -20.938 -7.648 -26.859 1 70.38 2 ALA B O 1
ATOM 2779 N N . MET B 1 3 ? -22.016 -6.062 -28 1 75.06 3 MET B N 1
ATOM 2780 C CA . MET B 1 3 ? -21.109 -5.012 -27.547 1 75.06 3 MET B CA 1
ATOM 2781 C C . MET B 1 3 ? -21.25 -4.781 -26.047 1 75.06 3 MET B C 1
ATOM 2783 O O . MET B 1 3 ? -20.25 -4.547 -25.359 1 75.06 3 MET B O 1
ATOM 2787 N N . LEU B 1 4 ? -22.453 -4.816 -25.5 1 72.94 4 LEU B N 1
ATOM 2788 C CA . LEU B 1 4 ? -22.688 -4.668 -24.078 1 72.94 4 LEU B CA 1
ATOM 2789 C C . LEU B 1 4 ? -22.062 -5.816 -23.297 1 72.94 4 LEU B C 1
ATOM 2791 O O . LEU B 1 4 ? -21.531 -5.617 -22.203 1 72.94 4 LEU B O 1
ATOM 2795 N N . GLU B 1 5 ? -22.141 -6.953 -23.906 1 75.19 5 GLU B N 1
ATOM 2796 C CA . GLU B 1 5 ? -21.547 -8.133 -23.266 1 75.19 5 GLU B CA 1
ATOM 2797 C C . GLU B 1 5 ? -20.031 -8.023 -23.219 1 75.19 5 GLU B C 1
ATOM 2799 O O . GLU B 1 5 ? -19.406 -8.391 -22.219 1 75.19 5 GLU B O 1
ATOM 2804 N N . VAL B 1 6 ? -19.531 -7.559 -24.297 1 78.06 6 VAL B N 1
ATOM 2805 C CA . VAL B 1 6 ? -18.094 -7.398 -24.344 1 78.06 6 VAL B CA 1
ATOM 2806 C C . VAL B 1 6 ? -17.656 -6.352 -23.328 1 78.06 6 VAL B C 1
ATOM 2808 O O . VAL B 1 6 ? -16.656 -6.535 -22.625 1 78.06 6 VAL B O 1
ATOM 2811 N N . LYS B 1 7 ? -18.391 -5.336 -23.234 1 81.88 7 LYS B N 1
ATOM 2812 C CA . LYS B 1 7 ? -18.062 -4.277 -22.281 1 81.88 7 LYS B CA 1
ATOM 2813 C C . LYS B 1 7 ? -18.172 -4.773 -20.844 1 81.88 7 LYS B C 1
ATOM 2815 O O . LYS B 1 7 ? -17.359 -4.41 -20 1 81.88 7 LYS B O 1
ATOM 2820 N N . GLU B 1 8 ? -19.109 -5.57 -20.625 1 83.88 8 GLU B N 1
ATOM 2821 C CA . GLU B 1 8 ? -19.312 -6.125 -19.297 1 83.88 8 GLU B CA 1
ATOM 2822 C C . GLU B 1 8 ? -18.172 -7.074 -18.922 1 83.88 8 GLU B C 1
ATOM 2824 O O . GLU B 1 8 ? -17.688 -7.066 -17.781 1 83.88 8 GLU B O 1
ATOM 2829 N N . GLU B 1 9 ? -17.797 -7.871 -19.859 1 84.81 9 GLU B N 1
ATOM 2830 C CA . GLU B 1 9 ? -16.703 -8.797 -19.625 1 84.81 9 GLU B CA 1
ATOM 2831 C C . GLU B 1 9 ? -15.398 -8.047 -19.359 1 84.81 9 GLU B C 1
ATOM 2833 O O . GLU B 1 9 ? -14.609 -8.445 -18.5 1 84.81 9 GLU B O 1
ATOM 2838 N N . GLU B 1 10 ? -15.25 -7.051 -20.078 1 88 10 GLU B N 1
ATOM 2839 C CA . GLU B 1 10 ? -14.062 -6.223 -19.891 1 88 10 GLU B CA 1
ATOM 2840 C C . GLU B 1 10 ? -14.07 -5.551 -18.516 1 88 10 GLU B C 1
ATOM 2842 O O . GLU B 1 10 ? -13.031 -5.426 -17.875 1 88 10 GLU B O 1
ATOM 2847 N N . ALA B 1 11 ? -15.273 -5.145 -18.156 1 90.75 11 ALA B N 1
ATOM 2848 C CA . ALA B 1 11 ? -15.406 -4.504 -16.859 1 90.75 11 ALA B CA 1
ATOM 2849 C C . ALA B 1 11 ? -15.125 -5.488 -15.727 1 90.75 11 ALA B C 1
ATOM 2851 O O . ALA B 1 11 ? -14.516 -5.125 -14.719 1 90.75 11 ALA B O 1
ATOM 2852 N N . ILE B 1 12 ? -15.516 -6.641 -15.93 1 90.38 12 ILE B N 1
ATOM 2853 C CA . ILE B 1 12 ? -15.305 -7.68 -14.93 1 90.38 12 ILE B CA 1
ATOM 2854 C C . ILE B 1 12 ? -13.812 -7.992 -14.82 1 90.38 12 ILE B C 1
ATOM 2856 O O . ILE B 1 12 ? -13.281 -8.117 -13.711 1 90.38 12 ILE B O 1
ATOM 2860 N N . LEU B 1 13 ? -13.195 -8.102 -15.922 1 90.88 13 LEU B N 1
ATOM 2861 C CA . LEU B 1 13 ? -11.766 -8.375 -15.922 1 90.88 13 LEU B CA 1
ATOM 2862 C C . LEU B 1 13 ? -10.992 -7.219 -15.305 1 90.88 13 LEU B C 1
ATOM 2864 O O . LEU B 1 13 ? -10.047 -7.434 -14.539 1 90.88 13 LEU B O 1
ATOM 2868 N N . GLN B 1 14 ? -11.438 -6.039 -15.664 1 93.44 14 GLN B N 1
ATOM 2869 C CA . GLN B 1 14 ? -10.805 -4.867 -15.062 1 93.44 14 GLN B CA 1
ATOM 2870 C C . GLN B 1 14 ? -11.008 -4.848 -13.547 1 93.44 14 GLN B C 1
ATOM 2872 O O . GLN B 1 14 ? -10.117 -4.43 -12.805 1 93.44 14 GLN B O 1
ATOM 2877 N N . GLY B 1 15 ? -12.164 -5.258 -13.141 1 95.44 15 GLY B N 1
ATOM 2878 C CA . GLY B 1 15 ? -12.43 -5.352 -11.719 1 95.44 15 GLY B CA 1
ATOM 2879 C C . GLY B 1 15 ? -11.492 -6.297 -11 1 95.44 15 GLY B C 1
ATOM 2880 O O . GLY B 1 15 ? -11.047 -6.012 -9.883 1 95.44 15 GLY B O 1
ATOM 2881 N N . GLN B 1 16 ? -11.188 -7.414 -11.633 1 94.88 16 GLN B N 1
ATOM 2882 C CA . GLN B 1 16 ? -10.234 -8.359 -11.07 1 94.88 16 GLN B CA 1
ATOM 2883 C C . GLN B 1 16 ? -8.852 -7.727 -10.914 1 94.88 16 GLN B C 1
ATOM 2885 O O . GLN B 1 16 ? -8.219 -7.859 -9.867 1 94.88 16 GLN B O 1
ATOM 2890 N N . VAL B 1 17 ? -8.445 -7.023 -11.938 1 94.56 17 VAL B N 1
ATOM 2891 C CA . VAL B 1 17 ? -7.145 -6.367 -11.953 1 94.56 17 VAL B CA 1
ATOM 2892 C C . VAL B 1 17 ? -7.078 -5.32 -10.844 1 94.56 17 VAL B C 1
ATOM 2894 O O . VAL B 1 17 ? -6.059 -5.199 -10.156 1 94.56 17 VAL B O 1
ATOM 2897 N N . ASP B 1 18 ? -8.156 -4.617 -10.68 1 95.75 18 ASP B N 1
ATOM 2898 C CA . ASP B 1 18 ? -8.203 -3.584 -9.648 1 95.75 18 ASP B CA 1
ATOM 2899 C C . ASP B 1 18 ? -8.047 -4.191 -8.25 1 95.75 18 ASP B C 1
ATOM 2901 O O . ASP B 1 18 ? -7.293 -3.674 -7.426 1 95.75 18 ASP B O 1
ATOM 2905 N N . ILE B 1 19 ? -8.719 -5.281 -7.984 1 97.25 19 ILE B N 1
ATOM 2906 C CA . ILE B 1 19 ? -8.648 -5.918 -6.672 1 97.25 19 ILE B CA 1
ATOM 2907 C C . ILE B 1 19 ? -7.238 -6.445 -6.43 1 97.25 19 ILE B C 1
ATOM 2909 O O . ILE B 1 19 ? -6.691 -6.293 -5.332 1 97.25 19 ILE B O 1
ATOM 2913 N N . LEU B 1 20 ? -6.664 -7.043 -7.461 1 96.31 20 LEU B N 1
ATOM 2914 C CA . LEU B 1 20 ? -5.301 -7.543 -7.328 1 96.31 20 LEU B CA 1
ATOM 2915 C C . LEU B 1 20 ? -4.328 -6.398 -7.059 1 96.31 20 LEU B C 1
ATOM 2917 O O . LEU B 1 20 ? -3.449 -6.512 -6.199 1 96.31 20 LEU B O 1
ATOM 2921 N N . ARG B 1 21 ? -4.559 -5.336 -7.75 1 95.25 21 ARG B N 1
ATOM 2922 C CA . ARG B 1 21 ? -3.713 -4.16 -7.562 1 95.25 21 ARG B CA 1
ATOM 2923 C C . ARG B 1 21 ? -3.855 -3.607 -6.148 1 95.25 21 ARG B C 1
ATOM 2925 O O . ARG B 1 21 ? -2.857 -3.367 -5.465 1 95.25 21 ARG B O 1
ATOM 2932 N N . TYR B 1 22 ? -5.086 -3.41 -5.684 1 97 22 TYR B N 1
ATOM 2933 C CA . TYR B 1 22 ? -5.328 -2.869 -4.352 1 97 22 TYR B CA 1
ATOM 2934 C C . TYR B 1 22 ? -4.77 -3.795 -3.277 1 97 22 TYR B C 1
ATOM 2936 O O . TYR B 1 22 ? -4.266 -3.332 -2.25 1 97 22 TYR B O 1
ATOM 2944 N N . THR B 1 23 ? -4.883 -5.105 -3.51 1 97.81 23 THR B N 1
ATOM 2945 C CA . THR B 1 23 ? -4.398 -6.09 -2.549 1 97.81 23 THR B CA 1
ATOM 2946 C C . THR B 1 23 ? -2.898 -5.926 -2.314 1 97.81 23 THR B C 1
ATOM 2948 O O . THR B 1 23 ? -2.426 -6.043 -1.182 1 97.81 23 THR B O 1
ATOM 2951 N N . TYR B 1 24 ? -2.188 -5.539 -3.346 1 97.38 24 TYR B N 1
ATOM 2952 C CA . TYR B 1 24 ? -0.732 -5.535 -3.25 1 97.38 24 TYR B CA 1
ATOM 2953 C C . TYR B 1 24 ? -0.179 -4.121 -3.381 1 97.38 24 TYR B C 1
ATOM 2955 O O . TYR B 1 24 ? 1.011 -3.938 -3.646 1 97.38 24 TYR B O 1
ATOM 2963 N N . ASN B 1 25 ? -0.994 -3.102 -3.223 1 96.81 25 ASN B N 1
ATOM 2964 C CA . ASN B 1 25 ? -0.526 -1.725 -3.344 1 96.81 25 ASN B CA 1
ATOM 2965 C C . ASN B 1 25 ? 0.501 -1.385 -2.268 1 96.81 25 ASN B C 1
ATOM 2967 O O . ASN B 1 25 ? 1.308 -0.469 -2.441 1 96.81 25 ASN B O 1
ATOM 2971 N N . PHE B 1 26 ? 0.479 -2.127 -1.159 1 98 26 PHE B N 1
ATOM 2972 C CA . PHE B 1 26 ? 1.457 -1.892 -0.103 1 98 26 PHE B CA 1
ATOM 2973 C C . PHE B 1 26 ? 2.871 -2.143 -0.61 1 98 26 PHE B C 1
ATOM 2975 O O . PHE B 1 26 ? 3.836 -1.601 -0.067 1 98 26 PHE B O 1
ATOM 2982 N N . VAL B 1 27 ? 3.035 -2.895 -1.669 1 98.06 27 VAL B N 1
ATOM 2983 C CA . VAL B 1 27 ? 4.348 -3.211 -2.223 1 98.06 27 VAL B CA 1
ATOM 2984 C C . VAL B 1 27 ? 5.043 -1.929 -2.676 1 98.06 27 VAL B C 1
ATOM 2986 O O . VAL B 1 27 ? 6.262 -1.794 -2.545 1 98.06 27 VAL B O 1
ATOM 2989 N N . GLU B 1 28 ? 4.266 -0.97 -3.197 1 97.62 28 GLU B N 1
ATOM 2990 C CA . GLU B 1 28 ? 4.844 0.295 -3.643 1 97.62 28 GLU B CA 1
ATOM 2991 C C . GLU B 1 28 ? 5.414 1.086 -2.467 1 97.62 28 GLU B C 1
ATOM 2993 O O . GLU B 1 28 ? 6.48 1.69 -2.578 1 97.62 28 GLU B O 1
ATOM 2998 N N . SER B 1 29 ? 4.691 1.058 -1.336 1 98.5 29 SER B N 1
ATOM 2999 C CA . SER B 1 29 ? 5.168 1.744 -0.138 1 98.5 29 SER B CA 1
ATOM 3000 C C . SER B 1 29 ? 6.438 1.097 0.403 1 98.5 29 SER B C 1
ATOM 3002 O O . SER B 1 29 ? 7.387 1.792 0.767 1 98.5 29 SER B O 1
ATOM 3004 N N . MET B 1 30 ? 6.465 -0.185 0.394 1 98.44 30 MET B N 1
ATOM 3005 C CA . MET B 1 30 ? 7.594 -0.922 0.953 1 98.44 30 MET B CA 1
ATOM 3006 C C . MET B 1 30 ? 8.812 -0.818 0.044 1 98.44 30 MET B C 1
ATOM 3008 O O . MET B 1 30 ? 9.945 -0.732 0.524 1 98.44 30 MET B O 1
ATOM 3012 N N . ALA B 1 31 ? 8.539 -0.857 -1.26 1 98.44 31 ALA B N 1
ATOM 3013 C CA . ALA B 1 31 ? 9.633 -0.689 -2.211 1 98.44 31 ALA B CA 1
ATOM 3014 C C . ALA B 1 31 ? 10.242 0.705 -2.104 1 98.44 31 ALA B C 1
ATOM 3016 O O . ALA B 1 31 ? 11.469 0.862 -2.182 1 98.44 31 ALA B O 1
ATOM 3017 N N . LEU B 1 32 ? 9.406 1.679 -1.959 1 98.69 32 LEU B N 1
ATOM 3018 C CA . LEU B 1 32 ? 9.875 3.047 -1.763 1 98.69 32 LEU B CA 1
ATOM 3019 C C . LEU B 1 32 ? 10.711 3.158 -0.493 1 98.69 32 LEU B C 1
ATOM 3021 O O . LEU B 1 32 ? 11.773 3.781 -0.499 1 98.69 32 LEU B O 1
ATOM 3025 N N . LYS B 1 33 ? 10.219 2.6 0.575 1 98.62 33 LYS B N 1
ATOM 3026 C CA . LYS B 1 33 ? 10.969 2.578 1.825 1 98.62 33 LYS B CA 1
ATOM 3027 C C . LYS B 1 33 ? 12.344 1.948 1.628 1 98.62 33 LYS B C 1
ATOM 3029 O O . LYS B 1 33 ? 13.352 2.473 2.115 1 98.62 33 LYS B O 1
ATOM 3034 N N . CYS B 1 34 ? 12.375 0.877 0.933 1 98.5 34 CYS B N 1
ATOM 3035 C CA . CYS B 1 34 ? 13.625 0.181 0.663 1 98.5 34 CYS B CA 1
ATOM 3036 C C . CYS B 1 34 ? 14.586 1.068 -0.122 1 98.5 34 CYS B C 1
ATOM 3038 O O . CYS B 1 34 ? 15.781 1.107 0.171 1 98.5 34 CYS B O 1
ATOM 3040 N N . ALA B 1 35 ? 14.102 1.766 -1.137 1 98.56 35 ALA B N 1
ATOM 3041 C CA . ALA B 1 35 ? 14.922 2.68 -1.929 1 98.56 35 ALA B CA 1
ATOM 3042 C C . ALA B 1 35 ? 15.57 3.744 -1.045 1 98.56 35 ALA B C 1
ATOM 3044 O O . ALA B 1 35 ? 16.734 4.086 -1.229 1 98.56 35 ALA B O 1
ATOM 3045 N N . VAL B 1 36 ? 14.797 4.258 -0.098 1 98.31 36 VAL B N 1
ATOM 3046 C CA . VAL B 1 36 ? 15.289 5.277 0.822 1 98.31 36 VAL B CA 1
ATOM 3047 C C . VAL B 1 36 ? 16.344 4.668 1.755 1 98.31 36 VAL B C 1
ATOM 3049 O O . VAL B 1 36 ? 17.406 5.254 1.968 1 98.31 36 VAL B O 1
ATOM 3052 N N . GLU B 1 37 ? 16.047 3.494 2.289 1 97.75 37 GLU B N 1
ATOM 3053 C CA . GLU B 1 37 ? 16.938 2.826 3.225 1 97.75 37 GLU B CA 1
ATOM 3054 C C . GLU B 1 37 ? 18.281 2.494 2.562 1 97.75 37 GLU B C 1
ATOM 3056 O O . GLU B 1 37 ? 19.328 2.555 3.205 1 97.75 37 GLU B O 1
ATOM 3061 N N . LEU B 1 38 ? 18.203 2.15 1.304 1 97.94 38 LEU B N 1
ATOM 3062 C CA . LEU B 1 38 ? 19.422 1.776 0.584 1 97.94 38 LEU B CA 1
ATOM 3063 C C . LEU B 1 38 ? 20.141 3.012 0.053 1 97.94 38 LEU B C 1
ATOM 3065 O O . LEU B 1 38 ? 21.266 2.916 -0.446 1 97.94 38 LEU B O 1
ATOM 3069 N N . GLY B 1 39 ? 19.469 4.164 0.09 1 97.5 39 GLY B N 1
ATOM 3070 C CA . GLY B 1 39 ? 20.078 5.414 -0.356 1 97.5 39 GLY B CA 1
ATOM 3071 C C . GLY B 1 39 ? 20.25 5.488 -1.861 1 97.5 39 GLY B C 1
ATOM 3072 O O . GLY B 1 39 ? 21.203 6.102 -2.352 1 97.5 39 GLY B O 1
ATOM 3073 N N . ILE B 1 40 ? 19.328 4.922 -2.629 1 97.75 40 ILE B N 1
ATOM 3074 C CA . ILE B 1 40 ? 19.5 4.758 -4.066 1 97.75 40 ILE B CA 1
ATOM 3075 C C . ILE B 1 40 ? 19.5 6.125 -4.746 1 97.75 40 ILE B C 1
ATOM 3077 O O . ILE B 1 40 ? 20.344 6.395 -5.605 1 97.75 40 ILE B O 1
ATOM 3081 N N . ALA B 1 41 ? 18.562 7.004 -4.398 1 97.56 41 ALA B N 1
ATOM 3082 C CA . ALA B 1 41 ? 18.516 8.328 -5.008 1 97.56 41 ALA B CA 1
ATOM 3083 C C . ALA B 1 41 ? 19.797 9.109 -4.758 1 97.56 41 ALA B C 1
ATOM 3085 O O . ALA B 1 41 ? 20.344 9.734 -5.672 1 97.56 41 ALA B O 1
ATOM 3086 N N . ASP B 1 42 ? 20.312 9.039 -3.535 1 97.31 42 ASP B N 1
ATOM 3087 C CA . ASP B 1 42 ? 21.547 9.734 -3.178 1 97.31 42 ASP B CA 1
ATOM 3088 C C . ASP B 1 42 ? 22.734 9.18 -3.961 1 97.31 42 ASP B C 1
ATOM 3090 O O . ASP B 1 42 ? 23.578 9.938 -4.426 1 97.31 42 ASP B O 1
ATOM 3094 N N . ILE B 1 43 ? 22.781 7.875 -4.082 1 97.06 43 ILE B N 1
ATOM 3095 C CA . ILE B 1 43 ? 23.875 7.215 -4.797 1 97.06 43 ILE B CA 1
ATOM 3096 C C . ILE B 1 43 ? 23.875 7.672 -6.254 1 97.06 43 ILE B C 1
ATOM 3098 O O . ILE B 1 43 ? 24.922 8.086 -6.773 1 97.06 43 ILE B O 1
ATOM 3102 N N . ILE B 1 44 ? 22.719 7.621 -6.895 1 96.94 44 ILE B N 1
ATOM 3103 C CA . ILE B 1 44 ? 22.625 8.023 -8.289 1 96.94 44 ILE B CA 1
ATOM 3104 C C . ILE B 1 44 ? 23.016 9.492 -8.438 1 96.94 44 ILE B C 1
ATOM 3106 O O . ILE B 1 44 ? 23.766 9.859 -9.336 1 96.94 44 ILE B O 1
ATOM 3110 N N . ASN B 1 45 ? 22.516 10.289 -7.547 1 95.75 45 ASN B N 1
ATOM 3111 C CA . ASN B 1 45 ? 22.797 11.727 -7.598 1 95.75 45 ASN B CA 1
ATOM 3112 C C . ASN B 1 45 ? 24.281 12.016 -7.43 1 95.75 45 ASN B C 1
ATOM 3114 O O . ASN B 1 45 ? 24.828 12.883 -8.117 1 95.75 45 ASN B O 1
ATOM 3118 N N . SER B 1 46 ? 24.969 11.391 -6.551 1 94 46 SER B N 1
ATOM 3119 C CA . SER B 1 46 ? 26.359 11.656 -6.207 1 94 46 SER B CA 1
ATOM 3120 C C . SER B 1 46 ? 27.297 11.062 -7.238 1 94 46 SER B C 1
ATOM 3122 O O . SER B 1 46 ? 28.297 11.688 -7.617 1 94 46 SER B O 1
ATOM 3124 N N . HIS B 1 47 ? 27.031 9.922 -7.668 1 87.62 47 HIS B N 1
ATOM 3125 C CA . HIS B 1 47 ? 27.938 9.211 -8.562 1 87.62 47 HIS B CA 1
ATOM 3126 C C . HIS B 1 47 ? 27.734 9.648 -10.008 1 87.62 47 HIS B C 1
ATOM 3128 O O . HIS B 1 47 ? 28.703 9.711 -10.781 1 87.62 47 HIS B O 1
ATOM 3134 N N . GLY B 1 48 ? 26.516 9.977 -10.312 1 76.75 48 GLY B N 1
ATOM 3135 C CA . GLY B 1 48 ? 26.203 10.32 -11.688 1 76.75 48 GLY B CA 1
ATOM 3136 C C . GLY B 1 48 ? 26.391 11.797 -11.992 1 76.75 48 GLY B C 1
ATOM 3137 O O . GLY B 1 48 ? 26.297 12.219 -13.148 1 76.75 48 GLY B O 1
ATOM 3138 N N . GLN B 1 49 ? 26.781 12.531 -11.016 1 80.62 49 GLN B N 1
ATOM 3139 C CA . GLN B 1 49 ? 26.828 13.984 -11.188 1 80.62 49 GLN B CA 1
ATOM 3140 C C . GLN B 1 49 ? 25.672 14.469 -12.07 1 80.62 49 GLN B C 1
ATOM 3142 O O . GLN B 1 49 ? 25.891 15.227 -13.023 1 80.62 49 GLN B O 1
ATOM 3147 N N . GLY B 1 50 ? 24.578 13.773 -11.797 1 76.19 50 GLY B N 1
ATOM 3148 C CA . GLY B 1 50 ? 23.391 14.148 -12.539 1 76.19 50 GLY B CA 1
ATOM 3149 C C . GLY B 1 50 ? 23.109 13.242 -13.727 1 76.19 50 GLY B C 1
ATOM 3150 O O . GLY B 1 50 ? 22.047 13.32 -14.336 1 76.19 50 GLY B O 1
ATOM 3151 N N . GLN B 1 51 ? 24.047 12.367 -14 1 90.62 51 GLN B N 1
ATOM 3152 C CA . GLN B 1 51 ? 23.875 11.445 -15.117 1 90.62 51 GLN B CA 1
ATOM 3153 C C . GLN B 1 51 ? 23.453 10.062 -14.617 1 90.62 51 GLN B C 1
ATOM 3155 O O . GLN B 1 51 ? 23.734 9.695 -13.477 1 90.62 51 GLN B O 1
ATOM 3160 N N . PRO B 1 52 ? 22.766 9.336 -15.477 1 95.88 52 PRO B N 1
ATOM 3161 C CA . PRO B 1 52 ? 22.375 7.977 -15.109 1 95.88 52 PRO B CA 1
ATOM 3162 C C . PRO B 1 52 ? 23.562 7.039 -14.922 1 95.88 52 PRO B C 1
ATOM 3164 O O . PRO B 1 52 ? 24.594 7.215 -15.578 1 95.88 52 PRO B O 1
ATOM 3167 N N . ILE B 1 53 ? 23.469 6.09 -14.07 1 96.81 53 ILE B N 1
ATOM 3168 C CA . ILE B 1 53 ? 24.547 5.164 -13.773 1 96.81 53 ILE B CA 1
ATOM 3169 C C . ILE B 1 53 ? 24.031 3.729 -13.82 1 96.81 53 ILE B C 1
ATOM 3171 O O . ILE B 1 53 ? 22.828 3.5 -13.844 1 96.81 53 ILE B O 1
ATOM 3175 N N . THR B 1 54 ? 24.953 2.76 -13.852 1 95.88 54 THR B N 1
ATOM 3176 C CA . THR B 1 54 ? 24.594 1.353 -14.016 1 95.88 54 THR B CA 1
ATOM 3177 C C . THR B 1 54 ? 24.391 0.683 -12.664 1 95.88 54 THR B C 1
ATOM 3179 O O . THR B 1 54 ? 24.75 1.246 -11.625 1 95.88 54 THR B O 1
ATOM 3182 N N . LEU B 1 55 ? 23.844 -0.551 -12.727 1 96.12 55 LEU B N 1
ATOM 3183 C CA . LEU B 1 55 ? 23.672 -1.378 -11.539 1 96.12 55 LEU B CA 1
ATOM 3184 C C . LEU B 1 55 ? 25.016 -1.635 -10.859 1 96.12 55 LEU B C 1
ATOM 3186 O O . LEU B 1 55 ? 25.109 -1.605 -9.633 1 96.12 55 LEU B O 1
ATOM 3190 N N . SER B 1 56 ? 26.031 -1.869 -11.648 1 93.62 56 SER B N 1
ATOM 3191 C CA . SER B 1 56 ? 27.375 -2.188 -11.133 1 93.62 56 SER B CA 1
ATOM 3192 C C . SER B 1 56 ? 28 -0.983 -10.445 1 93.62 56 SER B C 1
ATOM 3194 O O . SER B 1 56 ? 28.922 -1.135 -9.633 1 93.62 56 SER B O 1
ATOM 3196 N N . GLN B 1 57 ? 27.516 0.226 -10.781 1 93.94 57 GLN B N 1
ATOM 3197 C CA . GLN B 1 57 ? 27.984 1.444 -10.133 1 93.94 57 GLN B CA 1
ATOM 3198 C C . GLN B 1 57 ? 27.203 1.734 -8.859 1 93.94 57 GLN B C 1
ATOM 3200 O O . GLN B 1 57 ? 27.734 2.318 -7.914 1 93.94 57 GLN B O 1
ATOM 3205 N N . ILE B 1 58 ? 25.984 1.29 -8.797 1 96.44 58 ILE B N 1
ATOM 3206 C CA . ILE B 1 58 ? 25.109 1.552 -7.656 1 96.44 58 ILE B CA 1
ATOM 3207 C C . ILE B 1 58 ? 25.453 0.589 -6.516 1 96.44 58 ILE B C 1
ATOM 3209 O O . ILE B 1 58 ? 25.609 1.007 -5.367 1 96.44 58 ILE B O 1
ATOM 3213 N N . ALA B 1 59 ? 25.656 -0.686 -6.781 1 96.06 59 ALA B N 1
ATOM 3214 C CA . ALA B 1 59 ? 25.703 -1.778 -5.812 1 96.06 59 ALA B CA 1
ATOM 3215 C C . ALA B 1 59 ? 26.828 -1.572 -4.809 1 96.06 59 ALA B C 1
ATOM 3217 O O . ALA B 1 59 ? 26.625 -1.705 -3.6 1 96.06 59 ALA B O 1
ATOM 3218 N N . PRO B 1 60 ? 28.047 -1.155 -5.281 1 95.12 60 PRO B N 1
ATOM 3219 C CA . PRO B 1 60 ? 29.141 -1.023 -4.332 1 95.12 60 PRO B CA 1
ATOM 3220 C C . PRO B 1 60 ? 28.969 0.152 -3.373 1 95.12 60 PRO B C 1
ATOM 3222 O O . PRO B 1 60 ? 29.672 0.244 -2.363 1 95.12 60 PRO B O 1
ATOM 3225 N N . GLN B 1 61 ? 28.078 1.029 -3.67 1 95.25 61 GLN B N 1
ATOM 3226 C CA . GLN B 1 61 ? 27.906 2.221 -2.848 1 95.25 61 GLN B CA 1
ATOM 3227 C C . GLN B 1 61 ? 26.859 1.985 -1.763 1 95.25 61 GLN B C 1
ATOM 3229 O O . GLN B 1 61 ? 26.672 2.82 -0.872 1 95.25 61 GLN B O 1
ATOM 3234 N N . ILE B 1 62 ? 26.141 0.891 -1.88 1 96.12 62 ILE B N 1
ATOM 3235 C CA . ILE B 1 62 ? 25.219 0.526 -0.813 1 96.12 62 ILE B CA 1
ATOM 3236 C C . ILE B 1 62 ? 26 0.033 0.403 1 96.12 62 ILE B C 1
ATOM 3238 O O . ILE B 1 62 ? 26.953 -0.744 0.266 1 96.12 62 ILE B O 1
ATOM 3242 N N . ALA B 1 63 ? 25.656 0.556 1.569 1 92.81 63 ALA B N 1
ATOM 3243 C CA . ALA B 1 63 ? 26.344 0.182 2.803 1 92.81 63 ALA B CA 1
ATOM 3244 C C . ALA B 1 63 ? 26.062 -1.274 3.166 1 92.81 63 ALA B C 1
ATOM 3246 O O . ALA B 1 63 ? 25.281 -1.556 4.07 1 92.81 63 ALA B O 1
ATOM 3247 N N . SER B 1 64 ? 26.703 -2.145 2.48 1 91.31 64 SER B N 1
ATOM 3248 C CA . SER B 1 64 ? 26.547 -3.586 2.654 1 91.31 64 SER B CA 1
ATOM 3249 C C . SER B 1 64 ? 27.797 -4.336 2.201 1 91.31 64 SER B C 1
ATOM 3251 O O . SER B 1 64 ? 28.453 -3.934 1.237 1 91.31 64 SER B O 1
ATOM 3253 N N . PRO B 1 65 ? 28.219 -5.332 2.998 1 85.12 65 PRO B N 1
ATOM 3254 C CA . PRO B 1 65 ? 29.375 -6.125 2.586 1 85.12 65 PRO B CA 1
ATOM 3255 C C . PRO B 1 65 ? 29.109 -6.949 1.329 1 85.12 65 PRO B C 1
ATOM 3257 O O . PRO B 1 65 ? 30.047 -7.27 0.587 1 85.12 65 PRO B O 1
ATOM 3260 N N . SER B 1 66 ? 27.922 -7.359 1.103 1 88.62 66 SER B N 1
ATOM 3261 C CA . SER B 1 66 ? 27.594 -8.242 -0.01 1 88.62 66 SER B CA 1
ATOM 3262 C C . SER B 1 66 ? 26.203 -7.973 -0.544 1 88.62 66 SER B C 1
ATOM 3264 O O . SER B 1 66 ? 25.266 -8.75 -0.299 1 88.62 66 SER B O 1
ATOM 3266 N N . THR B 1 67 ? 26.062 -6.949 -1.418 1 92.5 67 THR B N 1
ATOM 3267 C CA . THR B 1 67 ? 24.75 -6.629 -1.995 1 92.5 67 THR B CA 1
ATOM 3268 C C . THR B 1 67 ? 24.375 -7.652 -3.061 1 92.5 67 THR B C 1
ATOM 3270 O O . THR B 1 67 ? 25.172 -7.965 -3.947 1 92.5 67 THR B O 1
ATOM 3273 N N . ASP B 1 68 ? 23.25 -8.242 -2.906 1 93.38 68 ASP B N 1
ATOM 3274 C CA . ASP B 1 68 ? 22.734 -9.18 -3.91 1 93.38 68 ASP B CA 1
ATOM 3275 C C . ASP B 1 68 ? 22.312 -8.438 -5.176 1 93.38 68 ASP B C 1
ATOM 3277 O O . ASP B 1 68 ? 21.281 -7.77 -5.188 1 93.38 68 ASP B O 1
ATOM 3281 N N . LEU B 1 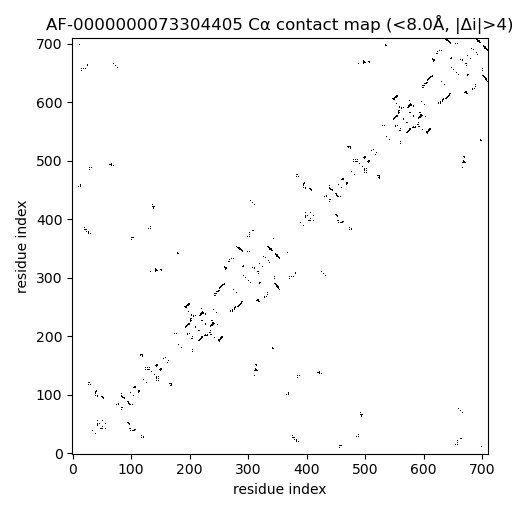69 ? 23.047 -8.648 -6.262 1 93.38 69 LEU B N 1
ATOM 3282 C CA . LEU B 1 69 ? 22.844 -7.891 -7.492 1 93.38 69 LEU B CA 1
ATOM 3283 C C . LEU B 1 69 ? 21.516 -8.273 -8.148 1 93.38 69 LEU B C 1
ATOM 3285 O O . LEU B 1 69 ? 20.859 -7.434 -8.766 1 93.38 69 LEU B O 1
ATOM 3289 N N . ASP B 1 70 ? 21.156 -9.5 -8.031 1 92.81 70 ASP B N 1
ATOM 3290 C CA . ASP B 1 70 ? 19.891 -9.945 -8.609 1 92.81 70 ASP B CA 1
ATOM 3291 C C . ASP B 1 70 ? 18.703 -9.297 -7.91 1 92.81 70 ASP B C 1
ATOM 3293 O O . ASP B 1 70 ? 17.797 -8.789 -8.562 1 92.81 70 ASP B O 1
ATOM 3297 N N . LEU B 1 71 ? 18.734 -9.32 -6.582 1 95.12 71 LEU B N 1
ATOM 3298 C CA . LEU B 1 71 ? 17.656 -8.711 -5.812 1 95.12 71 LEU B CA 1
ATOM 3299 C C . LEU B 1 71 ? 17.609 -7.203 -6.043 1 95.12 71 LEU B C 1
ATOM 3301 O O . LEU B 1 71 ? 16.531 -6.629 -6.188 1 95.12 71 LEU B O 1
ATOM 3305 N N . LEU B 1 72 ? 18.797 -6.586 -6.113 1 96.69 72 LEU B N 1
ATOM 3306 C CA . LEU B 1 72 ? 18.844 -5.145 -6.352 1 96.69 72 LEU B CA 1
ATOM 3307 C C . LEU B 1 72 ? 18.297 -4.801 -7.73 1 96.69 72 LEU B C 1
ATOM 3309 O O . LEU B 1 72 ? 17.562 -3.822 -7.883 1 96.69 72 LEU B O 1
ATOM 3313 N N . SER B 1 73 ? 18.641 -5.562 -8.719 1 95.81 73 SER B N 1
ATOM 3314 C CA . SER B 1 73 ? 18.172 -5.332 -10.078 1 95.81 73 SER B CA 1
ATOM 3315 C C . SER B 1 73 ? 16.641 -5.434 -10.156 1 95.81 73 SER B C 1
ATOM 3317 O O . SER B 1 73 ? 16 -4.648 -10.852 1 95.81 73 SER B O 1
ATOM 3319 N N . ARG B 1 74 ? 16.047 -6.387 -9.492 1 95.5 74 ARG B N 1
ATOM 3320 C CA . ARG B 1 74 ? 14.609 -6.586 -9.469 1 95.5 74 ARG B CA 1
ATOM 3321 C C . ARG B 1 74 ? 13.906 -5.434 -8.758 1 95.5 74 ARG B C 1
ATOM 3323 O O . ARG B 1 74 ? 12.844 -4.977 -9.195 1 95.5 74 ARG B O 1
ATOM 3330 N N . LEU B 1 75 ? 14.508 -4.953 -7.664 1 97.25 75 LEU B N 1
ATOM 3331 C CA . LEU B 1 75 ? 13.969 -3.771 -7 1 97.25 75 LEU B CA 1
ATOM 3332 C C . LEU B 1 75 ? 13.977 -2.568 -7.938 1 97.25 75 LEU B C 1
ATOM 3334 O O . LEU B 1 75 ? 12.969 -1.868 -8.07 1 97.25 75 LEU B O 1
ATOM 3338 N N . LEU B 1 76 ? 15.125 -2.377 -8.609 1 97.56 76 LEU B N 1
ATOM 3339 C CA . LEU B 1 76 ? 15.266 -1.224 -9.492 1 97.56 76 LEU B CA 1
ATOM 3340 C C . LEU B 1 76 ? 14.273 -1.307 -10.648 1 97.56 76 LEU B C 1
ATOM 3342 O O . LEU B 1 76 ? 13.719 -0.291 -11.07 1 97.56 76 LEU B O 1
ATOM 3346 N N . ARG B 1 77 ? 14.055 -2.484 -11.133 1 94.62 77 ARG B N 1
ATOM 3347 C CA . ARG B 1 77 ? 13.07 -2.664 -12.188 1 94.62 77 ARG B CA 1
ATOM 3348 C C . ARG B 1 77 ? 11.688 -2.209 -11.734 1 94.62 77 ARG B C 1
ATOM 3350 O O . ARG B 1 77 ? 10.977 -1.539 -12.484 1 94.62 77 ARG B O 1
ATOM 3357 N N . PHE B 1 78 ? 11.352 -2.621 -10.578 1 95.94 78 PHE B N 1
ATOM 3358 C CA . PHE B 1 78 ? 10.039 -2.244 -10.055 1 95.94 78 PHE B CA 1
ATOM 3359 C C . PHE B 1 78 ? 9.969 -0.742 -9.812 1 95.94 78 PHE B C 1
ATOM 3361 O O . PHE B 1 78 ? 8.938 -0.115 -10.086 1 95.94 78 PHE B O 1
ATOM 3368 N N . LEU B 1 79 ? 11.039 -0.145 -9.258 1 97.81 79 LEU B N 1
ATOM 3369 C CA . LEU B 1 79 ? 11.07 1.289 -8.992 1 97.81 79 LEU B CA 1
ATOM 3370 C C . LEU B 1 79 ? 10.984 2.086 -10.289 1 97.81 79 LEU B C 1
ATOM 3372 O O . LEU B 1 79 ? 10.398 3.174 -10.32 1 97.81 79 LEU B O 1
ATOM 3376 N N . VAL B 1 80 ? 11.531 1.558 -11.359 1 96 80 VAL B N 1
ATOM 3377 C CA . VAL B 1 80 ? 11.398 2.164 -12.68 1 96 80 VAL B CA 1
ATOM 3378 C C . VAL B 1 80 ? 9.945 2.064 -13.141 1 96 80 VAL B C 1
ATOM 3380 O O . VAL B 1 80 ? 9.398 3.018 -13.703 1 96 80 VAL B O 1
ATOM 3383 N N . HIS B 1 81 ? 9.352 0.89 -12.875 1 92.88 81 HIS B N 1
ATOM 3384 C CA . HIS B 1 81 ? 7.941 0.697 -13.203 1 92.88 81 HIS B CA 1
ATOM 3385 C C . HIS B 1 81 ? 7.062 1.719 -12.484 1 92.88 81 HIS B C 1
ATOM 3387 O O . HIS B 1 81 ? 6.055 2.17 -13.031 1 92.88 81 HIS B O 1
ATOM 3393 N N . MET B 1 82 ? 7.449 2.129 -11.312 1 94.5 82 MET B N 1
ATOM 3394 C CA . MET B 1 82 ? 6.738 3.127 -10.523 1 94.5 82 MET B CA 1
ATOM 3395 C C . MET B 1 82 ? 7.059 4.539 -11.008 1 94.5 82 MET B C 1
ATOM 3397 O O . MET B 1 82 ? 6.535 5.516 -10.469 1 94.5 82 MET B O 1
ATOM 3401 N N . ASN B 1 83 ? 7.953 4.691 -11.93 1 95.56 83 ASN B N 1
ATOM 3402 C CA . ASN B 1 83 ? 8.445 5.973 -12.414 1 95.56 83 ASN B CA 1
ATOM 3403 C C . ASN B 1 83 ? 9.172 6.75 -11.32 1 95.56 83 ASN B C 1
ATOM 3405 O O . ASN B 1 83 ? 9.148 7.98 -11.305 1 95.56 83 ASN B O 1
ATOM 3409 N N . LEU B 1 84 ? 9.688 6.031 -10.352 1 97.31 84 LEU B N 1
ATOM 3410 C CA . LEU B 1 84 ? 10.508 6.656 -9.328 1 97.31 84 LEU B CA 1
ATOM 3411 C C . LEU B 1 84 ? 11.914 6.938 -9.852 1 97.31 84 LEU B C 1
ATOM 3413 O O . LEU B 1 84 ? 12.516 7.957 -9.516 1 97.31 84 LEU B O 1
ATOM 3417 N N . PHE B 1 85 ? 12.406 6 -10.633 1 97.62 85 PHE B N 1
ATOM 3418 C CA . PHE B 1 85 ? 13.656 6.172 -11.367 1 97.62 85 PHE B CA 1
ATOM 3419 C C . PHE B 1 85 ? 13.438 5.961 -12.859 1 97.62 85 PHE B C 1
ATOM 3421 O O . PHE B 1 85 ? 12.43 5.375 -13.266 1 97.62 85 PHE B O 1
ATOM 3428 N N . GLU B 1 86 ? 14.273 6.504 -13.617 1 96.69 86 GLU B N 1
ATOM 3429 C CA . GLU B 1 86 ? 14.273 6.25 -15.055 1 96.69 86 GLU B CA 1
ATOM 3430 C C . GLU B 1 86 ? 15.336 5.227 -15.43 1 96.69 86 GLU B C 1
ATOM 3432 O O . GLU B 1 86 ? 16.375 5.121 -14.766 1 96.69 86 GLU B O 1
ATOM 3437 N N . ALA B 1 87 ? 14.992 4.469 -16.406 1 95.31 87 ALA B N 1
ATOM 3438 C CA . ALA B 1 87 ? 15.953 3.508 -16.938 1 95.31 87 ALA B CA 1
ATOM 3439 C C . ALA B 1 87 ? 16.125 3.676 -18.438 1 95.31 87 ALA B C 1
ATOM 3441 O O . ALA B 1 87 ? 15.141 3.785 -19.172 1 95.31 87 ALA B O 1
ATOM 3442 N N . THR B 1 88 ? 17.312 3.859 -18.859 1 94.88 88 THR B N 1
ATOM 3443 C CA . THR B 1 88 ? 17.688 3.846 -20.281 1 94.88 88 THR B CA 1
ATOM 3444 C C . THR B 1 88 ? 18.719 2.754 -20.562 1 94.88 88 THR B C 1
ATOM 3446 O O . THR B 1 88 ? 19.266 2.166 -19.625 1 94.88 88 THR B O 1
ATOM 3449 N N . ILE B 1 89 ? 18.844 2.424 -21.766 1 93 89 ILE B N 1
ATOM 3450 C CA . ILE B 1 89 ? 19.797 1.391 -22.141 1 93 89 ILE B CA 1
ATOM 3451 C C . ILE B 1 89 ? 21.047 2.037 -22.734 1 93 89 ILE B C 1
ATOM 3453 O O . ILE B 1 89 ? 20.953 2.854 -23.656 1 93 89 ILE B O 1
ATOM 3457 N N . ASP B 1 90 ? 22.172 1.732 -22.141 1 91.38 90 ASP B N 1
ATOM 3458 C CA . ASP B 1 90 ? 23.438 2.16 -22.75 1 91.38 90 ASP B CA 1
ATOM 3459 C C . ASP B 1 90 ? 23.625 1.533 -24.125 1 91.38 90 ASP B C 1
ATOM 3461 O O . ASP B 1 90 ? 23.719 0.311 -24.25 1 91.38 90 ASP B O 1
ATOM 3465 N N . PRO B 1 91 ? 23.672 2.309 -25.109 1 90.06 91 PRO B N 1
ATOM 3466 C CA . PRO B 1 91 ? 23.781 1.753 -26.469 1 90.06 91 PRO B CA 1
ATOM 3467 C C . PRO B 1 91 ? 25.094 0.999 -26.688 1 90.06 91 PRO B C 1
ATOM 3469 O O . PRO B 1 91 ? 25.172 0.142 -27.562 1 90.06 91 PRO B O 1
ATOM 3472 N N . LYS B 1 92 ? 26.109 1.355 -25.984 1 91.12 92 LYS B N 1
ATOM 3473 C CA . LYS B 1 92 ? 27.422 0.737 -26.172 1 91.12 92 LYS B CA 1
ATOM 3474 C C . LYS B 1 92 ? 27.5 -0.616 -25.469 1 91.12 92 LYS B C 1
ATOM 3476 O O . LYS B 1 92 ? 27.969 -1.595 -26.047 1 91.12 92 LYS B O 1
ATOM 3481 N N . THR B 1 93 ? 26.938 -0.805 -24.25 1 91.38 93 THR B N 1
ATOM 3482 C CA . THR B 1 93 ? 27.125 -1.988 -23.422 1 91.38 93 THR B CA 1
ATOM 3483 C C . THR B 1 93 ? 25.828 -2.787 -23.297 1 91.38 93 THR B C 1
ATOM 3485 O O . THR B 1 93 ? 25.859 -3.967 -22.938 1 91.38 93 THR B O 1
ATOM 3488 N N . GLY B 1 94 ? 24.703 -2.129 -23.562 1 91.38 94 GLY B N 1
ATOM 3489 C CA . GLY B 1 94 ? 23.406 -2.785 -23.391 1 91.38 94 GLY B CA 1
ATOM 3490 C C . GLY B 1 94 ? 22.938 -2.797 -21.953 1 91.38 94 GLY B C 1
ATOM 3491 O O . GLY B 1 94 ? 21.828 -3.275 -21.656 1 91.38 94 GLY B O 1
ATOM 3492 N N . ASP B 1 95 ? 23.656 -2.176 -21.109 1 92.19 95 ASP B N 1
ATOM 3493 C CA . ASP B 1 95 ? 23.312 -2.145 -19.688 1 92.19 95 ASP B CA 1
ATOM 3494 C C . ASP B 1 95 ? 22.234 -1.091 -19.406 1 92.19 95 ASP B C 1
ATOM 3496 O O . ASP B 1 95 ? 22.172 -0.077 -20.109 1 92.19 95 ASP B O 1
ATOM 3500 N N . ALA B 1 96 ? 21.484 -1.419 -18.422 1 94.25 96 ALA B N 1
ATOM 3501 C CA . ALA B 1 96 ? 20.516 -0.423 -17.969 1 94.25 96 ALA B CA 1
ATOM 3502 C C . ALA B 1 96 ? 21.203 0.71 -17.219 1 94.25 96 ALA B C 1
ATOM 3504 O O . ALA B 1 96 ? 22.094 0.468 -16.406 1 94.25 96 ALA B O 1
ATOM 3505 N N . LEU B 1 97 ? 20.875 1.954 -17.609 1 96.69 97 LEU B N 1
ATOM 3506 C CA . LEU B 1 97 ? 21.297 3.158 -16.891 1 96.69 97 LEU B CA 1
ATOM 3507 C C . LEU B 1 97 ? 20.141 3.758 -16.109 1 96.69 97 LEU B C 1
ATOM 3509 O O . LEU B 1 97 ? 19.062 4.016 -16.672 1 96.69 97 LEU B O 1
ATOM 3513 N N . TYR B 1 98 ? 20.422 3.896 -14.82 1 97.69 98 TYR B N 1
ATOM 3514 C CA . TYR B 1 98 ? 19.359 4.406 -13.953 1 97.69 98 TYR B CA 1
ATOM 3515 C C . TYR B 1 98 ? 19.594 5.875 -13.617 1 97.69 98 TYR B C 1
ATOM 3517 O O . TYR B 1 98 ? 20.719 6.273 -13.289 1 97.69 98 TYR B O 1
ATOM 3525 N N . GLY B 1 99 ? 18.578 6.684 -13.758 1 97.75 99 GLY B N 1
ATOM 3526 C CA . GLY B 1 99 ? 18.625 8.102 -13.453 1 97.75 99 GLY B CA 1
ATOM 3527 C C . GLY B 1 99 ? 17.516 8.562 -12.539 1 97.75 99 GLY B C 1
ATOM 3528 O O . GLY B 1 99 ? 16.594 7.793 -12.234 1 97.75 99 GLY B O 1
ATOM 3529 N N . LEU B 1 100 ? 17.641 9.828 -12.109 1 96.81 100 LEU B N 1
ATOM 3530 C CA . LEU B 1 100 ? 16.641 10.422 -11.227 1 96.81 100 LEU B CA 1
ATOM 3531 C C . LEU B 1 100 ? 15.461 10.953 -12.031 1 96.81 100 LEU B C 1
ATOM 3533 O O . LEU B 1 100 ? 15.602 11.297 -13.203 1 96.81 100 LEU B O 1
ATOM 3537 N N . THR B 1 101 ? 14.336 10.906 -11.469 1 96.75 101 THR B N 1
ATOM 3538 C CA . THR B 1 101 ? 13.141 11.578 -11.961 1 96.75 101 THR B CA 1
ATOM 3539 C C . THR B 1 101 ? 12.773 12.758 -11.062 1 96.75 101 THR B C 1
ATOM 3541 O O . THR B 1 101 ? 13.445 13.008 -10.062 1 96.75 101 THR B O 1
ATOM 3544 N N . SER B 1 102 ? 11.727 13.477 -11.469 1 96 102 SER B N 1
ATOM 3545 C CA . SER B 1 102 ? 11.227 14.547 -10.617 1 96 102 SER B CA 1
ATOM 3546 C C . SER B 1 102 ? 10.727 14.016 -9.281 1 96 102 SER B C 1
ATOM 3548 O O . SER B 1 102 ? 10.773 14.711 -8.266 1 96 102 SER B O 1
ATOM 3550 N N . SER B 1 103 ? 10.344 12.719 -9.25 1 96.81 103 SER B N 1
ATOM 3551 C CA . SER B 1 103 ? 9.875 12.094 -8.023 1 96.81 103 SER B CA 1
ATOM 3552 C C . SER B 1 103 ? 11.031 11.727 -7.105 1 96.81 103 SER B C 1
ATOM 3554 O O . SER B 1 103 ? 11.039 12.07 -5.926 1 96.81 103 SER B O 1
ATOM 3556 N N . SER B 1 104 ? 12.039 11.086 -7.652 1 97.06 104 SER B N 1
ATOM 3557 C CA . SER B 1 104 ? 13.125 10.594 -6.809 1 97.06 104 SER B CA 1
ATOM 3558 C C . SER B 1 104 ? 13.961 11.734 -6.258 1 97.06 104 SER B C 1
ATOM 3560 O O . SER B 1 104 ? 14.672 11.57 -5.266 1 97.06 104 SER B O 1
ATOM 3562 N N . LYS B 1 105 ? 13.891 12.914 -6.859 1 96 105 LYS B N 1
ATOM 3563 C CA . LYS B 1 105 ? 14.609 14.078 -6.352 1 96 105 LYS B CA 1
ATOM 3564 C C . LYS B 1 105 ? 14.094 14.492 -4.977 1 96 105 LYS B C 1
ATOM 3566 O O . LYS B 1 105 ? 14.82 15.094 -4.188 1 96 105 LYS B O 1
ATOM 3571 N N . TRP B 1 106 ? 12.891 14.109 -4.652 1 97.19 106 TRP B N 1
ATOM 3572 C CA . TRP B 1 106 ? 12.297 14.422 -3.359 1 97.19 106 TRP B CA 1
ATOM 3573 C C . TRP B 1 106 ? 12.828 13.484 -2.275 1 97.19 106 TRP B C 1
ATOM 3575 O O . TRP B 1 106 ? 12.508 13.648 -1.096 1 97.19 106 TRP B O 1
ATOM 3585 N N . LEU B 1 107 ? 13.672 12.531 -2.65 1 98.06 107 LEU B N 1
ATOM 3586 C CA . LEU B 1 107 ? 14.188 11.562 -1.697 1 98.06 107 LEU B CA 1
ATOM 3587 C C . LEU B 1 107 ? 15.648 11.852 -1.362 1 98.06 107 LEU B C 1
ATOM 3589 O O . LEU B 1 107 ? 16.266 11.141 -0.564 1 98.06 107 LEU B O 1
ATOM 3593 N N . LEU B 1 108 ? 16.219 12.883 -1.994 1 96.75 108 LEU B N 1
ATOM 3594 C CA . LEU B 1 108 ? 17.609 13.227 -1.742 1 96.75 108 LEU B CA 1
ATOM 3595 C C . LEU B 1 108 ? 17.797 13.734 -0.316 1 96.75 108 LEU B C 1
ATOM 3597 O O . LEU B 1 108 ? 17.141 14.703 0.092 1 96.75 108 LEU B O 1
ATOM 3601 N N . SER B 1 109 ? 18.641 13.086 0.422 1 92.62 109 SER B N 1
ATOM 3602 C CA . SER B 1 109 ? 18.781 13.32 1.854 1 92.62 109 SER B CA 1
ATOM 3603 C C . SER B 1 109 ? 19.438 14.672 2.133 1 92.62 109 SER B C 1
ATOM 3605 O O . SER B 1 109 ? 19.234 15.258 3.201 1 92.62 109 SER B O 1
ATOM 3607 N N . ASN B 1 110 ? 20.203 15.195 1.257 1 87.62 110 ASN B N 1
ATOM 3608 C CA . ASN B 1 110 ? 20.922 16.438 1.476 1 87.62 110 ASN B CA 1
ATOM 3609 C C . ASN B 1 110 ? 20.109 17.656 1.042 1 87.62 110 ASN B C 1
ATOM 3611 O O . ASN B 1 110 ? 20.547 18.797 1.175 1 87.62 110 ASN B O 1
ATOM 3615 N N . GLU B 1 111 ? 18.906 17.375 0.608 1 90.31 111 GLU B N 1
ATOM 3616 C CA . GLU B 1 111 ? 18.031 18.469 0.212 1 90.31 111 GLU B C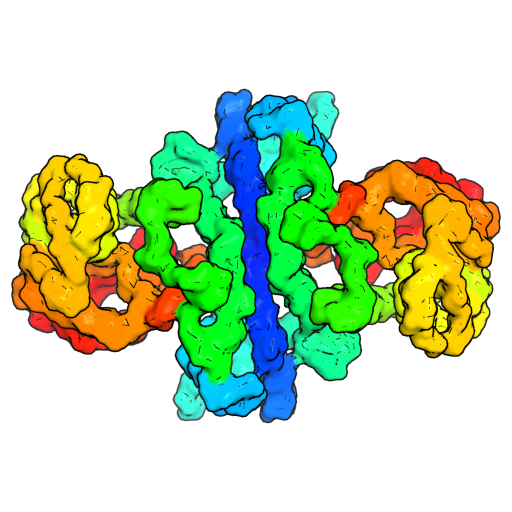A 1
ATOM 3617 C C . GLU B 1 111 ? 17.109 18.891 1.362 1 90.31 111 GLU B C 1
ATOM 3619 O O . GLU B 1 111 ? 16.625 18.047 2.119 1 90.31 111 GLU B O 1
ATOM 3624 N N . GLU B 1 112 ? 16.922 20.156 1.505 1 87 112 GLU B N 1
ATOM 3625 C CA . GLU B 1 112 ? 16.109 20.719 2.578 1 87 112 GLU B CA 1
ATOM 3626 C C . GLU B 1 112 ? 14.688 20.188 2.539 1 87 112 GLU B C 1
ATOM 3628 O O . GLU B 1 112 ? 14.062 20 3.586 1 87 112 GLU B O 1
ATOM 3633 N N . GLN B 1 113 ? 14.219 19.938 1.404 1 90.19 113 GLN B N 1
ATOM 3634 C CA . GLN B 1 113 ? 12.82 19.547 1.266 1 90.19 113 GLN B CA 1
ATOM 3635 C C . GLN B 1 113 ? 12.695 18.062 0.983 1 90.19 113 GLN B C 1
ATOM 3637 O O . GLN B 1 113 ? 11.742 17.625 0.336 1 90.19 113 GLN B O 1
ATOM 3642 N N . SER B 1 114 ? 13.609 17.297 1.524 1 96.12 114 SER B N 1
ATOM 3643 C CA . SER B 1 114 ? 13.562 15.844 1.334 1 96.12 114 SER B CA 1
ATOM 3644 C C . SER B 1 114 ? 12.336 15.242 2.018 1 96.12 114 SER B C 1
ATOM 3646 O O . SER B 1 114 ? 12 15.609 3.145 1 96.12 114 SER B O 1
ATOM 3648 N N . LEU B 1 115 ? 11.664 14.305 1.336 1 97.19 115 LEU B N 1
ATOM 3649 C CA . LEU B 1 115 ? 10.516 13.586 1.891 1 97.19 115 LEU B CA 1
ATOM 3650 C C . LEU B 1 115 ? 10.93 12.211 2.408 1 97.19 115 LEU B C 1
ATOM 3652 O O . LEU B 1 115 ? 10.102 11.461 2.918 1 97.19 115 LEU B O 1
ATOM 3656 N N . ALA B 1 116 ? 12.234 11.906 2.346 1 97.88 116 ALA B N 1
ATOM 3657 C CA . ALA B 1 116 ? 12.734 10.594 2.762 1 97.88 116 ALA B CA 1
ATOM 3658 C C . ALA B 1 116 ? 12.352 10.297 4.207 1 97.88 116 ALA B C 1
ATOM 3660 O O . ALA B 1 116 ? 11.898 9.188 4.52 1 97.88 116 ALA B O 1
ATOM 3661 N N . PRO B 1 117 ? 12.414 11.273 5.109 1 95.88 117 PRO B N 1
ATOM 3662 C CA . PRO B 1 117 ? 12.047 10.969 6.496 1 95.88 117 PRO B CA 1
ATOM 3663 C C . PRO B 1 117 ? 10.57 10.602 6.648 1 95.88 117 PRO B C 1
ATOM 3665 O O . PRO B 1 117 ? 10.227 9.766 7.492 1 95.88 117 PRO B O 1
ATOM 3668 N N . LEU B 1 118 ? 9.711 11.227 5.859 1 96.06 118 LEU B N 1
ATOM 3669 C CA . LEU B 1 118 ? 8.289 10.891 5.918 1 96.06 118 LEU B CA 1
ATOM 3670 C C . LEU B 1 118 ? 8.062 9.453 5.469 1 96.06 118 LEU B C 1
ATOM 3672 O O . LEU B 1 118 ? 7.25 8.734 6.062 1 96.06 118 LEU B O 1
ATOM 3676 N N . VAL B 1 119 ? 8.75 9.07 4.383 1 98.12 119 VAL B N 1
ATOM 3677 C CA . VAL B 1 119 ? 8.641 7.711 3.869 1 98.12 119 VAL B CA 1
ATOM 3678 C C . VAL B 1 119 ? 9 6.715 4.969 1 98.12 119 VAL B C 1
ATOM 3680 O O . VAL B 1 119 ? 8.273 5.738 5.188 1 98.12 119 VAL B O 1
ATOM 3683 N N . LEU B 1 120 ? 10.078 6.992 5.656 1 97.19 120 LEU B N 1
ATOM 3684 C CA . LEU B 1 120 ? 10.539 6.094 6.707 1 97.19 120 LEU B CA 1
ATOM 3685 C C . LEU B 1 120 ? 9.562 6.086 7.883 1 97.19 120 LEU B C 1
ATOM 3687 O O . LEU B 1 120 ? 9.211 5.02 8.398 1 97.19 120 LEU B O 1
ATOM 3691 N N . MET B 1 121 ? 9.078 7.188 8.25 1 94.56 121 MET B N 1
ATOM 3692 C CA . MET B 1 121 ? 8.164 7.277 9.383 1 94.56 121 MET B CA 1
ATOM 3693 C C . MET B 1 121 ? 6.875 6.508 9.109 1 94.56 121 MET B C 1
ATOM 3695 O O . MET B 1 121 ? 6.477 5.656 9.898 1 94.56 121 MET B O 1
ATOM 3699 N N . ALA B 1 122 ? 6.285 6.781 7.965 1 96.44 122 ALA B N 1
ATOM 3700 C CA . ALA B 1 122 ? 4.961 6.258 7.633 1 96.44 122 ALA B CA 1
ATOM 3701 C C . ALA B 1 122 ? 5 4.742 7.461 1 96.44 122 ALA B C 1
ATOM 3703 O O . ALA B 1 122 ? 3.98 4.066 7.629 1 96.44 122 ALA B O 1
ATOM 3704 N N . ASN B 1 123 ? 6.168 4.203 7.141 1 97.69 123 ASN B N 1
ATOM 3705 C CA . ASN B 1 123 ? 6.242 2.787 6.797 1 97.69 123 ASN B CA 1
ATOM 3706 C C . ASN B 1 123 ? 7.07 2.008 7.816 1 97.69 123 ASN B C 1
ATOM 3708 O O . ASN B 1 123 ? 7.59 0.935 7.508 1 97.69 123 ASN B O 1
ATOM 3712 N N . GLN B 1 124 ? 7.18 2.582 9 1 95.12 124 GLN B N 1
ATOM 3713 C CA . GLN B 1 124 ? 7.77 1.839 10.102 1 95.12 124 GLN B CA 1
ATOM 3714 C C . GLN B 1 124 ? 6.84 0.725 10.578 1 95.12 124 GLN B C 1
ATOM 3716 O O . GLN B 1 124 ? 5.621 0.821 10.422 1 95.12 124 GLN B O 1
ATOM 3721 N N . PRO B 1 125 ? 7.457 -0.34 11.219 1 94.25 125 PRO B N 1
ATOM 3722 C CA . PRO B 1 125 ? 6.641 -1.463 11.688 1 94.25 125 PRO B CA 1
ATOM 3723 C C . PRO B 1 125 ? 5.535 -1.03 12.648 1 94.25 125 PRO B C 1
ATOM 3725 O O . PRO B 1 125 ? 4.391 -1.475 12.516 1 94.25 125 PRO B O 1
ATOM 3728 N N . HIS B 1 126 ? 5.812 -0.11 13.547 1 92.12 126 HIS B N 1
ATOM 3729 C CA . HIS B 1 126 ? 4.836 0.321 14.539 1 92.12 126 HIS B CA 1
ATOM 3730 C C . HIS B 1 126 ? 3.68 1.074 13.891 1 92.12 126 HIS B C 1
ATOM 3732 O O . HIS B 1 126 ? 2.535 0.972 14.336 1 92.12 126 HIS B O 1
ATOM 3738 N N . HIS B 1 127 ? 4.004 1.807 12.867 1 93.69 127 HIS B N 1
ATOM 3739 C CA . HIS B 1 127 ? 2.969 2.57 12.18 1 93.69 127 HIS B CA 1
ATOM 3740 C C . HIS B 1 127 ? 2.053 1.655 11.375 1 93.69 127 HIS B C 1
ATOM 3742 O O . HIS B 1 127 ? 0.827 1.772 11.453 1 93.69 127 HIS B O 1
ATOM 3748 N N . LEU B 1 128 ? 2.621 0.749 10.68 1 95.62 128 LEU B N 1
ATOM 3749 C CA . LEU B 1 128 ? 1.829 -0.144 9.844 1 95.62 128 LEU B CA 1
ATOM 3750 C C . LEU B 1 128 ? 1.024 -1.119 10.695 1 95.62 128 LEU B C 1
ATOM 3752 O O . LEU B 1 128 ? -0.077 -1.521 10.312 1 95.62 128 LEU B O 1
ATOM 3756 N N . ALA B 1 129 ? 1.572 -1.483 11.867 1 95.25 129 ALA B N 1
ATOM 3757 C CA . ALA B 1 129 ? 0.877 -2.402 12.766 1 95.25 129 ALA B CA 1
ATOM 3758 C C . ALA B 1 129 ? -0.485 -1.848 13.164 1 95.25 129 ALA B C 1
ATOM 3760 O O . ALA B 1 129 ? -1.439 -2.605 13.359 1 95.25 129 ALA B O 1
ATOM 3761 N N . SER B 1 130 ? -0.627 -0.561 13.289 1 95.62 130 SER B N 1
ATOM 3762 C CA . SER B 1 130 ? -1.866 0.077 13.719 1 95.62 130 SER B CA 1
ATOM 3763 C C . SER B 1 130 ? -2.996 -0.18 12.727 1 95.62 130 SER B C 1
ATOM 3765 O O . SER B 1 130 ? -4.164 -0.26 13.117 1 95.62 130 SER B O 1
ATOM 3767 N N . TRP B 1 131 ? -2.66 -0.36 11.484 1 97.44 131 TRP B N 1
ATOM 3768 C CA . TRP B 1 131 ? -3.652 -0.485 10.422 1 97.44 131 TRP B CA 1
ATOM 3769 C C . TRP B 1 131 ? -4.352 -1.839 10.484 1 97.44 131 TRP B C 1
ATOM 3771 O O . TRP B 1 131 ? -5.445 -2.006 9.938 1 97.44 131 TRP B O 1
ATOM 3781 N N . HIS B 1 132 ? -3.723 -2.83 11.156 1 96.81 132 HIS B N 1
ATOM 3782 C CA . HIS B 1 132 ? -4.352 -4.137 11.312 1 96.81 132 HIS B CA 1
ATOM 3783 C C . HIS B 1 132 ? -5.547 -4.062 12.258 1 96.81 132 HIS B C 1
ATOM 3785 O O . HIS B 1 132 ? -6.336 -5.008 12.344 1 96.81 132 HIS B O 1
ATOM 3791 N N . TYR B 1 133 ? -5.773 -2.877 12.852 1 96.5 133 TYR B N 1
ATOM 3792 C CA . TYR B 1 133 ? -6.859 -2.713 13.812 1 96.5 133 TYR B CA 1
ATOM 3793 C C . TYR B 1 133 ? -7.953 -1.812 13.258 1 96.5 133 TYR B C 1
ATOM 3795 O O . TYR B 1 133 ? -8.875 -1.423 13.977 1 96.5 133 TYR B O 1
ATOM 3803 N N . LEU B 1 134 ? -7.891 -1.459 12.016 1 97 134 LEU B N 1
ATOM 3804 C CA . LEU B 1 134 ? -8.844 -0.541 11.406 1 97 134 LEU B CA 1
ATOM 3805 C C . LEU B 1 134 ? -10.273 -1.051 11.57 1 97 134 LEU B C 1
ATOM 3807 O O . LEU B 1 134 ? -11.156 -0.301 11.984 1 97 134 LEU B O 1
ATOM 3811 N N . SER B 1 135 ? -10.547 -2.34 11.289 1 96.88 135 SER B N 1
ATOM 3812 C CA . SER B 1 135 ? -11.883 -2.908 11.43 1 96.88 135 SER B CA 1
ATOM 3813 C C . SER B 1 135 ? -12.359 -2.863 12.883 1 96.88 135 SER B C 1
ATOM 3815 O O . SER B 1 135 ? -13.523 -2.568 13.148 1 96.88 135 SER B O 1
ATOM 3817 N N . GLN B 1 136 ? -11.445 -3.16 13.758 1 94.88 136 GLN B N 1
ATOM 3818 C CA . GLN B 1 136 ? -11.797 -3.146 15.172 1 94.88 136 GLN B CA 1
ATOM 3819 C C . GLN B 1 136 ? -12.141 -1.735 15.641 1 94.88 136 GLN B C 1
ATOM 3821 O O . GLN B 1 136 ? -13 -1.557 16.5 1 94.88 136 GLN B O 1
ATOM 3826 N N . CYS B 1 137 ? -11.391 -0.743 15.125 1 94.69 137 CYS B N 1
ATOM 3827 C CA . CYS B 1 137 ? -11.719 0.64 15.461 1 94.69 137 CYS B CA 1
ATOM 3828 C C . CYS B 1 137 ? -13.148 0.979 15.055 1 94.69 137 CYS B C 1
ATOM 3830 O O . CYS B 1 137 ? -13.867 1.65 15.797 1 94.69 137 CYS B O 1
ATOM 3832 N N . ILE B 1 138 ? -13.602 0.496 13.938 1 95.69 138 ILE B N 1
ATOM 3833 C CA . ILE B 1 138 ? -14.938 0.781 13.414 1 95.69 138 ILE B CA 1
ATOM 3834 C C . ILE B 1 138 ? -15.984 0.018 14.227 1 95.69 138 ILE B C 1
ATOM 3836 O O . ILE B 1 138 ? -17.047 0.554 14.539 1 95.69 138 ILE B O 1
ATOM 3840 N N . LYS B 1 139 ? -15.664 -1.169 14.672 1 95.38 139 LYS B N 1
ATOM 3841 C CA . LYS B 1 139 ? -16.609 -2.037 15.359 1 95.38 139 LYS B CA 1
ATOM 3842 C C . LYS B 1 139 ? -16.719 -1.666 16.844 1 95.38 139 LYS B C 1
ATOM 3844 O O . LYS B 1 139 ? -17.797 -1.761 17.422 1 95.38 139 LYS B O 1
ATOM 3849 N N . GLU B 1 140 ? -15.555 -1.236 17.453 1 91.69 140 GLU B N 1
ATOM 3850 C CA . GLU B 1 140 ? -15.5 -1.154 18.906 1 91.69 140 GLU B CA 1
ATOM 3851 C C . GLU B 1 140 ? -14.977 0.205 19.359 1 91.69 140 GLU B C 1
ATOM 3853 O O . GLU B 1 140 ? -15.023 0.524 20.547 1 91.69 140 GLU B O 1
ATOM 3858 N N . GLY B 1 141 ? -14.578 0.941 18.484 1 89 141 GLY B N 1
ATOM 3859 C CA . GLY B 1 141 ? -13.969 2.203 18.859 1 89 141 GLY B CA 1
ATOM 3860 C C . GLY B 1 141 ? -12.531 2.049 19.344 1 89 141 GLY B C 1
ATOM 3861 O O . GLY B 1 141 ? -11.977 0.951 19.297 1 89 141 GLY B O 1
ATOM 3862 N N . GLY B 1 142 ? -11.977 3.189 19.641 1 88.44 142 GLY B N 1
ATOM 3863 C CA . GLY B 1 142 ? -10.617 3.197 20.156 1 88.44 142 GLY B CA 1
ATOM 3864 C C . GLY B 1 142 ? -9.594 3.592 19.094 1 88.44 142 GLY B C 1
ATOM 3865 O O . GLY B 1 142 ? -9.953 3.92 17.969 1 88.44 142 GLY B O 1
ATOM 3866 N N . CYS B 1 143 ? -8.297 3.529 19.562 1 91.31 143 CYS B N 1
ATOM 3867 C CA . CYS B 1 143 ? -7.168 3.941 18.734 1 91.31 143 CYS B CA 1
ATOM 3868 C C . CYS B 1 143 ? -6.352 2.734 18.281 1 91.31 143 CYS B C 1
ATOM 3870 O O . CYS B 1 143 ? -5.801 2.008 19.109 1 91.31 143 CYS B O 1
ATOM 3872 N N . GLY B 1 144 ? -6.254 2.588 16.969 1 94.12 144 GLY B N 1
ATOM 3873 C CA . GLY B 1 144 ? -5.531 1.454 16.406 1 94.12 144 GLY B CA 1
ATOM 3874 C C . GLY B 1 144 ? -4.066 1.429 16.812 1 94.12 144 GLY B C 1
ATOM 3875 O O . GLY B 1 144 ? -3.51 0.364 17.078 1 94.12 144 GLY B O 1
ATOM 3876 N N . PHE B 1 145 ? -3.43 2.584 16.844 1 94.75 145 PHE B N 1
ATOM 3877 C CA . PHE B 1 145 ? -2.02 2.672 17.203 1 94.75 145 PHE B CA 1
ATOM 3878 C C . PHE B 1 145 ? -1.79 2.188 18.641 1 94.75 145 PHE B C 1
ATOM 3880 O O . PHE B 1 145 ? -0.852 1.433 18.891 1 94.75 145 PHE B O 1
ATOM 3887 N N . GLN B 1 146 ? -2.668 2.605 19.516 1 93.31 146 GLN B N 1
ATOM 3888 C CA . GLN B 1 146 ? -2.555 2.178 20.906 1 93.31 146 GLN B CA 1
ATOM 3889 C C . GLN B 1 146 ? -2.807 0.679 21.047 1 93.31 146 GLN B C 1
ATOM 3891 O O . GLN B 1 146 ? -2.117 -0.004 21.797 1 93.31 146 GLN B O 1
ATOM 3896 N N . LYS B 1 147 ? -3.777 0.203 20.391 1 94.25 147 LYS B N 1
ATOM 3897 C CA . LYS B 1 147 ? -4.098 -1.221 20.438 1 94.25 147 LYS B CA 1
ATOM 3898 C C . LYS B 1 147 ? -2.93 -2.062 19.922 1 94.25 147 LYS B C 1
ATOM 3900 O O . LYS B 1 147 ? -2.648 -3.135 20.469 1 94.25 147 LYS B O 1
ATOM 3905 N N . ALA B 1 148 ? -2.273 -1.562 18.938 1 94.44 148 ALA B N 1
ATOM 3906 C CA . ALA B 1 148 ? -1.21 -2.322 18.281 1 94.44 148 ALA B CA 1
ATOM 3907 C C . ALA B 1 148 ? 0.084 -2.254 19.094 1 94.44 148 ALA B C 1
ATOM 3909 O O . ALA B 1 148 ? 0.844 -3.225 19.141 1 94.44 148 ALA B O 1
ATOM 3910 N N . ASN B 1 149 ? 0.344 -1.107 19.719 1 92.88 149 ASN B N 1
ATOM 3911 C CA . ASN B 1 149 ? 1.684 -0.859 20.234 1 92.88 149 ASN B CA 1
ATOM 3912 C C . ASN B 1 149 ? 1.684 -0.758 21.766 1 92.88 149 ASN B C 1
ATOM 3914 O O . ASN B 1 149 ? 2.736 -0.849 22.391 1 92.88 149 ASN B O 1
ATOM 3918 N N . GLY B 1 150 ? 0.573 -0.524 22.359 1 91.81 150 GLY B N 1
ATOM 3919 C CA . GLY B 1 150 ? 0.477 -0.451 23.812 1 91.81 150 GLY B CA 1
ATOM 3920 C C . GLY B 1 150 ? 0.683 0.951 24.359 1 91.81 150 GLY B C 1
ATOM 3921 O O . GLY B 1 150 ? 0.638 1.166 25.562 1 91.81 150 GLY B O 1
ATOM 3922 N N . PHE B 1 151 ? 0.953 1.889 23.469 1 88.12 151 PHE B N 1
ATOM 3923 C CA . PHE B 1 151 ? 1.091 3.297 23.828 1 88.12 151 PHE B CA 1
ATOM 3924 C C . PHE B 1 151 ? 0.536 4.191 22.734 1 88.12 151 PHE B C 1
ATOM 3926 O O . PHE B 1 151 ? 0.365 3.746 21.594 1 88.12 151 PHE B O 1
ATOM 3933 N N . SER B 1 152 ? 0.221 5.375 23.109 1 85.94 152 SER B N 1
ATOM 3934 C CA . SER B 1 152 ? -0.349 6.293 22.125 1 85.94 152 SER B CA 1
ATOM 3935 C C . SER B 1 152 ? 0.742 6.965 21.312 1 85.94 152 SER B C 1
ATOM 3937 O O . SER B 1 152 ? 1.902 7.008 21.719 1 85.94 152 SER B O 1
ATOM 3939 N N . LEU B 1 153 ? 0.311 7.48 20.188 1 82.31 153 LEU B N 1
ATOM 3940 C CA . LEU B 1 153 ? 1.203 8.227 19.297 1 82.31 153 LEU B CA 1
ATOM 3941 C C . LEU B 1 153 ? 1.818 9.414 20.031 1 82.31 153 LEU B C 1
ATOM 3943 O O . LEU B 1 153 ? 2.971 9.773 19.781 1 82.31 153 LEU B O 1
ATOM 3947 N N . TYR B 1 154 ? 1.07 9.953 20.922 1 77.12 154 TYR B N 1
ATOM 3948 C CA . TYR B 1 154 ? 1.471 11.156 21.641 1 77.12 154 TYR B CA 1
ATOM 3949 C C . TYR B 1 154 ? 2.42 10.82 22.797 1 77.12 154 TYR B C 1
ATOM 3951 O O . TYR B 1 154 ? 3.018 11.719 23.391 1 77.12 154 TYR B O 1
ATOM 3959 N N . ASP B 1 155 ? 2.496 9.5 23.094 1 77.56 155 ASP B N 1
ATOM 3960 C CA . ASP B 1 155 ? 3.375 9.055 24.172 1 77.56 155 ASP B CA 1
ATOM 3961 C C . ASP B 1 155 ? 4.695 8.531 23.625 1 77.56 155 ASP B C 1
ATOM 3963 O O . ASP B 1 155 ? 5.473 7.898 24.344 1 77.56 155 ASP B O 1
ATOM 3967 N N . ILE B 1 156 ? 4.73 8.57 22.344 1 72.06 156 ILE B N 1
ATOM 3968 C CA . ILE B 1 156 ? 6.008 8.141 21.781 1 72.06 156 ILE B CA 1
ATOM 3969 C C . ILE B 1 156 ? 7.152 8.883 22.469 1 72.06 156 ILE B C 1
ATOM 3971 O O . ILE B 1 156 ? 7.148 10.109 22.547 1 72.06 156 ILE B O 1
ATOM 3975 N N . PRO B 1 157 ? 7.887 7.879 23.281 1 59.22 157 PRO B N 1
ATOM 3976 C CA . PRO B 1 157 ? 8.961 8.461 24.078 1 59.22 157 PRO B CA 1
ATOM 3977 C C . PRO B 1 157 ? 9.812 9.453 23.297 1 59.22 157 PRO B C 1
ATOM 3979 O O . PRO B 1 157 ? 9.859 9.398 22.062 1 59.22 157 PRO B O 1
ATOM 3982 N N . SER B 1 158 ? 10.383 10.359 24.031 1 56.66 158 SER B N 1
ATOM 3983 C CA . SER B 1 158 ? 11.305 11.414 23.625 1 56.66 158 SER B CA 1
ATOM 3984 C C . SER B 1 158 ? 12.336 10.891 22.625 1 56.66 158 SER B C 1
ATOM 3986 O O . SER B 1 158 ? 12.445 9.68 22.422 1 56.66 158 SER B O 1
ATOM 3988 N N . GLU B 1 159 ? 13.172 11.859 22.125 1 57.25 159 GLU B N 1
ATOM 3989 C CA . GLU B 1 159 ? 14.219 11.898 21.109 1 57.25 159 GLU B CA 1
ATOM 3990 C C . GLU B 1 159 ? 15.156 10.703 21.234 1 57.25 159 GLU B C 1
ATOM 3992 O O . GLU B 1 159 ? 15.891 10.383 20.297 1 57.25 159 GLU B O 1
ATOM 3997 N N . LYS B 1 160 ? 14.867 9.852 22.219 1 58.94 160 LYS B N 1
ATOM 3998 C CA . LYS B 1 160 ? 15.969 8.906 22.375 1 58.94 160 LYS B CA 1
ATOM 3999 C C . LYS B 1 160 ? 15.602 7.539 21.797 1 58.94 160 LYS B C 1
ATOM 4001 O O . LYS B 1 160 ? 16.484 6.703 21.562 1 58.94 160 LYS B O 1
ATOM 4006 N N . SER B 1 161 ? 14.336 7.496 21.359 1 76.31 161 SER B N 1
ATOM 4007 C CA . SER B 1 161 ? 14.016 6.199 20.766 1 76.31 161 SER B CA 1
ATOM 4008 C C . SER B 1 161 ? 14.031 6.27 19.25 1 76.31 161 SER B C 1
ATOM 4010 O O . SER B 1 161 ? 13.922 7.355 18.672 1 76.31 161 SER B O 1
ATOM 4012 N N . GLU B 1 162 ? 14.359 5.172 18.625 1 82.19 162 GLU B N 1
ATOM 4013 C CA . GLU B 1 162 ? 14.352 5.078 17.172 1 82.19 162 GLU B CA 1
ATOM 4014 C C . GLU B 1 162 ? 13.008 5.523 16.594 1 82.19 162 GLU B C 1
ATOM 4016 O O . GLU B 1 162 ? 12.961 6.305 15.648 1 82.19 162 GLU B O 1
ATOM 4021 N N . LEU B 1 163 ? 12.023 5.141 17.312 1 83.06 163 LEU B N 1
ATOM 4022 C CA . LEU B 1 163 ? 10.68 5.504 16.875 1 83.06 163 LEU B CA 1
ATOM 4023 C C . LEU B 1 163 ? 10.445 7.008 17.016 1 83.06 163 LEU B C 1
ATOM 4025 O O . LEU B 1 163 ? 9.875 7.641 16.141 1 83.06 163 LEU B O 1
ATOM 4029 N N . GLY B 1 164 ? 10.891 7.477 18.094 1 82.25 164 GLY B N 1
ATOM 4030 C CA . GLY B 1 164 ? 10.766 8.906 18.328 1 82.25 164 GLY B CA 1
ATOM 4031 C C . GLY B 1 164 ? 11.508 9.742 17.297 1 82.25 164 GLY B C 1
ATOM 4032 O O . GLY B 1 164 ? 11 10.773 16.844 1 82.25 164 GLY B O 1
ATOM 4033 N N . ASN B 1 165 ? 12.641 9.266 16.891 1 84.38 165 ASN B N 1
ATOM 4034 C CA . ASN B 1 165 ? 13.43 9.961 15.883 1 84.38 165 ASN B CA 1
ATOM 4035 C C . ASN B 1 165 ? 12.75 9.953 14.516 1 84.38 165 ASN B C 1
ATOM 4037 O O . ASN B 1 165 ? 12.742 10.961 13.812 1 84.38 165 ASN B O 1
ATOM 4041 N N . TYR B 1 166 ? 12.195 8.812 14.164 1 87.31 166 TYR B N 1
ATOM 4042 C CA . TYR B 1 166 ? 11.461 8.719 12.906 1 87.31 166 TYR B CA 1
ATOM 4043 C C . TYR B 1 166 ? 10.289 9.703 12.883 1 87.31 166 TYR B C 1
ATOM 4045 O O . TYR B 1 166 ? 10.07 10.383 11.883 1 87.31 166 TYR B O 1
ATOM 4053 N N . PHE B 1 167 ? 9.602 9.758 13.969 1 84.81 167 PHE B N 1
ATOM 4054 C CA . PHE B 1 167 ? 8.445 10.641 14.055 1 84.81 167 PHE B CA 1
ATOM 4055 C C . PHE B 1 167 ? 8.867 12.102 13.961 1 84.81 167 PHE B C 1
ATOM 4057 O O . PHE B 1 167 ? 8.305 12.867 13.172 1 84.81 167 PHE B O 1
ATOM 4064 N N . LYS B 1 168 ? 9.828 12.461 14.703 1 80 168 LYS B N 1
ATOM 4065 C CA . LYS B 1 168 ? 10.352 13.828 14.734 1 80 168 LYS B CA 1
ATOM 4066 C C . LYS B 1 168 ? 10.812 14.266 13.352 1 80 168 LYS B C 1
ATOM 4068 O O . LYS B 1 168 ? 10.438 15.336 12.867 1 80 168 LYS B O 1
ATOM 4073 N N . GLU B 1 169 ? 11.57 13.445 12.664 1 86 169 GLU B N 1
ATOM 4074 C CA . GLU B 1 169 ? 12.133 13.789 11.359 1 86 169 GLU B CA 1
ATOM 4075 C C . GLU B 1 169 ? 11.047 13.82 10.289 1 86 169 GLU B C 1
ATOM 4077 O O . GLU B 1 169 ? 11.078 14.664 9.383 1 86 169 GLU B O 1
ATOM 4082 N N . GLY B 1 170 ? 10.148 12.867 10.422 1 89.38 170 GLY B N 1
ATOM 4083 C CA . GLY B 1 170 ? 9.039 12.852 9.484 1 89.38 170 GLY B CA 1
ATOM 4084 C C . GLY B 1 170 ? 8.172 14.094 9.555 1 89.38 170 GLY B C 1
ATOM 4085 O O . GLY B 1 170 ? 7.832 14.68 8.523 1 89.38 170 GLY B O 1
ATOM 4086 N N . MET B 1 171 ? 7.871 14.531 10.719 1 84.12 171 MET B N 1
ATOM 4087 C CA . MET B 1 171 ? 7.055 15.727 10.906 1 84.12 171 MET B CA 1
ATOM 4088 C C . MET B 1 171 ? 7.812 16.984 10.484 1 84.12 171 MET B C 1
ATOM 4090 O O . MET B 1 171 ? 7.234 17.891 9.875 1 84.12 171 MET B O 1
ATOM 4094 N N . ALA B 1 172 ? 9.102 17 10.773 1 84 172 ALA B N 1
ATOM 4095 C CA . ALA B 1 172 ? 9.93 18.156 10.445 1 84 172 ALA B CA 1
ATOM 4096 C C . ALA B 1 172 ? 10.031 18.359 8.938 1 84 172 ALA B C 1
ATOM 4098 O O . ALA B 1 172 ? 9.984 19.484 8.445 1 84 172 ALA B O 1
ATOM 4099 N N . CYS B 1 173 ? 10.195 17.281 8.211 1 89.38 173 CYS B N 1
ATOM 4100 C CA . CYS B 1 173 ? 10.406 17.438 6.777 1 89.38 173 CYS B CA 1
ATOM 4101 C C . CYS B 1 173 ? 9.141 17.969 6.098 1 89.38 173 CYS B C 1
ATOM 4103 O O . CYS B 1 173 ? 9.227 18.797 5.191 1 89.38 173 CYS B O 1
ATOM 4105 N N . THR B 1 174 ? 7.992 17.516 6.531 1 89.75 174 THR B N 1
ATOM 4106 C CA . THR B 1 174 ? 6.746 17.984 5.949 1 89.75 174 THR B CA 1
ATOM 4107 C C . THR B 1 174 ? 6.504 19.453 6.316 1 89.75 174 THR B C 1
ATOM 4109 O O . THR B 1 174 ? 5.977 20.219 5.512 1 89.75 174 THR B O 1
ATOM 4112 N N . SER B 1 175 ? 6.891 19.766 7.492 1 88.25 175 SER B N 1
ATOM 4113 C CA . SER B 1 175 ? 6.754 21.156 7.926 1 88.25 175 SER B CA 1
ATOM 4114 C C . SER B 1 175 ? 7.559 22.094 7.035 1 88.25 175 SER B C 1
ATOM 4116 O O . SER B 1 175 ? 7.078 23.172 6.66 1 88.25 175 SER B O 1
ATOM 4118 N N . ARG B 1 176 ? 8.758 21.719 6.707 1 89 176 ARG B N 1
ATOM 4119 C CA . ARG B 1 176 ? 9.609 22.547 5.859 1 89 176 ARG B CA 1
ATOM 4120 C C . ARG B 1 176 ? 8.969 22.766 4.492 1 89 176 ARG B C 1
ATOM 4122 O O . ARG B 1 176 ? 8.953 23.891 3.984 1 89 176 ARG B O 1
ATOM 4129 N N . ILE B 1 177 ? 8.438 21.734 4.016 1 91.81 177 ILE B N 1
ATOM 4130 C CA . ILE B 1 177 ? 7.828 21.797 2.689 1 91.81 177 ILE B CA 1
ATOM 4131 C C . ILE B 1 177 ? 6.586 22.672 2.725 1 91.81 177 ILE B C 1
ATOM 4133 O O . ILE B 1 177 ? 6.422 23.562 1.879 1 91.81 177 ILE B O 1
ATOM 4137 N N . VAL B 1 178 ? 5.812 22.5 3.707 1 94 178 VAL B N 1
ATOM 4138 C CA . VAL B 1 178 ? 4.555 23.234 3.822 1 94 178 VAL B CA 1
ATOM 4139 C C . VAL B 1 178 ? 4.84 24.703 4.121 1 94 178 VAL B C 1
ATOM 4141 O O . VAL B 1 178 ? 4.188 25.594 3.568 1 94 178 VAL B O 1
ATOM 4144 N N . MET B 1 179 ? 5.828 24.969 4.941 1 94.44 179 MET B N 1
ATOM 4145 C CA . MET B 1 179 ? 6.152 26.359 5.289 1 94.44 179 MET B CA 1
ATOM 4146 C C . MET B 1 179 ? 6.668 27.125 4.074 1 94.44 179 MET B C 1
ATOM 4148 O O . MET B 1 179 ? 6.379 28.312 3.912 1 94.44 179 MET B O 1
ATOM 4152 N N . LYS B 1 180 ? 7.402 26.453 3.258 1 92.88 180 LYS B N 1
ATOM 4153 C CA . LYS B 1 180 ? 7.848 27.109 2.025 1 92.88 180 LYS B CA 1
ATOM 4154 C C . LYS B 1 180 ? 6.66 27.516 1.158 1 92.88 180 LYS B C 1
ATOM 4156 O O . LYS B 1 180 ? 6.633 28.609 0.607 1 92.88 180 LYS B O 1
ATOM 4161 N N . ALA B 1 181 ? 5.719 26.625 1.081 1 92.75 181 ALA B N 1
ATOM 4162 C CA . ALA B 1 181 ? 4.512 26.906 0.311 1 92.75 181 ALA B CA 1
ATOM 4163 C C . ALA B 1 181 ? 3.725 28.062 0.932 1 92.75 181 ALA B C 1
ATOM 4165 O O . ALA B 1 181 ? 3.238 28.953 0.22 1 92.75 181 ALA B O 1
ATOM 4166 N N . ILE B 1 182 ? 3.637 28.094 2.221 1 94.81 182 ILE B N 1
ATOM 4167 C CA . ILE B 1 182 ? 2.898 29.125 2.943 1 94.81 182 ILE B CA 1
ATOM 4168 C C . ILE B 1 182 ? 3.564 30.484 2.727 1 94.81 182 ILE B C 1
ATOM 4170 O O . ILE B 1 182 ? 2.904 31.438 2.336 1 94.81 182 ILE B O 1
ATOM 4174 N N . LEU B 1 183 ? 4.852 30.516 2.932 1 93.81 183 LEU B N 1
ATOM 4175 C CA . LEU B 1 183 ? 5.582 31.781 2.902 1 93.81 183 LEU B CA 1
ATOM 4176 C C . LEU B 1 183 ? 5.641 32.344 1.486 1 93.81 183 LEU B C 1
ATOM 4178 O O . LEU B 1 183 ? 5.699 33.562 1.298 1 93.81 183 LEU B O 1
ATOM 4182 N N . SER B 1 184 ? 5.52 31.484 0.483 1 91.25 184 SER B N 1
ATOM 4183 C CA . SER B 1 184 ? 5.578 31.922 -0.904 1 91.25 184 SER B CA 1
ATOM 4184 C C . SER B 1 184 ? 4.211 32.406 -1.391 1 91.25 184 SER B C 1
ATOM 4186 O O . SER B 1 184 ? 4.121 33.219 -2.295 1 91.25 184 SER B O 1
ATOM 4188 N N . THR B 1 185 ? 3.143 31.922 -0.779 1 91.56 185 THR B N 1
ATOM 4189 C CA . THR B 1 185 ? 1.812 32.156 -1.323 1 91.56 185 THR B CA 1
ATOM 4190 C C . THR B 1 185 ? 1.004 33.062 -0.391 1 91.56 185 THR B C 1
ATOM 4192 O O . THR B 1 185 ? 0.115 33.781 -0.838 1 91.56 185 THR B O 1
ATOM 4195 N N . TYR B 1 186 ? 1.279 33.062 0.877 1 92.19 186 TYR B N 1
ATOM 4196 C CA . TYR B 1 186 ? 0.505 33.719 1.918 1 92.19 186 TYR B CA 1
ATOM 4197 C C . TYR B 1 186 ? 1.191 35 2.369 1 92.19 186 TYR B C 1
ATOM 4199 O O . TYR B 1 186 ? 1.071 35.406 3.529 1 92.19 186 TYR B O 1
ATOM 4207 N N . LYS B 1 187 ? 1.838 35.781 1.561 1 82.69 187 LYS B N 1
ATOM 4208 C CA . LYS B 1 187 ? 2.727 36.906 1.846 1 82.69 187 LYS B CA 1
ATOM 4209 C C . LYS B 1 187 ? 2.008 38 2.65 1 82.69 187 LYS B C 1
ATOM 4211 O O . LYS B 1 187 ? 2.557 38.531 3.619 1 82.69 187 LYS B O 1
ATOM 4216 N N . GLN B 1 188 ? 0.809 38.25 2.324 1 88.06 188 GLN B N 1
ATOM 4217 C CA . GLN B 1 188 ? 0.092 39.344 2.984 1 88.06 188 GLN B CA 1
ATOM 4218 C C . GLN B 1 188 ? -0.732 38.812 4.16 1 88.06 188 GLN B C 1
ATOM 4220 O O . GLN B 1 188 ? -1.402 39.594 4.844 1 88.06 188 GLN B O 1
ATOM 4225 N N . GLY B 1 189 ? -0.563 37.531 4.414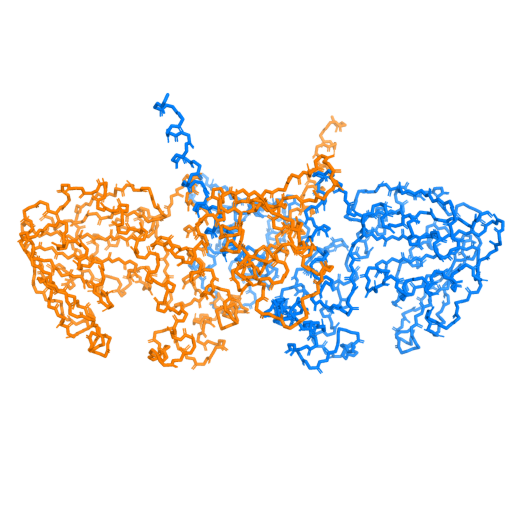 1 90.31 189 GLY B N 1
ATOM 4226 C CA . GLY B 1 189 ? -1.404 36.906 5.426 1 90.31 189 GLY B CA 1
ATOM 4227 C C . GLY B 1 189 ? -1.045 37.312 6.84 1 90.31 189 GLY B C 1
ATOM 4228 O O . GLY B 1 189 ? -1.885 37.281 7.738 1 90.31 189 GLY B O 1
ATOM 4229 N N . PHE B 1 190 ? 0.192 37.844 7.012 1 91.62 190 PHE B N 1
ATOM 4230 C CA . PHE B 1 190 ? 0.643 38.156 8.359 1 91.62 190 PHE B CA 1
ATOM 4231 C C . PHE B 1 190 ? 0.777 39.688 8.523 1 91.62 190 PHE B C 1
ATOM 4233 O O . PHE B 1 190 ? 1.382 40.156 9.484 1 91.62 190 PHE B O 1
ATOM 4240 N N . ASP B 1 191 ? 0.205 40.344 7.559 1 90.44 191 ASP B N 1
ATOM 4241 C CA . ASP B 1 191 ? 0.24 41.781 7.66 1 90.44 191 ASP B CA 1
ATOM 4242 C C . ASP B 1 191 ? -0.464 42.281 8.93 1 90.44 191 ASP B C 1
ATOM 4244 O O . ASP B 1 191 ? -1.536 41.781 9.273 1 90.44 191 ASP B O 1
ATOM 4248 N N . GLY B 1 192 ? 0.163 43.156 9.617 1 90.06 192 GLY B N 1
ATOM 4249 C CA . GLY B 1 192 ? -0.448 43.781 10.789 1 90.06 192 GLY B CA 1
ATOM 4250 C C . GLY B 1 192 ? -0.271 42.938 12.047 1 90.06 192 GLY B C 1
ATOM 4251 O O . GLY B 1 192 ? -0.686 43.344 13.133 1 90.06 192 GLY B O 1
ATOM 4252 N N . VAL B 1 193 ? 0.339 41.812 11.898 1 94.56 193 VAL B N 1
ATOM 4253 C CA . VAL B 1 193 ? 0.554 40.938 13.047 1 94.56 193 VAL B CA 1
ATOM 4254 C C . VAL B 1 193 ? 1.858 41.312 13.75 1 94.56 193 VAL B C 1
ATOM 4256 O O . VAL B 1 193 ? 2.91 41.375 13.109 1 94.56 193 VAL B O 1
ATOM 4259 N N . GLY B 1 194 ? 1.779 41.625 15.055 1 96.19 194 GLY B N 1
ATOM 4260 C CA . GLY B 1 194 ? 2.967 41.906 15.844 1 96.19 194 GLY B CA 1
ATOM 4261 C C . GLY B 1 194 ? 3.445 40.719 16.656 1 96.19 194 GLY B C 1
ATOM 4262 O O . GLY B 1 194 ? 4.648 40.469 16.719 1 96.19 194 GLY B O 1
ATOM 4263 N N . LEU B 1 195 ? 2.539 40 17.25 1 97.88 195 LEU B N 1
ATOM 4264 C CA . LEU B 1 195 ? 2.811 38.812 18.062 1 97.88 195 LEU B CA 1
ATOM 4265 C C . LEU B 1 195 ? 1.979 37.656 17.594 1 97.88 195 LEU B C 1
ATOM 4267 O O . LEU B 1 195 ? 0.76 37.75 17.438 1 97.88 195 LEU B O 1
ATOM 4271 N N . ILE B 1 196 ? 2.686 36.531 17.281 1 98.12 196 ILE B N 1
ATOM 4272 C CA . ILE B 1 196 ? 2.008 35.344 16.812 1 98.12 196 ILE B CA 1
ATOM 4273 C C . ILE B 1 196 ? 2.305 34.188 17.766 1 98.12 196 ILE B C 1
ATOM 4275 O O . ILE B 1 196 ? 3.424 34.062 18.266 1 98.12 196 ILE B O 1
ATOM 4279 N N . VAL B 1 197 ? 1.311 33.406 18.094 1 98.62 197 VAL B N 1
ATOM 4280 C CA . VAL B 1 197 ? 1.495 32.156 18.859 1 98.62 197 VAL B CA 1
ATOM 4281 C C . VAL B 1 197 ? 1.292 30.953 17.969 1 98.62 197 VAL B C 1
ATOM 4283 O O . VAL B 1 197 ? 0.256 30.828 17.312 1 98.62 197 VAL B O 1
ATOM 4286 N N . ASP B 1 198 ? 2.305 30.141 17.844 1 98.31 198 ASP B N 1
ATOM 4287 C CA . ASP B 1 198 ? 2.209 28.828 17.203 1 98.31 198 ASP B CA 1
ATOM 4288 C C . ASP B 1 198 ? 1.761 27.766 18.188 1 98.31 198 ASP B C 1
ATOM 4290 O O . ASP B 1 198 ? 2.555 27.297 19.016 1 98.31 198 ASP B O 1
ATOM 4294 N N . VAL B 1 199 ? 0.497 27.422 18.109 1 98.12 199 VAL B N 1
ATOM 4295 C CA . VAL B 1 199 ? -0.076 26.453 19.031 1 98.12 199 VAL B CA 1
ATOM 4296 C C . VAL B 1 199 ? 0.234 25.031 18.562 1 98.12 199 VAL B C 1
ATOM 4298 O O . VAL B 1 199 ? -0.08 24.672 17.438 1 98.12 199 VAL B O 1
ATOM 4301 N N . GLY B 1 200 ? 0.77 24.219 19.469 1 94.62 200 GLY B N 1
ATOM 4302 C CA . GLY B 1 200 ? 1.261 22.906 19.062 1 94.62 200 GLY B CA 1
ATOM 4303 C C . GLY B 1 200 ? 2.473 22.984 18.156 1 94.62 200 GLY B C 1
ATOM 4304 O O . GLY B 1 200 ? 2.572 22.234 17.188 1 94.62 200 GLY B O 1
ATOM 4305 N N . GLY B 1 201 ? 3.4 23.844 18.438 1 92.62 201 GLY B N 1
ATOM 4306 C CA . GLY B 1 201 ? 4.461 24.203 17.5 1 92.62 201 GLY B CA 1
ATOM 4307 C C . GLY B 1 201 ? 5.641 23.25 17.562 1 92.62 201 GLY B C 1
ATOM 4308 O O . GLY B 1 201 ? 6.535 23.312 16.719 1 92.62 201 GLY B O 1
ATOM 4309 N N . GLY B 1 202 ? 5.664 22.359 18.562 1 89.19 202 GLY B N 1
ATOM 4310 C CA . GLY B 1 202 ? 6.75 21.406 18.688 1 89.19 202 GLY B CA 1
ATOM 4311 C C . GLY B 1 202 ? 8.086 22.047 18.984 1 89.19 202 GLY B C 1
ATOM 4312 O O . GLY B 1 202 ? 8.234 22.766 19.969 1 89.19 202 GLY B O 1
ATOM 4313 N N . LEU B 1 203 ? 9.008 21.969 17.984 1 87.06 203 LEU B N 1
ATOM 4314 C CA . LEU B 1 203 ? 10.352 22.5 18.172 1 87.06 203 LEU B CA 1
ATOM 4315 C C . LEU B 1 203 ? 10.422 23.969 17.734 1 87.06 203 LEU B C 1
ATOM 4317 O O . LEU B 1 203 ? 11.469 24.594 17.844 1 87.06 203 LEU B O 1
ATOM 4321 N N . GLY B 1 204 ? 9.344 24.469 17.266 1 91.88 204 GLY B N 1
ATOM 4322 C CA . GLY B 1 204 ? 9.258 25.891 16.984 1 91.88 204 GLY B CA 1
ATOM 4323 C C . GLY B 1 204 ? 9.742 26.25 15.586 1 91.88 204 GLY B C 1
ATOM 4324 O O . GLY B 1 204 ? 9.883 27.422 15.25 1 91.88 204 GLY B O 1
ATOM 4325 N N . THR B 1 205 ? 9.898 25.266 14.727 1 89.5 205 THR B N 1
ATOM 4326 C CA . THR B 1 205 ? 10.469 25.484 13.398 1 89.5 205 THR B CA 1
ATOM 4327 C C . THR B 1 205 ? 9.539 26.328 12.547 1 89.5 205 THR B C 1
ATOM 4329 O O . THR B 1 205 ? 9.984 27.25 11.844 1 89.5 205 THR B O 1
ATOM 4332 N N . ALA B 1 206 ? 8.281 26.094 12.609 1 94.19 206 ALA B N 1
ATOM 4333 C CA . ALA B 1 206 ? 7.328 26.812 11.781 1 94.19 206 ALA B CA 1
ATOM 4334 C C . ALA B 1 206 ? 7.285 28.297 12.148 1 94.19 206 ALA B C 1
ATOM 4336 O O . ALA B 1 206 ? 7.418 29.156 11.281 1 94.19 206 ALA B O 1
ATOM 4337 N N . VAL B 1 207 ? 7.133 28.562 13.422 1 96.19 207 VAL B N 1
ATOM 4338 C CA . VAL B 1 207 ? 7.027 29.953 13.852 1 96.19 207 VAL B CA 1
ATOM 4339 C C . VAL B 1 207 ? 8.359 30.672 13.633 1 96.19 207 VAL B C 1
ATOM 4341 O O . VAL B 1 207 ? 8.391 31.859 13.312 1 96.19 207 VAL B O 1
ATOM 4344 N N . ALA B 1 208 ? 9.438 29.922 13.789 1 95.38 208 ALA B N 1
ATOM 4345 C CA . ALA B 1 208 ? 10.75 30.5 13.516 1 95.38 208 ALA B CA 1
ATOM 4346 C C . ALA B 1 208 ? 10.852 30.953 12.055 1 95.38 208 ALA B C 1
ATOM 4348 O O . ALA B 1 208 ? 11.398 32.031 11.766 1 95.38 208 ALA B O 1
ATOM 4349 N N . GLU B 1 209 ? 10.352 30.156 11.156 1 93.56 209 GLU B N 1
ATOM 4350 C CA . GLU B 1 209 ? 10.367 30.516 9.742 1 93.56 209 GLU B CA 1
ATOM 4351 C C . GLU B 1 209 ? 9.492 31.734 9.461 1 93.56 209 GLU B C 1
ATOM 4353 O O . GLU B 1 209 ? 9.836 32.562 8.625 1 93.56 209 GLU B O 1
ATOM 4358 N N . ILE B 1 210 ? 8.383 31.859 10.109 1 95.56 210 ILE B N 1
ATOM 4359 C CA . ILE B 1 210 ? 7.5 33 9.945 1 95.56 210 ILE B CA 1
ATOM 4360 C C . ILE B 1 210 ? 8.211 34.281 10.406 1 95.56 210 ILE B C 1
ATOM 4362 O O . ILE B 1 210 ? 8.227 35.281 9.688 1 95.56 210 ILE B O 1
ATOM 4366 N N . VAL B 1 211 ? 8.844 34.156 11.578 1 96.31 211 VAL B N 1
ATOM 4367 C CA . VAL B 1 211 ? 9.523 35.312 12.172 1 96.31 211 VAL B CA 1
ATOM 4368 C C . VAL B 1 211 ? 10.711 35.688 11.297 1 96.31 211 VAL B C 1
ATOM 4370 O O . VAL B 1 211 ? 10.992 36.875 11.125 1 96.31 211 VAL B O 1
ATOM 4373 N N . LYS B 1 212 ? 11.359 34.719 10.805 1 94.56 212 LYS B N 1
ATOM 4374 C CA . LYS B 1 212 ? 12.477 34.969 9.906 1 94.56 212 LYS B CA 1
ATOM 4375 C C . LYS B 1 212 ? 12.008 35.719 8.648 1 94.56 212 LYS B C 1
ATOM 4377 O O . LYS B 1 212 ? 12.688 36.625 8.172 1 94.56 212 LYS B O 1
ATOM 4382 N N . ALA B 1 213 ? 10.953 35.406 8.117 1 93.88 213 ALA B N 1
ATOM 4383 C CA . ALA B 1 213 ? 10.414 36 6.902 1 93.88 213 ALA B CA 1
ATOM 4384 C C . ALA B 1 213 ? 9.805 37.375 7.199 1 93.88 213 ALA B C 1
ATOM 4386 O O . ALA B 1 213 ? 9.75 38.219 6.324 1 93.88 213 ALA B O 1
ATOM 4387 N N . HIS B 1 214 ? 9.344 37.531 8.438 1 94.75 214 HIS B N 1
ATOM 4388 C CA . HIS B 1 214 ? 8.734 38.781 8.898 1 94.75 214 HIS B CA 1
ATOM 4389 C C . HIS B 1 214 ? 9.352 39.25 10.211 1 94.75 214 HIS B C 1
ATOM 4391 O O . HIS B 1 214 ? 8.719 39.156 11.266 1 94.75 214 HIS B O 1
ATOM 4397 N N . PRO B 1 215 ? 10.43 39.906 10.125 1 94.31 215 PRO B N 1
ATOM 4398 C CA . PRO B 1 215 ? 11.227 40.188 11.32 1 94.31 215 PRO B CA 1
ATOM 4399 C C . PRO B 1 215 ? 10.508 41.125 12.297 1 94.31 215 PRO B C 1
ATOM 4401 O O . PRO B 1 215 ? 10.906 41.219 13.461 1 94.31 215 PRO B O 1
ATOM 4404 N N . HIS B 1 216 ? 9.57 41.781 11.812 1 94.94 216 HIS B N 1
ATOM 4405 C CA . HIS B 1 216 ? 8.828 42.688 12.695 1 94.94 216 HIS B CA 1
ATOM 4406 C C . HIS B 1 216 ? 7.914 41.875 13.625 1 94.94 216 HIS B C 1
ATOM 4408 O O . HIS B 1 216 ? 7.426 42.406 14.625 1 94.94 216 HIS B O 1
ATOM 4414 N N . ILE B 1 217 ? 7.648 40.594 13.344 1 96.88 217 ILE B N 1
ATOM 4415 C CA . ILE B 1 217 ? 6.762 39.75 14.133 1 96.88 217 ILE B CA 1
ATOM 4416 C C . ILE B 1 217 ? 7.562 39.062 15.234 1 96.88 217 ILE B C 1
ATOM 4418 O O . ILE B 1 217 ? 8.672 38.562 14.992 1 96.88 217 ILE B O 1
ATOM 4422 N N . ARG B 1 218 ? 7.07 39.062 16.453 1 98.19 218 ARG B N 1
ATOM 4423 C CA . ARG B 1 218 ? 7.57 38.219 17.531 1 98.19 218 ARG B CA 1
ATOM 4424 C C . ARG B 1 218 ? 6.762 36.938 17.625 1 98.19 218 ARG B C 1
ATOM 4426 O O . ARG B 1 218 ? 5.547 36.938 17.422 1 98.19 218 ARG B O 1
ATOM 4433 N N . GLY B 1 219 ? 7.477 35.844 17.922 1 98.25 219 GLY B N 1
ATOM 4434 C CA . GLY B 1 219 ? 6.812 34.562 17.938 1 98.25 219 GLY B CA 1
ATOM 4435 C C . GLY B 1 219 ? 6.836 33.875 19.281 1 98.25 219 GLY B C 1
ATOM 4436 O O . GLY B 1 219 ? 7.812 34 20.031 1 98.25 219 GLY B O 1
ATOM 4437 N N . ILE B 1 220 ? 5.77 33.219 19.625 1 98.56 220 ILE B N 1
ATOM 4438 C CA . ILE B 1 220 ? 5.684 32.312 20.766 1 98.56 220 ILE B CA 1
ATOM 4439 C C . ILE B 1 220 ? 5.457 30.875 20.25 1 98.56 220 ILE B C 1
ATOM 4441 O O . ILE B 1 220 ? 4.473 30.609 19.562 1 98.56 220 ILE B O 1
ATOM 4445 N N . ASN B 1 221 ? 6.387 30 20.484 1 98.12 221 ASN B N 1
ATOM 4446 C CA . ASN B 1 221 ? 6.156 28.562 20.297 1 98.12 221 ASN B CA 1
ATOM 4447 C C . ASN B 1 221 ? 5.496 27.938 21.531 1 98.12 221 ASN B C 1
ATOM 4449 O O . ASN B 1 221 ? 6.098 27.875 22.594 1 98.12 221 ASN B O 1
ATOM 4453 N N . PHE B 1 222 ? 4.285 27.531 21.359 1 98.06 222 PHE B N 1
ATOM 4454 C CA . PHE B 1 222 ? 3.49 27.047 22.469 1 98.06 222 PHE B CA 1
ATOM 4455 C C . PHE B 1 222 ? 3.197 25.562 22.328 1 98.06 222 PHE B C 1
ATOM 4457 O O . PHE B 1 222 ? 2.531 25.156 21.375 1 98.06 222 PHE B O 1
ATOM 4464 N N . ASP B 1 223 ? 3.672 24.75 23.219 1 95.12 223 ASP B N 1
ATOM 4465 C CA . ASP B 1 223 ? 3.465 23.297 23.266 1 95.12 223 ASP B CA 1
ATOM 4466 C C . ASP B 1 223 ? 3.621 22.766 24.688 1 95.12 223 ASP B C 1
ATOM 4468 O O . ASP B 1 223 ? 3.814 23.547 25.625 1 95.12 223 ASP B O 1
ATOM 4472 N N . LEU B 1 224 ? 3.385 21.5 24.875 1 91.75 224 LEU B N 1
ATOM 4473 C CA . LEU B 1 224 ? 3.584 20.891 26.188 1 91.75 224 LEU B CA 1
ATOM 4474 C C . LEU B 1 224 ? 4.977 21.203 26.719 1 91.75 224 LEU B C 1
ATOM 4476 O O . LEU B 1 224 ? 5.93 21.344 25.953 1 91.75 224 LEU B O 1
ATOM 4480 N N . ALA B 1 225 ? 5.102 21.234 28 1 92.62 225 ALA B N 1
ATOM 4481 C CA . ALA B 1 225 ? 6.328 21.672 28.672 1 92.62 225 ALA B CA 1
ATOM 4482 C C . ALA B 1 225 ? 7.504 20.781 28.266 1 92.62 225 ALA B C 1
ATOM 4484 O O . ALA B 1 225 ? 8.594 21.281 27.969 1 92.62 225 ALA B O 1
ATOM 4485 N N . ASP B 1 226 ? 7.273 19.516 28.219 1 86.19 226 ASP B N 1
ATOM 4486 C CA . ASP B 1 226 ? 8.344 18.578 27.906 1 86.19 226 ASP B CA 1
ATOM 4487 C C . ASP B 1 226 ? 8.797 18.719 26.453 1 86.19 226 ASP B C 1
ATOM 4489 O O . ASP B 1 226 ? 9.969 18.484 26.141 1 86.19 226 ASP B O 1
ATOM 4493 N N . VAL B 1 227 ? 7.934 19.141 25.625 1 85.12 227 VAL B N 1
ATOM 4494 C CA . VAL B 1 227 ? 8.227 19.297 24.203 1 85.12 227 VAL B CA 1
ATOM 4495 C C . VAL B 1 227 ? 9.078 20.531 23.984 1 85.12 227 VAL B C 1
ATOM 4497 O O . VAL B 1 227 ? 10.125 20.469 23.328 1 85.12 227 VAL B O 1
ATOM 4500 N N . VAL B 1 228 ? 8.711 21.703 24.562 1 91.25 228 VAL B N 1
ATOM 4501 C CA . VAL B 1 228 ? 9.398 22.953 24.297 1 91.25 228 VAL B CA 1
ATOM 4502 C C . VAL B 1 228 ? 10.727 23 25.047 1 91.25 228 VAL B C 1
ATOM 4504 O O . VAL B 1 228 ? 11.617 23.766 24.703 1 91.25 228 VAL B O 1
ATOM 4507 N N . ALA B 1 229 ? 10.852 22.078 26.047 1 89.75 229 ALA B N 1
ATOM 4508 C CA . ALA B 1 229 ? 12.086 22.031 26.828 1 89.75 229 ALA B CA 1
ATOM 4509 C C . ALA B 1 229 ? 13.266 21.641 25.953 1 89.75 229 ALA B C 1
ATOM 4511 O O . ALA B 1 229 ? 14.406 22.031 26.219 1 89.75 229 ALA B O 1
ATOM 4512 N N . THR B 1 230 ? 13 20.953 24.906 1 84.44 230 THR B N 1
ATOM 4513 C CA . THR B 1 230 ? 14.078 20.469 24.047 1 84.44 230 THR B CA 1
ATOM 4514 C C . THR B 1 230 ? 14.164 21.281 22.766 1 84.44 230 THR B C 1
ATOM 4516 O O . THR B 1 230 ? 14.945 20.953 21.875 1 84.44 230 THR B O 1
ATOM 4519 N N . ALA B 1 231 ? 13.367 22.312 22.672 1 90.12 231 ALA B N 1
ATOM 4520 C CA . ALA B 1 231 ? 13.328 23.094 21.438 1 90.12 231 ALA B CA 1
ATOM 4521 C C . ALA B 1 231 ? 14.547 24.016 21.344 1 90.12 231 ALA B C 1
ATOM 4523 O O . ALA B 1 231 ? 14.992 24.578 22.344 1 90.12 231 ALA B O 1
ATOM 4524 N N . PRO B 1 232 ? 15.117 24.141 20.203 1 92.94 232 PRO B N 1
ATOM 4525 C CA . PRO B 1 232 ? 16.25 25.062 20.016 1 92.94 232 PRO B CA 1
ATOM 4526 C C . PRO B 1 232 ? 15.836 26.531 20.141 1 92.94 232 PRO B C 1
ATOM 4528 O O . PRO B 1 232 ? 14.664 26.859 19.984 1 92.94 232 PRO B O 1
ATOM 4531 N N . LYS B 1 233 ? 16.859 27.297 20.375 1 95.75 233 LYS B N 1
ATOM 4532 C CA . LYS B 1 233 ? 16.609 28.734 20.438 1 95.75 233 LYS B CA 1
ATOM 4533 C C . LYS B 1 233 ? 16.531 29.344 19.031 1 95.75 233 LYS B C 1
ATOM 4535 O O . LYS B 1 233 ? 17.297 28.969 18.156 1 95.75 233 LYS B O 1
ATOM 4540 N N . TYR B 1 234 ? 15.555 30.141 18.828 1 96 234 TYR B N 1
ATOM 4541 C CA . TYR B 1 234 ? 15.391 30.891 17.594 1 96 234 TYR B CA 1
ATOM 4542 C C . TYR B 1 234 ? 15.289 32.375 17.875 1 96 234 TYR B C 1
ATOM 4544 O O . TYR B 1 234 ? 14.609 32.812 18.812 1 96 234 TYR B O 1
ATOM 4552 N N . PRO B 1 235 ? 16.031 33.188 17.031 1 96.38 235 PRO B N 1
ATOM 4553 C CA . PRO B 1 235 ? 15.859 34.656 17.203 1 96.38 235 PRO B CA 1
ATOM 4554 C C . PRO B 1 235 ? 14.406 35.094 17.047 1 96.38 235 PRO B C 1
ATOM 4556 O O . PRO B 1 235 ? 13.742 34.719 16.078 1 96.38 235 PRO B O 1
ATOM 4559 N N . GLY B 1 236 ? 13.93 35.844 18.016 1 97.62 236 GLY B N 1
ATOM 4560 C CA . GLY B 1 236 ? 12.602 36.438 17.922 1 97.62 236 GLY B CA 1
ATOM 4561 C C . GLY B 1 236 ? 11.5 35.469 18.359 1 97.62 236 GLY B C 1
ATOM 4562 O O . GLY B 1 236 ? 10.312 35.812 18.281 1 97.62 236 GLY B O 1
ATOM 4563 N N . VAL B 1 237 ? 11.852 34.281 18.844 1 98.19 237 VAL B N 1
ATOM 4564 C CA . VAL B 1 237 ? 10.867 33.281 19.25 1 98.19 237 VAL B CA 1
ATOM 4565 C C . VAL B 1 237 ? 11.109 32.875 20.703 1 98.19 237 VAL B C 1
ATOM 4567 O O . VAL B 1 237 ? 12.242 32.656 21.109 1 98.19 237 VAL B O 1
ATOM 4570 N N . ILE B 1 238 ? 10.125 32.906 21.484 1 98.25 238 ILE B N 1
ATOM 4571 C CA . ILE B 1 238 ? 10.211 32.344 22.844 1 98.25 238 ILE B CA 1
ATOM 4572 C C . ILE B 1 238 ? 9.398 31.062 22.938 1 98.25 238 ILE B C 1
ATOM 4574 O O . ILE B 1 238 ? 8.367 30.922 22.281 1 98.25 238 ILE B O 1
ATOM 4578 N N . HIS B 1 239 ? 9.891 30.109 23.75 1 98 239 HIS B N 1
ATOM 4579 C CA . HIS B 1 239 ? 9.203 28.859 23.984 1 98 239 HIS B CA 1
ATOM 4580 C C . HIS B 1 239 ? 8.398 28.906 25.281 1 98 239 HIS B C 1
ATOM 4582 O O . HIS B 1 239 ? 8.922 29.281 26.328 1 98 239 HIS B O 1
ATOM 4588 N N . VAL B 1 240 ? 7.152 28.594 25.188 1 98.06 240 VAL B N 1
ATOM 4589 C CA . VAL B 1 240 ? 6.27 28.609 26.344 1 98.06 240 VAL B CA 1
ATOM 4590 C C . VAL B 1 240 ? 5.59 27.25 26.5 1 98.06 240 VAL B C 1
ATOM 4592 O O . VAL B 1 240 ? 4.953 26.75 25.578 1 98.06 240 VAL B O 1
ATOM 4595 N N . GLY B 1 241 ? 5.738 26.562 27.641 1 96.81 241 GLY B N 1
ATOM 4596 C CA . GLY B 1 241 ? 5.082 25.297 27.938 1 96.81 241 GLY B CA 1
ATOM 4597 C C . GLY B 1 241 ? 3.654 25.469 28.422 1 96.81 241 GLY B C 1
ATOM 4598 O O . GLY B 1 241 ? 3.365 26.359 29.219 1 96.81 241 GLY B O 1
ATOM 4599 N N . GLY B 1 242 ? 2.756 24.703 27.875 1 96.38 242 GLY B N 1
ATOM 4600 C CA . GLY B 1 242 ? 1.365 24.719 28.312 1 96.38 242 GLY B CA 1
ATOM 4601 C C . GLY B 1 242 ? 0.489 23.766 27.516 1 96.38 242 GLY B C 1
ATOM 4602 O O . GLY B 1 242 ? 0.979 23.031 26.656 1 96.38 242 GLY B O 1
ATOM 4603 N N . ASP B 1 243 ? -0.757 23.719 27.891 1 96.62 243 ASP B N 1
ATOM 4604 C CA . ASP B 1 243 ? -1.753 22.844 27.281 1 96.62 243 ASP B CA 1
ATOM 4605 C C . ASP B 1 243 ? -2.785 23.656 26.5 1 96.62 243 ASP B C 1
ATOM 4607 O O . ASP B 1 243 ? -3.457 24.516 27.062 1 96.62 243 ASP B O 1
ATOM 4611 N N . MET B 1 244 ? -2.895 23.375 25.203 1 97.06 244 MET B N 1
ATOM 4612 C CA . MET B 1 244 ? -3.793 24.141 24.344 1 97.06 244 MET B CA 1
ATOM 4613 C C . MET B 1 244 ? -5.242 23.984 24.797 1 97.06 244 MET B C 1
ATOM 4615 O O . MET B 1 244 ? -6.102 24.781 24.422 1 97.06 244 MET B O 1
ATOM 4619 N N . PHE B 1 245 ? -5.566 22.969 25.609 1 97.31 245 PHE B N 1
ATOM 4620 C CA . PHE B 1 245 ? -6.914 22.734 26.109 1 97.31 245 PHE B CA 1
ATOM 4621 C C . PHE B 1 245 ? -7.191 23.609 27.328 1 97.31 245 PHE B C 1
ATOM 4623 O O . PHE B 1 245 ? -8.344 23.75 27.75 1 97.31 245 PHE B O 1
ATOM 4630 N N . ASP B 1 246 ? -6.191 24.141 27.906 1 96.81 246 ASP B N 1
ATOM 4631 C CA . ASP B 1 246 ? -6.34 25 29.078 1 96.81 246 ASP B CA 1
ATOM 4632 C C . ASP B 1 246 ? -6.352 26.469 28.688 1 96.81 246 ASP B C 1
ATOM 4634 O O . ASP B 1 246 ? -7.418 27.062 28.484 1 96.81 246 ASP B O 1
ATOM 4638 N N . VAL B 1 247 ? -5.141 27.047 28.594 1 97.19 247 VAL B N 1
ATOM 4639 C CA . VAL B 1 247 ? -5.055 28.469 28.234 1 97.19 247 VAL B CA 1
ATOM 4640 C C . VAL B 1 247 ? -3.953 28.656 27.203 1 97.19 247 VAL B C 1
ATOM 4642 O O . VAL B 1 247 ? -2.842 28.156 27.359 1 97.19 247 VAL B O 1
ATOM 4645 N N . ILE B 1 248 ? -4.301 29.406 26.188 1 98.38 248 ILE B N 1
ATOM 4646 C CA . ILE B 1 248 ? -3.357 29.766 25.141 1 98.38 248 ILE B CA 1
ATOM 4647 C C . ILE B 1 248 ? -2.873 31.203 25.344 1 98.38 248 ILE B C 1
ATOM 4649 O O . ILE B 1 248 ? -3.666 32.094 25.672 1 98.38 248 ILE B O 1
ATOM 4653 N N . PRO B 1 249 ? -1.589 31.406 25.188 1 98.31 249 PRO B N 1
ATOM 4654 C CA . PRO B 1 249 ? -1.073 32.781 25.359 1 98.31 249 PRO B CA 1
ATOM 4655 C C . PRO B 1 249 ? -1.748 33.781 24.422 1 98.31 249 PRO B C 1
ATOM 4657 O O . PRO B 1 249 ? -2.059 33.438 23.281 1 98.31 249 PRO B O 1
ATOM 4660 N N . LYS B 1 250 ? -1.91 35.031 24.953 1 97.75 250 LYS B N 1
ATOM 4661 C CA . LYS B 1 250 ? -2.52 36.062 24.141 1 97.75 250 LYS B CA 1
ATOM 4662 C C . LYS B 1 250 ? -1.589 36.531 23.016 1 97.75 250 LYS B C 1
ATOM 4664 O O . LYS B 1 250 ? -0.371 36.594 23.203 1 97.75 250 LYS B O 1
ATOM 4669 N N . ALA B 1 251 ? -2.119 36.812 21.875 1 97.81 251 ALA B N 1
ATOM 4670 C CA . ALA B 1 251 ? -1.361 37.281 20.719 1 97.81 251 ALA B CA 1
ATOM 4671 C C . ALA B 1 251 ? -2.281 37.938 19.688 1 97.81 251 ALA B C 1
ATOM 4673 O O . ALA B 1 251 ? -3.506 37.906 19.844 1 97.81 251 ALA B O 1
ATOM 4674 N N . ASP B 1 252 ? -1.672 38.594 18.703 1 97.12 252 ASP B N 1
ATOM 4675 C CA . ASP B 1 252 ? -2.443 39.188 17.609 1 97.12 252 ASP B CA 1
ATOM 4676 C C . ASP B 1 252 ? -3.012 38.125 16.688 1 97.12 252 ASP B C 1
ATOM 4678 O O . ASP B 1 252 ? -4.074 38.312 16.094 1 97.12 252 ASP B O 1
ATOM 4682 N N . ALA B 1 253 ? -2.252 37.062 16.562 1 97.5 253 ALA B N 1
ATOM 4683 C CA . ALA B 1 253 ? -2.65 35.938 15.695 1 97.5 253 ALA B CA 1
ATOM 4684 C C . ALA B 1 253 ? -2.215 34.625 16.281 1 97.5 253 ALA B C 1
ATOM 4686 O O . ALA B 1 253 ? -1.229 34.531 17.016 1 97.5 253 ALA B O 1
ATOM 4687 N N . ILE B 1 254 ? -2.975 33.656 15.961 1 98.31 254 ILE B N 1
ATOM 4688 C CA . ILE B 1 254 ? -2.637 32.281 16.312 1 98.31 254 ILE B CA 1
ATOM 4689 C C . ILE B 1 254 ? -2.395 31.469 15.047 1 98.31 254 ILE B C 1
ATOM 4691 O O . ILE B 1 254 ? -3.119 31.609 14.055 1 98.31 254 ILE B O 1
ATOM 4695 N N . PHE B 1 255 ? -1.348 30.719 15.078 1 98.12 255 PHE B N 1
ATOM 4696 C CA . PHE B 1 255 ? -0.979 29.812 14 1 98.12 255 PHE B CA 1
ATOM 4697 C C . PHE B 1 255 ? -1.062 28.359 14.461 1 98.12 255 PHE B C 1
ATOM 4699 O O . PHE B 1 255 ? -0.573 28.016 15.539 1 98.12 255 PHE B O 1
ATOM 4706 N N . MET B 1 256 ? -1.763 27.516 13.734 1 97.88 256 MET B N 1
ATOM 4707 C CA . MET B 1 256 ? -1.866 26.094 14.016 1 97.88 256 MET B CA 1
ATOM 4708 C C . MET B 1 256 ? -1.642 25.266 12.75 1 97.88 256 MET B C 1
ATOM 4710 O O . MET B 1 256 ? -2.385 25.406 11.773 1 97.88 256 MET B O 1
ATOM 4714 N N . LYS B 1 257 ? -0.652 24.469 12.797 1 96.31 257 LYS B N 1
ATOM 4715 C CA . LYS B 1 257 ? -0.352 23.609 11.656 1 96.31 257 LYS B CA 1
ATOM 4716 C C . LYS B 1 257 ? -0.436 22.141 12.031 1 96.31 257 LYS B C 1
ATOM 4718 O O . LYS B 1 257 ? 0.309 21.672 12.898 1 96.31 257 LYS B O 1
ATOM 4723 N N . TRP B 1 258 ? -1.347 21.375 11.398 1 93.19 258 TRP B N 1
ATOM 4724 C CA . TRP B 1 258 ? -1.492 19.938 11.594 1 93.19 258 TRP B CA 1
ATOM 4725 C C . TRP B 1 258 ? -1.864 19.625 13.039 1 93.19 258 TRP B C 1
ATOM 4727 O O . TRP B 1 258 ? -1.28 18.719 13.656 1 93.19 258 TRP B O 1
ATOM 4737 N N . ILE B 1 259 ? -2.783 20.375 13.555 1 94.81 259 ILE B N 1
ATOM 4738 C CA . ILE B 1 259 ? -3.139 20.188 14.961 1 94.81 259 ILE B CA 1
ATOM 4739 C C . ILE B 1 259 ? -4.574 19.688 15.062 1 94.81 259 ILE B C 1
ATOM 4741 O O . ILE B 1 259 ? -4.832 18.656 15.688 1 94.81 259 ILE B O 1
ATOM 4745 N N . LEU B 1 260 ? -5.484 20.375 14.375 1 96.88 260 LEU B N 1
ATOM 4746 C CA . LEU B 1 260 ? -6.898 20.141 14.633 1 96.88 260 LEU B CA 1
ATOM 4747 C C . LEU B 1 260 ? -7.336 18.797 14.039 1 96.88 260 LEU B C 1
ATOM 4749 O O . LEU B 1 260 ? -8.281 18.172 14.523 1 96.88 260 LEU B O 1
ATOM 4753 N N . HIS B 1 261 ? -6.648 18.328 13.055 1 95.25 261 HIS B N 1
ATOM 4754 C CA . HIS B 1 261 ? -6.996 17.031 12.477 1 95.25 261 HIS B CA 1
ATOM 4755 C C . HIS B 1 261 ? -6.707 15.898 13.453 1 95.25 261 HIS B C 1
ATOM 4757 O O . HIS B 1 261 ? -7.18 14.781 13.266 1 95.25 261 HIS B O 1
ATOM 4763 N N . ASN B 1 262 ? -5.977 16.172 14.523 1 93.56 262 ASN B N 1
ATOM 4764 C CA . ASN B 1 262 ? -5.637 15.156 15.516 1 93.56 262 ASN B CA 1
ATOM 4765 C C . ASN B 1 262 ? -6.801 14.891 16.469 1 93.56 262 ASN B C 1
ATOM 4767 O O . ASN B 1 262 ? -6.777 13.922 17.234 1 93.56 262 ASN B O 1
ATOM 4771 N N . TRP B 1 263 ? -7.863 15.727 16.406 1 94.12 263 TRP B N 1
ATOM 4772 C CA . TRP B 1 263 ? -8.867 15.703 17.469 1 94.12 263 TRP B CA 1
ATOM 4773 C C . TRP B 1 263 ? -10.273 15.609 16.875 1 94.12 263 TRP B C 1
ATOM 4775 O O . TRP B 1 263 ? -10.5 16.016 15.727 1 94.12 263 TRP B O 1
ATOM 4785 N N . ASN B 1 264 ? -11.172 15.109 17.734 1 92.62 264 ASN B N 1
ATOM 4786 C CA . ASN B 1 264 ? -12.57 15.125 17.328 1 92.62 264 ASN B CA 1
ATOM 4787 C C . ASN B 1 264 ? -13.164 16.531 17.422 1 92.62 264 ASN B C 1
ATOM 4789 O O . ASN B 1 264 ? -12.477 17.469 17.844 1 92.62 264 ASN B O 1
ATOM 4793 N N . ASP B 1 265 ? -14.391 16.703 17.062 1 95.06 265 ASP B N 1
ATOM 4794 C CA . ASP B 1 265 ? -15 18.031 16.969 1 95.06 265 ASP B CA 1
ATOM 4795 C C . ASP B 1 265 ? -15.156 18.672 18.344 1 95.06 265 ASP B C 1
ATOM 4797 O O . ASP B 1 265 ? -15 19.875 18.5 1 95.06 265 ASP B O 1
ATOM 4801 N N . GLU B 1 266 ? -15.438 17.844 19.281 1 95.31 266 GLU B N 1
ATOM 4802 C CA . GLU B 1 266 ? -15.609 18.359 20.641 1 95.31 266 GLU B CA 1
ATOM 4803 C C . GLU B 1 266 ? -14.312 18.984 21.156 1 95.31 266 GLU B C 1
ATOM 4805 O O . GLU B 1 266 ? -14.32 20.109 21.688 1 95.31 266 GLU B O 1
ATOM 4810 N N . LYS B 1 267 ? -13.25 18.281 21.016 1 95.94 267 LYS B N 1
ATOM 4811 C CA . LYS B 1 267 ? -11.945 18.766 21.453 1 95.94 267 LYS B CA 1
ATOM 4812 C C . LYS B 1 267 ? -11.5 19.969 20.609 1 95.94 267 LYS B C 1
ATOM 4814 O O . LYS B 1 267 ? -10.914 20.906 21.125 1 95.94 267 LYS B O 1
ATOM 4819 N N . CYS B 1 268 ? -11.781 19.922 19.359 1 97.75 268 CYS B N 1
ATOM 4820 C CA . CYS B 1 268 ? -11.43 21.031 18.484 1 97.75 268 CYS B CA 1
ATOM 4821 C C . CYS B 1 268 ? -12.164 22.297 18.891 1 97.75 268 CYS B C 1
ATOM 4823 O O . CYS B 1 268 ? -11.594 23.391 18.859 1 97.75 268 CYS B O 1
ATOM 4825 N N . THR B 1 269 ? -13.438 22.125 19.203 1 97.75 269 THR B N 1
ATOM 4826 C CA . THR B 1 269 ? -14.219 23.281 19.641 1 97.75 269 THR B CA 1
ATOM 4827 C C . THR B 1 269 ? -13.609 23.906 20.891 1 97.75 269 THR B C 1
ATOM 4829 O O . THR B 1 269 ? -13.539 25.125 21.016 1 97.75 269 THR B O 1
ATOM 4832 N N . GLN B 1 270 ? -13.18 23.047 21.781 1 97.81 270 GLN B N 1
ATOM 4833 C CA . GLN B 1 270 ? -12.516 23.531 22.984 1 97.81 270 GLN B CA 1
ATOM 4834 C C . GLN B 1 270 ? -11.258 24.312 22.641 1 97.81 270 GLN B C 1
ATOM 4836 O O . GLN B 1 270 ? -11.031 25.406 23.188 1 97.81 270 GLN B O 1
ATOM 4841 N N . ILE B 1 271 ? -10.422 23.781 21.766 1 98.19 271 ILE B N 1
ATOM 4842 C CA . ILE B 1 271 ? -9.188 24.453 21.344 1 98.19 271 ILE B CA 1
ATOM 4843 C C . ILE B 1 271 ? -9.516 25.781 20.688 1 98.19 271 ILE B C 1
ATOM 4845 O O . ILE B 1 271 ? -8.891 26.797 21 1 98.19 271 ILE B O 1
ATOM 4849 N N . LEU B 1 272 ? -10.516 25.797 19.844 1 98.25 272 LEU B N 1
ATOM 4850 C CA . LEU B 1 272 ? -10.891 26.984 19.094 1 98.25 272 LEU B CA 1
ATOM 4851 C C . LEU B 1 272 ? -11.422 28.062 20.031 1 98.25 272 LEU B C 1
ATOM 4853 O O . LEU B 1 272 ? -11.156 29.25 19.828 1 98.25 272 LEU B O 1
ATOM 4857 N N . LYS B 1 273 ? -12.203 27.672 21 1 98 273 LYS B N 1
ATOM 4858 C CA . LYS B 1 273 ? -12.68 28.641 21.984 1 98 273 LYS B CA 1
ATOM 4859 C C . LYS B 1 273 ? -11.523 29.281 22.75 1 98 273 LYS B C 1
ATOM 4861 O O . LYS B 1 273 ? -11.547 30.469 23.047 1 98 273 LYS B O 1
ATOM 4866 N N . ASN B 1 274 ? -10.562 28.438 23.109 1 98.31 274 ASN B N 1
ATOM 4867 C CA . ASN B 1 274 ? -9.367 28.969 23.766 1 98.31 274 ASN B CA 1
ATOM 4868 C C . ASN B 1 274 ? -8.594 29.906 22.844 1 98.31 274 ASN B C 1
ATOM 4870 O O . ASN B 1 274 ? -8.023 30.891 23.312 1 98.31 274 ASN B O 1
ATOM 4874 N N . CYS B 1 275 ? -8.516 29.578 21.562 1 98.19 275 CYS B N 1
ATOM 4875 C CA . CYS B 1 275 ? -7.906 30.469 20.578 1 98.19 275 CYS B CA 1
ATOM 4876 C C . CYS B 1 275 ? -8.648 31.797 20.531 1 98.19 275 CYS B C 1
ATOM 4878 O O . CYS B 1 275 ? -8.031 32.875 20.469 1 98.19 275 CYS B O 1
ATOM 4880 N N . ARG B 1 276 ? -9.953 31.719 20.562 1 97.31 276 ARG B N 1
ATOM 4881 C CA . ARG B 1 276 ? -10.797 32.906 20.484 1 97.31 276 ARG B CA 1
ATOM 4882 C C . ARG B 1 276 ? -10.516 33.844 21.672 1 97.31 276 ARG B C 1
ATOM 4884 O O . ARG B 1 276 ? -10.453 35.062 21.5 1 97.31 276 ARG B O 1
ATOM 4891 N N . LYS B 1 277 ? -10.352 33.281 22.781 1 97.12 277 LYS B N 1
ATOM 4892 C CA . LYS B 1 277 ? -10.07 34.031 23.984 1 97.12 277 LYS B CA 1
ATOM 4893 C C . LYS B 1 277 ? -8.688 34.688 23.922 1 97.12 277 LYS B C 1
ATOM 4895 O O . LYS B 1 277 ? -8.453 35.719 24.531 1 97.12 277 LYS B O 1
ATOM 4900 N N . ALA B 1 278 ? -7.824 34.094 23.156 1 97.75 278 ALA B N 1
ATOM 4901 C CA . ALA B 1 278 ? -6.414 34.469 23.172 1 97.75 278 ALA B CA 1
ATOM 4902 C C . ALA B 1 278 ? -6.145 35.625 22.172 1 97.75 278 ALA B C 1
ATOM 4904 O O . ALA B 1 278 ? -5.102 36.25 22.234 1 97.75 278 ALA B O 1
ATOM 4905 N N . ILE B 1 279 ? -7.066 35.875 21.281 1 97.06 279 ILE B N 1
ATOM 4906 C CA . ILE B 1 279 ? -6.824 36.875 20.266 1 97.06 279 ILE B CA 1
ATOM 4907 C C . ILE B 1 279 ? -7.777 38.062 20.484 1 97.06 279 ILE B C 1
ATOM 4909 O O . ILE B 1 279 ? -8.852 37.906 21.078 1 97.06 279 ILE B O 1
ATOM 4913 N N . PRO B 1 280 ? -7.395 39.25 19.938 1 94.75 280 PRO B N 1
ATOM 4914 C CA . PRO B 1 280 ? -8.297 40.375 20.047 1 94.75 280 PRO B CA 1
ATOM 4915 C C . PRO B 1 280 ? -9.602 40.188 19.281 1 94.75 280 PRO B C 1
ATOM 4917 O O . PRO B 1 280 ? -9.602 39.562 18.219 1 94.75 280 PRO B O 1
ATOM 4920 N N . GLU B 1 281 ? -10.641 40.719 19.75 1 88.94 281 GLU B N 1
ATOM 4921 C CA . GLU B 1 281 ? -11.984 40.562 19.219 1 88.94 281 GLU B CA 1
ATOM 4922 C C . GLU B 1 281 ? -12.086 41.125 17.797 1 88.94 281 GLU B C 1
ATOM 4924 O O . GLU B 1 281 ? -12.727 40.531 16.938 1 88.94 281 GLU B O 1
ATOM 4929 N N . LYS B 1 282 ? -11.453 42.219 17.578 1 83.69 282 LYS B N 1
ATOM 4930 C CA . LYS B 1 282 ? -11.695 42.906 16.297 1 83.69 282 LYS B CA 1
ATOM 4931 C C . LYS B 1 282 ? -10.602 42.594 15.289 1 83.69 282 LYS B C 1
ATOM 4933 O O . LYS B 1 282 ? -10.883 42.375 14.102 1 83.69 282 LYS B O 1
ATOM 4938 N N . ILE B 1 283 ? -9.422 42.469 15.727 1 85.88 283 ILE B N 1
ATOM 4939 C CA . ILE B 1 283 ? -8.336 42.375 14.766 1 85.88 283 ILE B CA 1
ATOM 4940 C C . ILE B 1 283 ? -7.637 41.031 14.867 1 85.88 283 ILE B C 1
ATOM 4942 O O . ILE B 1 283 ? -6.695 40.75 14.125 1 85.88 283 ILE B O 1
ATOM 4946 N N . GLY B 1 284 ? -8.07 40.219 15.766 1 92.06 284 GLY B N 1
ATOM 4947 C CA . GLY B 1 284 ? -7.438 38.906 15.953 1 92.06 284 GLY B CA 1
ATOM 4948 C C . GLY B 1 284 ? -7.641 37.969 14.773 1 92.06 284 GLY B C 1
ATOM 4949 O O . GLY B 1 284 ? -8.641 38.062 14.062 1 92.06 284 GLY B O 1
ATOM 4950 N N . LYS B 1 285 ? -6.629 37.094 14.539 1 94.69 285 LYS B N 1
ATOM 4951 C CA . LYS B 1 285 ? -6.664 36.188 13.406 1 94.69 285 LYS B CA 1
ATOM 4952 C C . LYS B 1 285 ? -6.195 34.781 13.812 1 94.69 285 LYS B C 1
ATOM 4954 O O . LYS B 1 285 ? -5.258 34.656 14.602 1 94.69 285 LYS B O 1
ATOM 4959 N N . LEU B 1 286 ? -6.938 33.875 13.336 1 97.69 286 LEU B N 1
ATOM 4960 C CA . LEU B 1 286 ? -6.527 32.469 13.477 1 97.69 286 LEU B CA 1
ATOM 4961 C C . LEU B 1 286 ? -6.148 31.875 12.125 1 97.69 286 LEU B C 1
ATOM 4963 O O . LEU B 1 286 ? -6.949 31.891 11.195 1 97.69 286 LEU B O 1
ATOM 4967 N N . VAL B 1 287 ? -4.902 31.453 12 1 97.88 287 VAL B N 1
ATOM 4968 C CA . VAL B 1 287 ? -4.402 30.828 10.781 1 97.88 287 VAL B CA 1
ATOM 4969 C C . VAL B 1 287 ? -4.211 29.328 11.008 1 97.88 287 VAL B C 1
ATOM 4971 O O . VAL B 1 287 ? -3.264 28.922 11.68 1 97.88 287 VAL B O 1
ATOM 4974 N N . ILE B 1 288 ? -5.082 28.562 10.414 1 98.25 288 ILE B N 1
ATOM 4975 C CA . ILE B 1 288 ? -5.004 27.109 10.492 1 98.25 288 ILE B CA 1
ATOM 4976 C C . ILE B 1 288 ? -4.445 26.547 9.188 1 98.25 288 ILE B C 1
ATOM 4978 O O . ILE B 1 288 ? -4.879 26.938 8.102 1 98.25 288 ILE B O 1
ATOM 4982 N N . VAL B 1 289 ? -3.449 25.75 9.305 1 97.31 289 VAL B N 1
ATOM 4983 C CA . VAL B 1 289 ? -2.926 25.016 8.156 1 97.31 289 VAL B CA 1
ATOM 4984 C C . VAL B 1 289 ? -3.205 23.531 8.32 1 97.31 289 VAL B C 1
ATOM 4986 O O . VAL B 1 289 ? -2.549 22.859 9.125 1 97.31 289 VAL B O 1
ATOM 4989 N N . ASP B 1 290 ? -4.141 23.016 7.598 1 96.5 290 ASP B N 1
ATOM 4990 C CA . ASP B 1 290 ? -4.621 21.641 7.742 1 96.5 290 ASP B CA 1
ATOM 4991 C C . ASP B 1 290 ? -5.199 21.109 6.43 1 96.5 290 ASP B C 1
ATOM 4993 O O . ASP B 1 290 ? -5.273 21.844 5.441 1 96.5 290 ASP B O 1
ATOM 4997 N N . GLY B 1 291 ? -5.438 19.844 6.457 1 94.44 291 GLY B N 1
ATOM 4998 C CA . GLY B 1 291 ? -6.07 19.25 5.289 1 94.44 291 GLY B CA 1
ATOM 4999 C C . GLY B 1 291 ? -7.527 19.656 5.133 1 94.44 291 GLY B C 1
ATOM 5000 O O . GLY B 1 291 ? -8.242 19.828 6.125 1 94.44 291 GLY B O 1
ATOM 5001 N N . VAL B 1 292 ? -7.957 19.875 3.885 1 94.75 292 VAL B N 1
ATOM 5002 C CA . VAL B 1 292 ? -9.359 20.109 3.562 1 94.75 292 VAL B CA 1
ATOM 5003 C C . VAL B 1 292 ? -9.828 19.094 2.52 1 94.75 292 VAL B C 1
ATOM 5005 O O . VAL B 1 292 ? -9.258 19.016 1.43 1 94.75 292 VAL B O 1
ATOM 5008 N N . LEU B 1 293 ? -10.789 18.281 2.926 1 92.25 293 LEU B N 1
ATOM 5009 C CA . LEU B 1 293 ? -11.359 17.328 1.992 1 92.25 293 LEU B CA 1
ATOM 5010 C C . LEU B 1 293 ? -12.18 18.031 0.917 1 92.25 293 LEU B C 1
ATOM 5012 O O . LEU B 1 293 ? -13.117 18.766 1.229 1 92.25 293 LEU B O 1
ATOM 5016 N N . LEU B 1 294 ? -11.766 17.875 -0.273 1 81.12 294 LEU B N 1
ATOM 5017 C CA . LEU B 1 294 ? -12.453 18.531 -1.382 1 81.12 294 LEU B CA 1
ATOM 5018 C C . LEU B 1 294 ? -13.219 17.516 -2.223 1 81.12 294 LEU B C 1
ATOM 5020 O O . LEU B 1 294 ? -12.812 16.344 -2.307 1 81.12 294 LEU B O 1
ATOM 5024 N N . PRO B 1 295 ? -14.391 17.922 -2.68 1 69.56 295 PRO B N 1
ATOM 5025 C CA . PRO B 1 295 ? -15.164 17.031 -3.535 1 69.56 295 PRO B CA 1
ATOM 5026 C C . PRO B 1 295 ? -14.445 16.672 -4.832 1 69.56 295 PRO B C 1
ATOM 5028 O O . PRO B 1 295 ? -14.688 15.625 -5.418 1 69.56 295 PRO B O 1
ATOM 5031 N N . ASP B 1 296 ? -13.594 17.625 -5.207 1 65.81 296 ASP B N 1
ATOM 5032 C CA . ASP B 1 296 ? -12.977 17.438 -6.516 1 65.81 296 ASP B CA 1
ATOM 5033 C C . ASP B 1 296 ? -11.656 16.672 -6.395 1 65.81 296 ASP B C 1
ATOM 5035 O O . ASP B 1 296 ? -11.07 16.594 -5.312 1 65.81 296 ASP B O 1
ATOM 5039 N N . ASN B 1 297 ? -11.391 15.938 -7.398 1 63.25 297 ASN B N 1
ATOM 5040 C CA . ASN B 1 297 ? -10.219 15.078 -7.52 1 63.25 297 ASN B CA 1
ATOM 5041 C C . ASN B 1 297 ? -8.969 15.883 -7.871 1 63.25 297 ASN B C 1
ATOM 5043 O O . ASN B 1 297 ? -8.367 15.672 -8.922 1 63.25 297 ASN B O 1
ATOM 5047 N N . GLY B 1 298 ? -8.68 16.828 -6.953 1 70.12 298 GLY B N 1
ATOM 5048 C CA . GLY B 1 298 ? -7.457 17.578 -7.199 1 70.12 298 GLY B CA 1
ATOM 5049 C C . GLY B 1 298 ? -6.199 16.75 -7.023 1 70.12 298 GLY B C 1
ATOM 5050 O O . GLY B 1 298 ? -6.266 15.562 -6.711 1 70.12 298 GLY B O 1
ATOM 5051 N N . LEU B 1 299 ? -5.117 17.422 -7.359 1 72.06 299 LEU B N 1
ATOM 5052 C CA . LEU B 1 299 ? -3.789 16.812 -7.391 1 72.06 299 LEU B CA 1
ATOM 5053 C C . LEU B 1 299 ? -3.461 16.156 -6.055 1 72.06 299 LEU B C 1
ATOM 5055 O O . LEU B 1 299 ? -2.877 15.07 -6.02 1 72.06 299 LEU B O 1
ATOM 5059 N N . TRP B 1 300 ? -4.004 16.812 -4.953 1 81.88 300 TRP B N 1
ATOM 5060 C CA . TRP B 1 300 ? -3.58 16.391 -3.621 1 81.88 300 TRP B CA 1
ATOM 5061 C C . TRP B 1 300 ? -4.684 15.602 -2.922 1 81.88 300 TRP B C 1
ATOM 5063 O O . TRP B 1 300 ? -4.492 15.102 -1.812 1 81.88 300 TRP B O 1
ATOM 5073 N N . ASP B 1 301 ? -5.789 15.422 -3.566 1 81.31 301 ASP B N 1
ATOM 5074 C CA . ASP B 1 301 ? -6.965 14.844 -2.93 1 81.31 301 ASP B CA 1
ATOM 5075 C C . ASP B 1 301 ? -6.688 13.422 -2.457 1 81.31 301 ASP B C 1
ATOM 5077 O O . ASP B 1 301 ? -7.137 13.016 -1.381 1 81.31 301 ASP B O 1
ATOM 5081 N N . SER B 1 302 ? -5.926 12.836 -3.254 1 85.12 302 SER B N 1
ATOM 5082 C CA . SER B 1 302 ? -5.621 11.445 -2.928 1 85.12 302 SER B CA 1
ATOM 5083 C C . SER B 1 302 ? -4.863 11.344 -1.607 1 85.12 302 SER B C 1
ATOM 5085 O O . SER B 1 302 ? -5.105 10.43 -0.819 1 85.12 302 SER B O 1
ATOM 5087 N N . PHE B 1 303 ? -4.059 12.336 -1.384 1 91.44 303 PHE B N 1
ATOM 5088 C CA . PHE B 1 303 ? -3.283 12.305 -0.149 1 91.44 303 PHE B CA 1
ATOM 5089 C C . PHE B 1 303 ? -4.172 12.602 1.055 1 91.44 303 PHE B C 1
ATOM 5091 O O . PHE B 1 303 ? -4.113 11.898 2.064 1 91.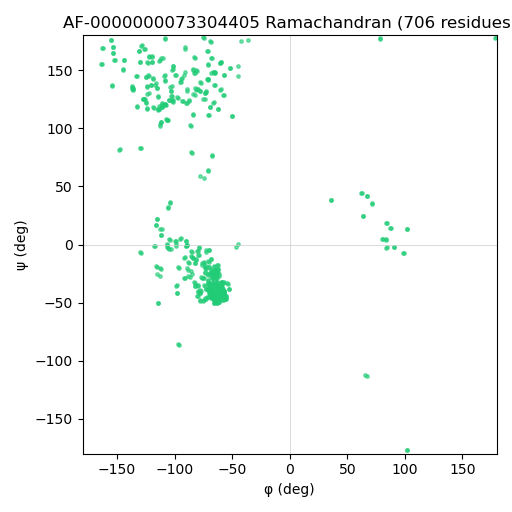44 303 PHE B O 1
ATOM 5098 N N . VAL B 1 304 ? -4.973 13.586 0.97 1 93 304 VAL B N 1
ATOM 5099 C CA . VAL B 1 304 ? -5.781 14.023 2.102 1 93 304 VAL B CA 1
ATOM 5100 C C . VAL B 1 304 ? -6.762 12.922 2.494 1 93 304 VAL B C 1
ATOM 5102 O O . VAL B 1 304 ? -7.012 12.695 3.682 1 93 304 VAL B O 1
ATOM 5105 N N . GLN B 1 305 ? -7.254 12.219 1.543 1 92.69 305 GLN B N 1
ATOM 5106 C CA . GLN B 1 305 ? -8.164 11.117 1.818 1 92.69 305 GLN B CA 1
ATOM 5107 C C . GLN B 1 305 ? -7.453 9.984 2.553 1 92.69 305 GLN B C 1
ATOM 5109 O O . GLN B 1 305 ? -7.988 9.422 3.51 1 92.69 305 GLN B O 1
ATOM 5114 N N . ARG B 1 306 ? -6.238 9.672 2.117 1 94.75 306 ARG B N 1
ATOM 5115 C CA . ARG B 1 306 ? -5.438 8.648 2.781 1 94.75 306 ARG B CA 1
ATOM 5116 C C . ARG B 1 306 ? -5.09 9.062 4.207 1 94.75 306 ARG B C 1
ATOM 5118 O O . ARG B 1 306 ? -5.094 8.234 5.117 1 94.75 306 ARG B O 1
ATOM 5125 N N . TYR B 1 307 ? -4.867 10.305 4.262 1 94.5 307 TYR B N 1
ATOM 5126 C CA . TYR B 1 307 ? -4.445 10.789 5.574 1 94.5 307 TYR B CA 1
ATOM 5127 C C . TYR B 1 307 ? -5.621 10.844 6.539 1 94.5 307 TYR B C 1
ATOM 5129 O O . TYR B 1 307 ? -5.441 10.734 7.754 1 94.5 307 TYR B O 1
ATOM 5137 N N . ASP B 1 308 ? -6.848 11.047 6.031 1 95.38 308 ASP B N 1
ATOM 5138 C CA . ASP B 1 308 ? -8.031 10.953 6.875 1 95.38 308 ASP B CA 1
ATOM 5139 C C . ASP B 1 308 ? -8.133 9.586 7.547 1 95.38 308 ASP B C 1
ATOM 5141 O O . ASP B 1 308 ? -8.383 9.492 8.75 1 95.38 308 ASP B O 1
ATOM 5145 N N . LEU B 1 309 ? -7.867 8.531 6.836 1 95.81 309 LEU B N 1
ATOM 5146 C CA . LEU B 1 309 ? -7.895 7.188 7.406 1 95.81 309 LEU B CA 1
ATOM 5147 C C . LEU B 1 309 ? -6.719 6.98 8.352 1 95.81 309 LEU B C 1
ATOM 5149 O O . LEU B 1 309 ? -6.84 6.266 9.352 1 95.81 309 LEU B O 1
ATOM 5153 N N . THR B 1 310 ? -5.637 7.602 8.008 1 95.88 310 THR B N 1
ATOM 5154 C CA . THR B 1 310 ? -4.477 7.516 8.883 1 95.88 310 THR B CA 1
ATOM 5155 C C . THR B 1 310 ? -4.789 8.109 10.258 1 95.88 310 THR B C 1
ATOM 5157 O O . THR B 1 310 ? -4.449 7.527 11.281 1 95.88 310 THR B O 1
ATOM 5160 N N . MET B 1 311 ? -5.496 9.234 10.242 1 94.5 311 MET B N 1
ATOM 5161 C CA . MET B 1 311 ? -5.883 9.852 11.508 1 94.5 311 MET B CA 1
ATOM 5162 C C . MET B 1 311 ? -6.852 8.961 12.281 1 94.5 311 MET B C 1
ATOM 5164 O O . MET B 1 311 ? -6.805 8.914 13.508 1 94.5 311 MET B O 1
ATOM 5168 N N . MET B 1 312 ? -7.664 8.281 11.531 1 92.62 312 MET B N 1
ATOM 5169 C CA . MET B 1 312 ? -8.641 7.375 12.125 1 92.62 312 MET B CA 1
ATOM 5170 C C . MET B 1 312 ? -7.949 6.293 12.945 1 92.62 312 MET B C 1
ATOM 5172 O O . MET B 1 312 ? -8.414 5.938 14.031 1 92.62 312 MET B O 1
ATOM 5176 N N . VAL B 1 313 ? -6.84 5.805 12.43 1 94.19 313 VAL B N 1
ATOM 5177 C CA . VAL B 1 313 ? -6.191 4.648 13.039 1 94.19 313 VAL B CA 1
ATOM 5178 C C . VAL B 1 313 ? -5.148 5.113 14.055 1 94.19 313 VAL B C 1
ATOM 5180 O O . VAL B 1 313 ? -4.918 4.441 15.062 1 94.19 313 VAL B O 1
ATOM 5183 N N . GLN B 1 314 ? -4.602 6.254 13.844 1 93.25 314 GLN B N 1
ATOM 5184 C CA . GLN B 1 314 ? -3.432 6.648 14.625 1 93.25 314 GLN B CA 1
ATOM 5185 C C . GLN B 1 314 ? -3.832 7.523 15.805 1 93.25 314 GLN B C 1
ATOM 5187 O O . GLN B 1 314 ? -3.047 7.707 16.734 1 93.25 314 GLN B O 1
ATOM 5192 N N . THR B 1 315 ? -5.02 8.109 15.75 1 90.5 315 THR B N 1
ATOM 5193 C CA . THR B 1 315 ? -5.449 9.016 16.812 1 90.5 315 THR B CA 1
ATOM 5194 C C . THR B 1 315 ? -6.801 8.594 17.375 1 90.5 315 THR B C 1
ATOM 5196 O O . THR B 1 315 ? -7.418 7.648 16.875 1 90.5 315 THR B O 1
ATOM 5199 N N . ILE B 1 316 ? -7.137 9.242 18.516 1 82.44 316 ILE B N 1
ATOM 5200 C CA . ILE B 1 316 ? -8.461 9.008 19.094 1 82.44 316 ILE B CA 1
ATOM 5201 C C . ILE B 1 316 ? -9.477 9.945 18.438 1 82.44 316 ILE B C 1
ATOM 5203 O O . ILE B 1 316 ? -9.805 10.992 18.984 1 82.44 316 ILE B O 1
ATOM 5207 N N . ASN B 1 317 ? -9.914 9.594 17.281 1 81.38 317 ASN B N 1
ATOM 5208 C CA . ASN B 1 317 ? -11.023 10.195 16.562 1 81.38 317 ASN B CA 1
ATOM 5209 C C . ASN B 1 317 ? -10.586 11.438 15.789 1 81.38 317 ASN B C 1
ATOM 5211 O O . ASN B 1 317 ? -11.375 12.352 15.562 1 81.38 317 ASN B O 1
ATOM 5215 N N . GLY B 1 318 ? -9.273 11.625 15.523 1 93.62 318 GLY B N 1
ATOM 5216 C CA . GLY B 1 318 ? -8.836 12.648 14.578 1 93.62 318 GLY B CA 1
ATOM 5217 C C . GLY B 1 318 ? -9.383 12.422 13.18 1 93.62 318 GLY B C 1
ATOM 5218 O O . GLY B 1 318 ? -9.812 11.32 12.844 1 93.62 318 GLY B O 1
ATOM 5219 N N . LYS B 1 319 ? -9.453 13.5 12.422 1 95.5 319 LYS B N 1
ATOM 5220 C CA . LYS B 1 319 ? -10 13.375 11.07 1 95.5 319 LYS B CA 1
ATOM 5221 C C . LYS B 1 319 ? -9.633 14.586 10.219 1 95.5 319 LYS B C 1
ATOM 5223 O O . LYS B 1 319 ? -9.273 15.641 10.75 1 95.5 319 LYS B O 1
ATOM 5228 N N . GLU B 1 320 ? -9.617 14.383 8.922 1 96 320 GLU B N 1
ATOM 5229 C CA . GLU B 1 320 ? -9.664 15.5 7.98 1 96 320 GLU B CA 1
ATOM 5230 C C . GLU B 1 320 ? -11.102 15.945 7.73 1 96 320 GLU B C 1
ATOM 5232 O O . GLU B 1 320 ? -12.039 15.148 7.848 1 96 320 GLU B O 1
ATOM 5237 N N . ARG B 1 321 ? -11.258 17.188 7.426 1 96.12 321 ARG B N 1
ATOM 5238 C CA . ARG B 1 321 ? -12.602 17.75 7.383 1 96.12 321 ARG B CA 1
ATOM 5239 C C . ARG B 1 321 ? -12.891 18.391 6.031 1 96.12 321 ARG B C 1
ATOM 5241 O O . ARG B 1 321 ? -11.984 18.938 5.395 1 96.12 321 ARG B O 1
ATOM 5248 N N . SER B 1 322 ? -14.164 18.25 5.59 1 93.38 322 SER B N 1
ATOM 5249 C CA . SER B 1 322 ? -14.641 19.016 4.438 1 93.38 322 SER B CA 1
ATOM 5250 C C . SER B 1 322 ? -14.812 20.484 4.777 1 93.38 322 SER B C 1
ATOM 5252 O O . SER B 1 322 ? -14.781 20.875 5.953 1 93.38 322 SER B O 1
ATOM 5254 N N . GLU B 1 323 ? -14.969 21.281 3.721 1 94.62 323 GLU B N 1
ATOM 5255 C CA . GLU B 1 323 ? -15.195 22.703 3.961 1 94.62 323 GLU B CA 1
ATOM 5256 C C . GLU B 1 323 ? -16.438 22.938 4.812 1 94.62 323 GLU B C 1
ATOM 5258 O O . GLU B 1 323 ? -16.453 23.812 5.688 1 94.62 323 GLU B O 1
ATOM 5263 N N . VAL B 1 324 ? -17.469 22.109 4.578 1 94.5 324 VAL B N 1
ATOM 5264 C CA . VAL B 1 324 ? -18.719 22.25 5.328 1 94.5 324 VAL B CA 1
ATOM 5265 C C . VAL B 1 324 ? -18.469 21.938 6.801 1 94.5 324 VAL B C 1
ATOM 5267 O O . VAL B 1 324 ? -18.969 22.625 7.684 1 94.5 324 VAL B O 1
ATOM 5270 N N . GLU B 1 325 ? -17.688 20.938 7.031 1 95.25 325 GLU B N 1
ATOM 5271 C CA . GLU B 1 325 ? -17.359 20.562 8.406 1 95.25 325 GLU B CA 1
ATOM 5272 C C . GLU B 1 325 ? -16.484 21.625 9.07 1 95.25 325 GLU B C 1
ATOM 5274 O O . GLU B 1 325 ? -16.641 21.922 10.258 1 95.25 325 GLU B O 1
ATOM 5279 N N . TRP B 1 326 ? -15.555 22.219 8.344 1 97.25 326 TRP B N 1
ATOM 5280 C CA . TRP B 1 326 ? -14.719 23.297 8.867 1 97.25 326 TRP B CA 1
ATOM 5281 C C . TRP B 1 326 ? -15.57 24.516 9.25 1 97.25 326 TRP B C 1
ATOM 5283 O O . TRP B 1 326 ? -15.383 25.094 10.328 1 97.25 326 TRP B O 1
ATOM 5293 N N . LYS B 1 327 ? -16.469 24.859 8.344 1 97.25 327 LYS B N 1
ATOM 5294 C CA . LYS B 1 327 ? -17.359 25.984 8.602 1 97.25 327 LYS B CA 1
ATOM 5295 C C . LYS B 1 327 ? -18.125 25.797 9.906 1 97.25 327 LYS B C 1
ATOM 5297 O O . LYS B 1 327 ? -18.188 26.719 10.734 1 97.25 327 LYS B O 1
ATOM 5302 N N . LYS B 1 328 ? -18.641 24.625 10.047 1 97.31 328 LYS B N 1
ATOM 5303 C CA . LYS B 1 328 ? -19.391 24.312 11.266 1 97.31 328 LYS B CA 1
ATOM 5304 C C . LYS B 1 328 ? -18.484 24.375 12.492 1 97.31 328 LYS B C 1
ATOM 5306 O O . LYS B 1 328 ? -18.859 24.969 13.508 1 97.31 328 LYS B O 1
ATOM 5311 N N . LEU B 1 329 ? -17.344 23.781 12.398 1 97.69 329 LEU B N 1
ATOM 5312 C CA . LEU B 1 329 ? -16.391 23.719 13.5 1 97.69 329 LEU B CA 1
ATOM 5313 C C . LEU B 1 329 ? -15.938 25.109 13.906 1 97.69 329 LEU B C 1
ATOM 5315 O O . LEU B 1 329 ? -15.883 25.438 15.102 1 97.69 329 LEU B O 1
ATOM 5319 N N . LEU B 1 330 ? -15.625 25.953 12.922 1 98.12 330 LEU B N 1
ATOM 5320 C CA . LEU B 1 330 ? -15.164 27.312 13.172 1 98.12 330 LEU B CA 1
ATOM 5321 C C . LEU B 1 330 ? -16.25 28.156 13.836 1 98.12 330 LEU B C 1
ATOM 5323 O O . LEU B 1 330 ? -15.984 28.891 14.789 1 98.12 330 LEU B O 1
ATOM 5327 N N . ARG B 1 331 ? -17.438 27.984 13.352 1 97.31 331 ARG B N 1
ATOM 5328 C CA . ARG B 1 331 ? -18.562 28.719 13.938 1 97.31 331 ARG B CA 1
ATOM 5329 C C . ARG B 1 331 ? -18.75 28.344 15.398 1 97.31 331 ARG B C 1
ATOM 5331 O O . ARG B 1 331 ? -18.938 29.203 16.25 1 97.31 331 ARG B O 1
ATOM 5338 N N . GLU B 1 332 ? -18.688 27.094 15.641 1 97.38 332 GLU B N 1
ATOM 5339 C CA . GLU B 1 332 ? -18.859 26.594 17.016 1 97.38 332 GLU B CA 1
ATOM 5340 C C . GLU B 1 332 ? -17.719 27.078 17.906 1 97.38 332 GLU B C 1
ATOM 5342 O O . GLU B 1 332 ? -17.891 27.219 19.109 1 97.38 332 GLU B O 1
ATOM 5347 N N . GLY B 1 333 ? -16.609 27.312 17.328 1 97 333 GLY B N 1
ATOM 5348 C CA . GLY B 1 333 ? -15.445 27.766 18.062 1 97 333 GLY B CA 1
ATOM 5349 C C . GLY B 1 333 ? -15.406 29.266 18.266 1 97 333 GLY B C 1
ATOM 5350 O O . GLY B 1 333 ? -14.539 29.781 18.969 1 97 333 GLY B O 1
ATOM 5351 N N . GLY B 1 334 ? -16.328 29.984 17.672 1 95.94 334 GLY B N 1
ATOM 5352 C CA . GLY B 1 334 ? -16.406 31.422 17.844 1 95.94 334 GLY B CA 1
ATOM 5353 C C . GLY B 1 334 ? -15.836 32.188 16.672 1 95.94 334 GLY B C 1
ATOM 5354 O O . GLY B 1 334 ? -15.539 33.375 16.797 1 95.94 334 GLY B O 1
ATOM 5355 N N . PHE B 1 335 ? -15.617 31.531 15.594 1 97.38 335 PHE B N 1
ATOM 5356 C CA . PHE B 1 335 ? -15.109 32.156 14.391 1 97.38 335 PHE B CA 1
ATOM 5357 C C . PHE B 1 335 ? -16.156 32.156 13.289 1 97.38 335 PHE B C 1
ATOM 5359 O O . PHE B 1 335 ? -16.297 31.188 12.547 1 97.38 335 PHE B O 1
ATOM 5366 N N . GLY B 1 336 ? -16.781 33.281 13.078 1 93.94 336 GLY B N 1
ATOM 5367 C CA . GLY B 1 336 ? -17.922 33.344 12.18 1 93.94 336 GLY B CA 1
ATOM 5368 C C . GLY B 1 336 ? -17.516 33.625 10.742 1 93.94 336 GLY B C 1
ATOM 5369 O O . GLY B 1 336 ? -18.312 33.406 9.82 1 93.94 336 GLY B O 1
ATOM 5370 N N . ARG B 1 337 ? -16.359 34.156 10.531 1 95.56 337 ARG B N 1
ATOM 5371 C CA . ARG B 1 337 ? -15.844 34.438 9.188 1 95.56 337 ARG B CA 1
ATOM 5372 C C . ARG B 1 337 ? -14.586 33.625 8.914 1 95.56 337 ARG B C 1
ATOM 5374 O O . ARG B 1 337 ? -13.742 33.438 9.797 1 95.56 337 ARG B O 1
ATOM 5381 N N . TYR B 1 338 ? -14.531 33.094 7.723 1 96.19 338 TYR B N 1
ATOM 5382 C CA . TYR B 1 338 ? -13.344 32.344 7.371 1 96.19 338 TYR B CA 1
ATOM 5383 C C . TYR B 1 338 ? -13.086 32.375 5.871 1 96.19 338 TYR B C 1
ATOM 5385 O O . TYR B 1 338 ? -13.953 32.781 5.098 1 96.19 338 TYR B O 1
ATOM 5393 N N . LYS B 1 339 ? -11.891 32.125 5.52 1 95.62 339 LYS B N 1
ATOM 5394 C CA . LYS B 1 339 ? -11.438 31.953 4.137 1 95.62 339 LYS B CA 1
ATOM 5395 C C . LYS B 1 339 ? -10.5 30.75 4.008 1 95.62 339 LYS B C 1
ATOM 5397 O O . LYS B 1 339 ? -9.648 30.531 4.871 1 95.62 339 LYS B O 1
ATOM 5402 N N . ILE B 1 340 ? -10.742 29.938 3.033 1 95.38 340 ILE B N 1
ATOM 5403 C CA . ILE B 1 340 ? -9.828 28.828 2.73 1 95.38 340 ILE B CA 1
ATOM 5404 C C . ILE B 1 340 ? -8.953 29.203 1.534 1 95.38 340 ILE B C 1
ATOM 5406 O O . ILE B 1 340 ? -9.469 29.562 0.47 1 95.38 340 ILE B O 1
ATOM 5410 N N . ILE B 1 341 ? -7.68 29.172 1.723 1 95.06 341 ILE B N 1
ATOM 5411 C CA . ILE B 1 341 ? -6.703 29.531 0.698 1 95.06 341 ILE B CA 1
ATOM 5412 C C . ILE B 1 341 ? -5.934 28.281 0.266 1 95.06 341 ILE B C 1
ATOM 5414 O O . ILE B 1 341 ? -5.25 27.656 1.078 1 95.06 341 ILE B O 1
ATOM 5418 N N . LYS B 1 342 ? -6.059 27.969 -0.997 1 91.62 342 LYS B N 1
ATOM 5419 C CA . LYS B 1 342 ? -5.293 26.859 -1.543 1 91.62 342 LYS B CA 1
ATOM 5420 C C . LYS B 1 342 ? -3.844 27.266 -1.804 1 91.62 342 LYS B C 1
ATOM 5422 O O . LYS B 1 342 ? -3.58 28.375 -2.27 1 91.62 342 LYS B O 1
ATOM 5427 N N . ILE B 1 343 ? -2.961 26.453 -1.365 1 91.75 343 ILE B N 1
ATOM 5428 C CA . ILE B 1 343 ? -1.535 26.625 -1.619 1 91.75 343 ILE B CA 1
ATOM 5429 C C . ILE B 1 343 ? -0.976 25.391 -2.318 1 91.75 343 ILE B C 1
ATOM 5431 O O . ILE B 1 343 ? -1.643 24.359 -2.393 1 91.75 343 ILE B O 1
ATOM 5435 N N . PRO B 1 344 ? 0.204 25.5 -2.975 1 88.75 344 PRO B N 1
ATOM 5436 C CA . PRO B 1 344 ? 0.788 24.328 -3.631 1 88.75 344 PRO B CA 1
ATOM 5437 C C . PRO B 1 344 ? 1.319 23.297 -2.637 1 88.75 344 PRO B C 1
ATOM 5439 O O . PRO B 1 344 ? 2.525 23.031 -2.6 1 88.75 344 PRO B O 1
ATOM 5442 N N . SER B 1 345 ? 0.397 22.781 -1.899 1 90.75 345 SER B N 1
ATOM 5443 C CA . SER B 1 345 ? 0.662 21.781 -0.874 1 90.75 345 SER B CA 1
ATOM 5444 C C . SER B 1 345 ? -0.563 20.906 -0.625 1 90.75 345 SER B C 1
ATOM 5446 O O . SER B 1 345 ? -1.664 21.219 -1.078 1 90.75 345 SER B O 1
ATOM 5448 N N . PHE B 1 346 ? -0.31 19.844 0.009 1 90.38 346 PHE B N 1
ATOM 5449 C CA . PHE B 1 346 ? -1.403 18.953 0.381 1 90.38 346 PHE B CA 1
ATOM 5450 C C . PHE B 1 346 ? -2.232 19.562 1.509 1 90.38 346 PHE B C 1
ATOM 5452 O O . PHE B 1 346 ? -3.27 19.016 1.885 1 90.38 346 PHE B O 1
ATOM 5459 N N . LEU B 1 347 ? -1.819 20.656 2.051 1 93.81 347 LEU B N 1
ATOM 5460 C CA . LEU B 1 347 ? -2.576 21.391 3.066 1 93.81 347 LEU B CA 1
ATOM 5461 C C . LEU B 1 347 ? -3.111 22.703 2.514 1 93.81 347 LEU B C 1
ATOM 5463 O O . LEU B 1 347 ? -2.682 23.156 1.451 1 93.81 347 LEU B O 1
ATOM 5467 N N . SER B 1 348 ? -4.074 23.203 3.164 1 94.5 348 SER B N 1
ATOM 5468 C CA . SER B 1 348 ? -4.645 24.516 2.883 1 94.5 348 SER B CA 1
ATOM 5469 C C . SER B 1 348 ? -4.527 25.438 4.09 1 94.5 348 SER B C 1
ATOM 5471 O O . SER B 1 348 ? -4.316 24.984 5.211 1 94.5 348 SER B O 1
ATOM 5473 N N . ILE B 1 349 ? -4.566 26.688 3.793 1 96.94 349 ILE B N 1
ATOM 5474 C CA . ILE B 1 349 ? -4.652 27.688 4.859 1 96.94 349 ILE B CA 1
ATOM 5475 C C . ILE B 1 349 ? -6.113 28.031 5.121 1 96.94 349 ILE B C 1
ATOM 5477 O O . ILE B 1 349 ? -6.863 28.344 4.188 1 96.94 349 ILE B O 1
ATOM 5481 N N . ILE B 1 350 ? -6.547 27.875 6.301 1 97.44 350 ILE B N 1
ATOM 5482 C CA . ILE B 1 350 ? -7.852 28.344 6.75 1 97.44 350 ILE B CA 1
ATOM 5483 C C . ILE B 1 350 ? -7.676 29.578 7.652 1 97.44 350 ILE B C 1
ATOM 5485 O O . ILE B 1 350 ? -7.246 29.438 8.805 1 97.44 350 ILE B O 1
ATOM 5489 N N . GLU B 1 351 ? -8.023 30.734 7.125 1 96.75 351 GLU B N 1
ATOM 5490 C CA . GLU B 1 351 ? -8.023 31.969 7.902 1 96.75 351 GLU B CA 1
ATOM 5491 C C . GLU B 1 351 ? -9.375 32.188 8.578 1 96.75 351 GLU B C 1
ATOM 5493 O O . GLU B 1 351 ? -10.406 32.25 7.906 1 96.75 351 GLU B O 1
ATOM 5498 N N . ALA B 1 352 ? -9.305 32.281 9.797 1 97 352 ALA B N 1
ATOM 5499 C CA . ALA B 1 352 ? -10.547 32.469 10.531 1 97 352 ALA B CA 1
ATOM 5500 C C . ALA B 1 352 ? -10.508 33.75 11.375 1 97 352 ALA B C 1
ATOM 5502 O O . ALA B 1 352 ? -9.461 34.094 11.93 1 97 352 ALA B O 1
ATOM 5503 N N . TYR B 1 353 ? -11.648 34.406 11.492 1 95.56 353 TYR B N 1
ATOM 5504 C CA . TYR B 1 353 ? -11.797 35.656 12.195 1 95.56 353 TYR B CA 1
ATOM 5505 C C . TYR B 1 353 ? -13 35.625 13.125 1 95.56 353 TYR B C 1
ATOM 5507 O O . TYR B 1 353 ? -14.016 35 12.82 1 95.56 353 TYR B O 1
ATOM 5515 N N . PRO B 1 354 ? -12.734 36.344 14.242 1 91.31 354 PRO B N 1
ATOM 5516 C CA . PRO B 1 354 ? -13.93 36.531 15.078 1 91.31 354 PRO B CA 1
ATOM 5517 C C . PRO B 1 354 ? -15.055 37.25 14.352 1 91.31 354 PRO B C 1
ATOM 5519 O O . PRO B 1 354 ? -14.812 37.906 13.32 1 91.31 354 PRO B O 1
ATOM 5522 N N . GLU B 1 355 ? -16.375 37.094 14.789 1 82.31 355 GLU B N 1
ATOM 5523 C CA . GLU B 1 355 ? -17.5 37.844 14.203 1 82.31 355 GLU B CA 1
ATOM 5524 C C . GLU B 1 355 ? -17.266 39.344 14.289 1 82.31 355 GLU B C 1
ATOM 5526 O O . GLU B 1 355 ? -16.703 39.844 15.266 1 82.31 355 GLU B O 1
#